Protein AF-0000000083250057 (afdb_homodimer)

Organism: NCBI:txid582686

Sequence (522 aa):
MSTTALITGASSGIGEQFARQLAQRGNDLVLVARSKDKLERLAAEVSAQHGVKTHVIAADLSLPGAALRIHTEISELGLRIDLLVNNAGFGLSGEFLNHPVESYREQIMLNVNTLMEMTHLFLADMAARKSGAIINVASLLSFMPFPYCSVYSGTKAFVLSFTESLWEEYRHRGVRVLALCPGPTDTNFFRTASEVETKSKRTPAQVVATALRALKTNKGFVIDGANNYFTALLGRVLPRATLAKILGAAMRKSIEQRGKSMSTTALITGASSGIGEQFARQLAQRGNDLVLVARSKDKLERLAAEVSAQHGVKTHVIAADLSLPGAALRIHTEISELGLRIDLLVNNAGFGLSGEFLNHPVESYREQIMLNVNTLMEMTHLFLADMAARKSGAIINVASLLSFMPFPYCSVYSGTKAFVLSFTESLWEEYRHRGVRVLALCPGPTDTNFFRTASEVETKSKRTPAQVVATALRALKTNKGFVIDGANNYFTALLGRVLPRATLAKILGAAMRKSIEQRGKS

InterPro domains:
  IPR002347 Short-chain dehydrogenase/reductase SDR [PF00106] (4-195)
  IPR002347 Short-chain dehydrogenase/reductase SDR [PR00080] (79-90)
  IPR002347 Short-chain dehydrogenase/reductase SDR [PR00080] (132-140)
  IPR002347 Short-chain dehydrogenase/reductase SDR [PR00080] (152-171)
  IPR002347 Short-chain dehydrogenase/reductase SDR [PR00081] (4-21)
  IPR002347 Short-chain dehydrogenase/reductase SDR [PR00081] (79-90)
  IPR002347 Short-chain dehydrogenase/reductase SDR [PR00081] (126-142)
  IPR002347 Short-chain dehydrogenase/reductase SDR [PR00081] (152-171)
  IPR002347 Short-chain dehydrogenase/reductase SDR [PR00081] (173-190)
  IPR036291 NAD(P)-binding domain superfamily [SSF51735] (4-247)

Radius of gyration: 22.79 Å; Cα contacts (8 Å, |Δi|>4): 1123; chains: 2; bounding box: 65×70×50 Å

pLDDT: mean 91.48, std 12.83, range [38.75, 98.94]

Nearest PDB structures (foldseek):
  2p68-assembly1_A  TM=8.805E-01  e=4.708E-19  Aquifex aeolicus VF5
  2p68-assembly1_B-2  TM=8.828E-01  e=3.617E-18  Aquifex aeolicus VF5
  3ai3-assembly1_G  TM=8.800E-01  e=4.881E-18  Gluconobacter frateurii
  3ai1-assembly1_A  TM=8.741E-01  e=7.252E-17  Gluconobacter frateurii
  4jro-assembly1_B  TM=8.686E-01  e=4.128E-16  Listeria monocytogenes EGD-e

Secondary structure (DSSP, 8-state):
---EEEEESTTSHHHHHHHHHHHHTT-EEEEEES-HHHHHHHHHHHHHHH---EEEEE--TTSTTHHHHHHHHHHHTTPPPSEEEE----B--S-GGGS-HHHHHHHHIIIIIIHHHHHHHHHHHHHHHT-EEEEEE--GGGGS--TT-HHHHHHHHHHHHHHHHHHHHHTTTTEEEEEEE--SBSSS-BSSS-----SSPBPHHHHHHHHHHHHTTT-SEEESSHHHHHHHHHHHHS-HHHHHHHHHHHHHHHHHHHHH-/---EEEEESTTSHHHHHHHHHHHHTT-EEEEEES-HHHHHHHHHHHHHHH---EEEEE--TTSTTHHHHHHHHHHHTTPPPSEEEE----B--S-GGGS-HHHHHHHHIIIIIIHHHHHHHHHHHHHHHT-EEEEEE--GGGGS--TT-HHHHHHHHHHHHHHHHHHHHHTTTTEEEEEEE--SBSSS-BSSS-----SSPBPHHHHHHHHHHHHTTT-SEEESSHHHHHHHHHHHHS-HHHHHHHHHHHHHHHHHHHHH-

Solvent-accessible surface area (backbone atoms only — not comparable to full-atom values): 25514 Å² total; per-residue (Å²): 132,80,48,23,32,35,32,30,33,26,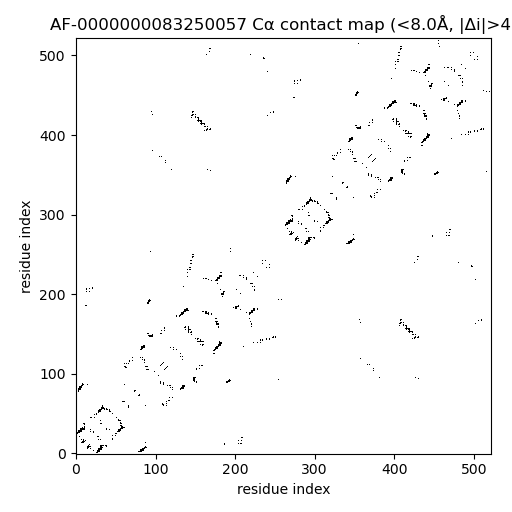61,45,51,52,26,30,34,43,52,52,57,40,23,70,71,52,26,23,38,35,39,25,25,64,53,51,68,54,36,52,52,51,38,51,49,45,25,70,74,47,72,30,57,63,43,78,45,65,43,61,51,52,41,90,64,36,40,59,51,51,53,50,54,38,54,74,69,68,58,68,71,38,30,40,34,45,49,43,63,60,41,59,45,47,60,75,84,76,51,63,68,66,60,54,50,36,36,45,30,24,41,38,52,31,44,51,45,39,47,51,58,52,46,52,57,18,53,74,69,40,39,32,36,38,37,41,56,37,28,46,45,31,60,40,41,30,27,38,23,22,68,39,18,8,37,19,15,17,43,41,23,27,30,31,6,47,16,58,72,29,60,86,45,46,30,40,31,26,17,34,18,42,48,69,48,77,51,84,52,39,74,70,16,73,73,76,80,59,90,86,49,49,48,35,62,58,47,41,53,48,44,61,57,43,58,75,69,67,38,37,58,47,57,37,54,70,68,46,41,55,53,46,47,43,53,52,71,42,55,66,69,56,48,20,48,54,43,30,53,53,43,52,52,52,52,53,53,50,74,70,97,130,81,49,23,34,36,31,31,34,26,63,44,51,54,28,31,35,41,54,51,56,40,24,70,72,52,27,23,37,36,40,25,26,64,52,50,67,53,38,51,53,50,38,53,51,44,26,70,73,49,73,31,57,62,43,77,45,66,42,61,51,52,40,90,65,35,41,59,52,52,52,49,53,38,52,75,70,67,58,68,71,38,29,41,32,45,49,44,65,62,41,58,44,45,60,74,86,75,52,61,68,65,60,53,49,37,37,45,31,23,41,39,51,31,43,51,46,40,48,52,60,52,45,52,57,17,54,75,69,40,39,33,34,38,38,41,56,37,30,46,45,30,60,41,42,30,27,39,22,23,68,39,18,7,36,20,15,16,41,41,22,26,30,31,6,46,14,58,71,30,58,87,45,46,29,41,32,26,18,35,19,42,49,70,48,77,52,84,52,38,76,67,20,76,69,75,78,59,89,85,50,50,47,35,63,57,47,41,53,47,44,60,55,42,57,74,67,65,39,38,58,48,58,38,53,70,69,43,41,54,55,45,46,44,52,51,72,43,55,65,70,56,47,20,47,54,45,30,52,53,44,52,52,53,53,52,54,52,74,70,98

Foldseek 3Di:
DAAEEEFAPLLWFLNVLLLQVCLQVPHEYEYEEQDQVSQVVSQVVSCVVRVHHYHYDHDDQLDPCRLVVVLVVCVVVVDQHQEYELDDAAFEFAAPVVDDPVVLSSRCSNLPVSLVSNCVSNVVVCLVVLGHEYEREAALLLLAQAHRRRSNSVSSVNSLVVQLVVLVVCVPRNYATEYQYEYAAPTCRHVNHPRPPPPDHDYSNQSSVQVVVVSVVRDSYDYGDPVSVVVSCVSVVDDRVVVRVVNNVVSVVVVVVVVVD/DAAEEEFAPLLWFLNVLLLQVCLQVPHEYEYEEQDQVSQVVSQVVSCVVRVHHYHYDHDDQLDPPGLVVVLVVCVVVVDQHQEYELDDAAFEFAAPVVDDPVVLSSRCSNLPVSLVSNCVSNVVVCLVVLGHEYEREAALLLLAQAHRRRSNSVSSVNSLVVQLVVLVVCVPRNYATEYQYEYAAPTCRHVNPPRPPPPDHDYSNQSSVQVVVVSVVRDSYDYGDPVSVVVSCVSVVDDRVVVRVVNNVVSVVVVVVVVVD

Structure (mmCIF, N/CA/C/O backbone):
data_AF-0000000083250057-model_v1
#
loop_
_entity.id
_entity.type
_entity.pdbx_description
1 polymer 'Short-subunit dehydrogenase'
#
loop_
_atom_site.group_PDB
_atom_site.id
_atom_site.type_symbol
_atom_site.label_atom_id
_atom_site.label_alt_id
_atom_site.label_comp_id
_atom_site.label_asym_id
_atom_site.label_entity_id
_atom_site.label_seq_id
_atom_site.pdbx_PDB_ins_code
_atom_site.Cartn_x
_atom_site.Cartn_y
_atom_site.Cartn_z
_atom_site.occupancy
_atom_site.B_iso_or_equiv
_atom_site.auth_seq_id
_atom_site.auth_comp_id
_atom_site.auth_asym_id
_atom_site.auth_atom_id
_atom_site.pdbx_PDB_model_num
ATOM 1 N N . MET A 1 1 ? -6.398 31.594 19.016 1 59.72 1 MET A N 1
ATOM 2 C CA . MET A 1 1 ? -5.633 30.484 19.594 1 59.72 1 MET A CA 1
ATOM 3 C C . MET A 1 1 ? -4.621 29.938 18.578 1 59.72 1 MET A C 1
ATOM 5 O O . MET A 1 1 ? -4.867 29.969 17.375 1 59.72 1 MET A O 1
ATOM 9 N N . SER A 1 2 ? -3.383 29.688 18.984 1 85.38 2 SER A N 1
ATOM 10 C CA . SER A 1 2 ? -2.316 29.266 18.078 1 85.38 2 SER A CA 1
ATOM 11 C C . SER A 1 2 ? -2.594 27.891 17.484 1 85.38 2 SER A C 1
ATOM 13 O O . SER A 1 2 ? -3.234 27.062 18.109 1 85.38 2 SER A O 1
ATOM 15 N N . THR A 1 3 ? -2.375 27.719 16.203 1 96.25 3 THR A N 1
ATOM 16 C CA . THR A 1 3 ? -2.504 26.422 15.547 1 96.25 3 THR A CA 1
ATOM 17 C C . THR A 1 3 ? -1.253 25.578 15.773 1 96.25 3 THR A C 1
ATOM 19 O O . THR A 1 3 ? -0.146 26.109 15.875 1 96.25 3 THR A O 1
ATOM 22 N N . THR A 1 4 ? -1.429 24.297 16.047 1 98.75 4 THR A N 1
ATOM 23 C CA . THR A 1 4 ? -0.313 23.391 16.281 1 98.75 4 THR A CA 1
ATOM 24 C C . THR A 1 4 ? -0.195 22.359 15.164 1 98.75 4 THR A C 1
ATOM 26 O O . THR A 1 4 ? -1.188 21.734 14.781 1 98.75 4 THR A O 1
ATOM 29 N N . ALA A 1 5 ? 1.008 22.234 14.656 1 98.88 5 ALA A N 1
ATOM 30 C CA . ALA A 1 5 ? 1.287 21.234 13.633 1 98.88 5 ALA A CA 1
ATOM 31 C C . ALA A 1 5 ? 2.154 20.109 14.188 1 98.88 5 ALA A C 1
ATOM 33 O O . ALA A 1 5 ? 3.115 20.359 14.914 1 98.88 5 ALA A O 1
ATOM 34 N N . LEU A 1 6 ? 1.763 18.906 13.938 1 98.94 6 LEU A N 1
ATOM 35 C CA . LEU A 1 6 ? 2.555 17.719 14.227 1 98.94 6 LEU A CA 1
ATOM 36 C C . LEU A 1 6 ? 3.244 17.203 12.961 1 98.94 6 LEU A C 1
ATOM 38 O O . LEU A 1 6 ? 2.584 16.922 11.961 1 98.94 6 LEU A O 1
ATOM 42 N N . ILE A 1 7 ? 4.551 17.094 13.023 1 98.94 7 ILE A N 1
ATOM 43 C CA . ILE A 1 7 ? 5.328 16.703 11.852 1 98.94 7 ILE A CA 1
ATOM 44 C C . ILE A 1 7 ? 6.141 15.445 12.18 1 98.94 7 ILE A C 1
ATOM 46 O O . ILE A 1 7 ? 6.977 15.461 13.086 1 98.94 7 ILE A O 1
ATOM 50 N N . THR A 1 8 ? 5.902 14.383 11.453 1 98.81 8 THR A N 1
ATOM 51 C CA . THR A 1 8 ? 6.746 13.203 11.586 1 98.81 8 THR A CA 1
ATOM 52 C C . THR A 1 8 ? 7.93 13.273 10.625 1 98.81 8 THR A C 1
ATOM 54 O O . THR A 1 8 ? 7.82 13.844 9.539 1 98.81 8 THR A O 1
ATOM 57 N N . GLY A 1 9 ? 9.039 12.633 11.008 1 97.69 9 GLY A N 1
ATOM 58 C CA . GLY A 1 9 ? 10.242 12.773 10.203 1 97.69 9 GLY A CA 1
ATOM 59 C C . GLY A 1 9 ? 10.758 14.195 10.133 1 97.69 9 GLY A C 1
ATOM 60 O O . GLY A 1 9 ? 11.18 14.664 9.078 1 97.69 9 GLY A O 1
ATOM 61 N N . ALA A 1 10 ? 10.711 14.898 11.219 1 97.88 10 ALA A N 1
ATOM 62 C CA . ALA A 1 10 ? 10.945 16.344 11.242 1 97.88 10 ALA A CA 1
ATOM 63 C C . ALA A 1 10 ? 12.438 16.656 11.305 1 97.88 10 ALA A C 1
ATOM 65 O O . ALA A 1 10 ? 12.836 17.812 11.18 1 97.88 10 ALA A O 1
ATOM 66 N N . SER A 1 11 ? 13.297 15.664 11.375 1 94.62 11 SER A N 1
ATOM 67 C CA . SER A 1 11 ? 14.703 15.906 11.688 1 94.62 11 SER A CA 1
ATOM 68 C C . SER A 1 11 ? 15.516 16.172 10.422 1 94.62 11 SER A C 1
ATOM 70 O O . SER A 1 11 ? 16.703 16.469 10.492 1 94.62 11 SER A O 1
ATOM 72 N N . SER A 1 12 ? 14.93 16.031 9.242 1 91.75 12 SER A N 1
ATOM 73 C CA . SER A 1 12 ? 15.688 16.25 8.008 1 91.75 12 SER A CA 1
ATOM 74 C C . SER A 1 12 ? 14.75 16.469 6.824 1 91.75 12 SER A C 1
ATOM 76 O O . SER A 1 12 ? 13.539 16.297 6.945 1 91.75 12 SER A O 1
ATOM 78 N N . GLY A 1 13 ? 15.297 17.031 5.805 1 93.69 13 GLY A N 1
ATOM 79 C CA . GLY A 1 13 ? 14.648 17.062 4.504 1 93.69 13 GLY A CA 1
ATOM 80 C C . GLY A 1 13 ? 13.352 17.844 4.496 1 93.69 13 GLY A C 1
ATOM 81 O O . GLY A 1 13 ? 13.305 18.984 4.961 1 93.69 13 GLY A O 1
ATOM 82 N N . ILE A 1 14 ? 12.398 17.25 3.895 1 95.94 14 ILE A N 1
ATOM 83 C CA . ILE A 1 14 ? 11.086 17.875 3.723 1 95.94 14 ILE A CA 1
ATOM 84 C C . ILE A 1 14 ? 10.453 18.141 5.086 1 95.94 14 ILE A C 1
ATOM 86 O O . ILE A 1 14 ? 9.859 19.188 5.309 1 95.94 14 ILE A O 1
ATOM 90 N N . GLY A 1 15 ? 10.633 17.203 6.07 1 97.75 15 GLY A N 1
ATOM 91 C CA . GLY A 1 15 ? 10.086 17.359 7.406 1 97.75 15 GLY A CA 1
ATOM 92 C C . GLY A 1 15 ? 10.641 18.562 8.148 1 97.75 15 GLY A C 1
ATOM 93 O O . GLY A 1 15 ? 9.898 19.312 8.781 1 97.75 15 GLY A O 1
ATOM 94 N N . GLU A 1 16 ? 11.891 18.703 7.996 1 97.69 16 GLU A N 1
ATOM 95 C CA . GLU A 1 16 ? 12.539 19.859 8.609 1 97.69 16 GLU A CA 1
ATOM 96 C C . GLU A 1 16 ? 12.023 21.172 8 1 97.69 16 GLU A C 1
ATOM 98 O O . GLU A 1 16 ? 11.789 22.141 8.719 1 97.69 16 GLU A O 1
ATOM 103 N N . GLN A 1 17 ? 11.844 21.188 6.738 1 97.81 17 GLN A N 1
ATOM 104 C CA . GLN A 1 17 ? 11.375 22.375 6.055 1 97.81 17 GLN A CA 1
ATOM 105 C C . GLN A 1 17 ? 9.922 22.688 6.398 1 97.81 17 GLN A C 1
ATOM 107 O O . GLN A 1 17 ? 9.523 23.844 6.484 1 97.81 17 GLN A O 1
ATOM 112 N N . PHE A 1 18 ? 9.102 21.625 6.59 1 98.56 18 PHE A N 1
ATOM 113 C CA . PHE A 1 18 ? 7.758 21.844 7.113 1 98.56 18 PHE A CA 1
ATOM 114 C C . PHE A 1 18 ? 7.812 22.578 8.445 1 98.56 18 PHE A C 1
ATOM 116 O O . PHE A 1 18 ? 7.082 23.547 8.656 1 98.56 18 PHE A O 1
ATOM 123 N N . ALA A 1 19 ? 8.688 22.109 9.32 1 98.75 19 ALA A N 1
ATOM 124 C CA . ALA A 1 19 ? 8.828 22.719 10.641 1 98.75 19 ALA A CA 1
ATOM 125 C C . ALA A 1 19 ? 9.18 24.203 10.516 1 98.75 19 ALA A C 1
ATOM 127 O O . ALA A 1 19 ? 8.547 25.047 11.148 1 98.75 19 ALA A O 1
ATOM 128 N N . ARG A 1 20 ? 10.102 24.531 9.68 1 98.5 20 ARG A N 1
ATOM 129 C CA . ARG A 1 20 ? 10.586 25.906 9.523 1 98.5 20 ARG A CA 1
ATOM 130 C C . ARG A 1 20 ? 9.508 26.812 8.945 1 98.5 20 ARG A C 1
ATOM 132 O O . ARG A 1 20 ? 9.258 27.891 9.461 1 98.5 20 ARG A O 1
ATOM 139 N N . GLN A 1 21 ? 8.844 26.375 7.93 1 98.56 21 GLN A N 1
ATOM 140 C CA . GLN A 1 21 ? 7.871 27.234 7.254 1 98.56 21 GLN A CA 1
ATOM 141 C C . GLN A 1 21 ? 6.602 27.375 8.086 1 98.56 21 GLN A C 1
ATOM 143 O O . GLN A 1 21 ? 5.977 28.438 8.086 1 98.56 21 GLN A O 1
ATOM 148 N N . LEU A 1 22 ? 6.227 26.328 8.812 1 98.62 22 LEU A N 1
ATOM 149 C CA . LEU A 1 22 ? 5.051 26.438 9.672 1 98.62 22 LEU A CA 1
ATOM 150 C C . LEU A 1 22 ? 5.332 27.328 10.875 1 98.62 22 LEU A C 1
ATOM 152 O O . LEU A 1 22 ? 4.469 28.109 11.289 1 98.62 22 LEU A O 1
ATOM 156 N N . ALA A 1 23 ? 6.523 27.25 11.398 1 98.56 23 ALA A N 1
ATOM 157 C CA . ALA A 1 23 ? 6.922 28.156 12.477 1 98.56 23 ALA A CA 1
ATOM 158 C C . ALA A 1 23 ? 6.91 29.594 12.008 1 98.56 23 ALA A C 1
ATOM 160 O O . ALA A 1 23 ? 6.422 30.484 12.719 1 98.56 23 ALA A O 1
ATOM 161 N N . GLN A 1 24 ? 7.441 29.797 10.82 1 98.12 24 GLN A N 1
ATOM 162 C CA . GLN A 1 24 ? 7.473 31.125 10.234 1 98.12 24 GLN A CA 1
ATOM 163 C C . GLN A 1 24 ? 6.066 31.703 10.109 1 98.12 24 GLN A C 1
ATOM 165 O O . GLN A 1 24 ? 5.879 32.906 10.242 1 98.12 24 GLN A O 1
ATOM 170 N N . ARG A 1 25 ? 5.113 30.859 9.961 1 97.38 25 ARG A N 1
ATOM 171 C CA . ARG A 1 25 ? 3.725 31.266 9.797 1 97.38 25 ARG A CA 1
ATOM 172 C C . ARG A 1 25 ? 3.01 31.344 11.141 1 97.38 25 ARG A C 1
ATOM 174 O O . ARG A 1 25 ? 1.792 31.531 11.195 1 97.38 25 ARG A O 1
ATOM 181 N N . GLY A 1 26 ? 3.738 31.031 12.234 1 97.81 26 GLY A N 1
ATOM 182 C CA . GLY A 1 26 ? 3.221 31.266 13.57 1 97.81 26 GLY A CA 1
ATOM 183 C C . GLY A 1 26 ? 2.639 30.031 14.211 1 97.81 26 GLY A C 1
ATOM 184 O O . GLY A 1 26 ? 2.012 30.094 15.273 1 97.81 26 GLY A O 1
ATOM 185 N N . ASN A 1 27 ? 2.818 28.844 13.602 1 98.44 27 ASN A N 1
ATOM 186 C CA . ASN A 1 27 ? 2.297 27.609 14.164 1 98.44 27 ASN A CA 1
ATOM 187 C C . ASN A 1 27 ? 3.197 27.078 15.273 1 98.44 27 ASN A C 1
ATOM 189 O O . ASN A 1 27 ? 4.422 27.094 15.148 1 98.44 27 ASN A O 1
ATOM 193 N N . ASP A 1 28 ? 2.58 26.656 16.359 1 98.75 28 ASP A N 1
ATOM 194 C CA . ASP A 1 28 ? 3.299 25.797 17.297 1 98.75 28 ASP A CA 1
ATOM 195 C C . ASP A 1 28 ? 3.582 24.438 16.656 1 98.75 28 ASP A C 1
ATOM 197 O O . ASP A 1 28 ? 2.91 24.031 15.711 1 98.75 28 ASP A O 1
ATOM 201 N N . LEU A 1 29 ? 4.633 23.766 17.219 1 98.81 29 LEU A N 1
ATOM 202 C CA . LEU A 1 29 ? 5.062 22.562 16.531 1 98.81 29 LEU A CA 1
ATOM 203 C C . LEU A 1 29 ? 5.199 21.391 17.516 1 98.81 29 LEU A C 1
ATOM 205 O O . LEU A 1 29 ? 5.629 21.594 18.656 1 98.81 29 LEU A O 1
ATOM 209 N N . VAL A 1 30 ? 4.781 20.234 17.094 1 98.88 30 VAL A N 1
ATOM 210 C CA . VAL A 1 30 ? 5.223 18.953 17.641 1 98.88 30 VAL A CA 1
ATOM 211 C C . VAL A 1 30 ? 6.109 18.234 16.625 1 98.88 30 VAL A C 1
ATOM 213 O O . VAL A 1 30 ? 5.66 17.906 15.531 1 98.88 30 VAL A O 1
ATOM 216 N N . LEU A 1 31 ? 7.391 18.047 17.016 1 98.88 31 LEU A N 1
ATOM 217 C CA . LEU A 1 31 ? 8.383 17.453 16.125 1 98.88 31 LEU A CA 1
ATOM 218 C C . LEU A 1 31 ? 8.672 16 16.516 1 98.88 31 LEU A C 1
ATOM 220 O O . LEU A 1 31 ? 9.055 15.727 17.656 1 98.88 31 LEU A O 1
ATOM 224 N N . VAL A 1 32 ? 8.492 15.086 15.57 1 98.88 32 VAL A N 1
ATOM 225 C CA . VAL A 1 32 ? 8.672 13.664 15.852 1 98.88 32 VAL A CA 1
ATOM 226 C C . VAL A 1 32 ? 9.711 13.078 14.898 1 98.88 32 VAL A C 1
ATOM 228 O O . VAL A 1 32 ? 9.617 13.258 13.68 1 98.88 32 VAL A O 1
ATOM 231 N N . ALA A 1 33 ? 10.695 12.43 15.383 1 98.31 33 ALA A N 1
ATOM 232 C CA . ALA A 1 33 ? 11.688 11.641 14.656 1 98.31 33 ALA A CA 1
ATOM 233 C C . ALA A 1 33 ? 12.5 10.773 15.602 1 98.31 33 ALA A C 1
ATOM 235 O O . ALA A 1 33 ? 12.234 10.742 16.812 1 98.31 33 ALA A O 1
ATOM 236 N N . ARG A 1 34 ? 13.43 10.086 15.102 1 96.31 34 ARG A N 1
ATOM 237 C CA . ARG A 1 34 ? 14.242 9.188 15.922 1 96.31 34 ARG A CA 1
ATOM 238 C C . ARG A 1 34 ? 15.32 9.953 16.672 1 96.31 34 ARG A C 1
ATOM 240 O O . ARG A 1 34 ? 15.641 9.625 17.812 1 96.31 34 ARG A O 1
ATOM 247 N N . SER A 1 35 ? 15.844 11.008 15.977 1 96.5 35 SER A N 1
ATOM 248 C CA . SER A 1 35 ? 17 11.703 16.516 1 96.5 35 SER A CA 1
ATOM 249 C C . SER A 1 35 ? 16.594 12.844 17.438 1 96.5 35 SER A C 1
ATOM 251 O O . SER A 1 35 ? 16.344 13.961 16.984 1 96.5 35 SER A O 1
ATOM 253 N N . LYS A 1 36 ? 16.719 12.602 18.688 1 97.81 36 LYS A N 1
ATOM 254 C CA . LYS A 1 36 ? 16.297 13.594 19.672 1 97.81 36 LYS A CA 1
ATOM 255 C C . LYS A 1 36 ? 17.156 14.859 19.562 1 97.81 36 LYS A C 1
ATOM 257 O O . LYS A 1 36 ? 16.641 15.969 19.609 1 97.81 36 LYS A O 1
ATOM 262 N N . ASP A 1 37 ? 18.422 14.648 19.375 1 98.19 37 ASP A N 1
ATOM 263 C CA . ASP A 1 37 ? 19.359 15.773 19.328 1 98.19 37 ASP A CA 1
ATOM 264 C C . ASP A 1 37 ? 19.047 16.703 18.156 1 98.19 37 ASP A C 1
ATOM 266 O O . ASP A 1 37 ? 19.031 17.922 18.312 1 98.19 37 ASP A O 1
ATOM 270 N N . LYS A 1 38 ? 18.797 16.125 16.984 1 97.94 38 LYS A N 1
ATOM 271 C CA . LYS A 1 38 ? 18.469 16.922 15.805 1 97.94 38 LYS A CA 1
ATOM 272 C C . LYS A 1 38 ? 17.141 17.672 16 1 97.94 38 LYS A C 1
ATOM 274 O O . LYS A 1 38 ? 17.016 18.844 15.609 1 97.94 38 LYS A O 1
ATOM 279 N N . LEU A 1 39 ? 16.234 17 16.656 1 98.62 39 LEU A N 1
ATOM 280 C CA . LEU A 1 39 ? 14.938 17.609 16.906 1 98.62 39 LEU A CA 1
ATOM 281 C C . LEU A 1 39 ? 15.055 18.781 17.859 1 98.62 39 LEU A C 1
ATOM 283 O O . LEU A 1 39 ? 14.445 19.844 17.641 1 98.62 39 LEU A O 1
ATOM 287 N N . GLU A 1 40 ? 15.789 18.609 18.891 1 98.56 40 GLU A N 1
ATOM 288 C CA . GLU A 1 40 ? 15.945 19.656 19.891 1 98.56 40 GLU A CA 1
ATOM 289 C C . GLU A 1 40 ? 16.656 20.875 19.328 1 98.56 40 GLU A C 1
ATOM 291 O O . GLU A 1 40 ? 16.312 22 19.656 1 98.56 40 GLU A O 1
ATOM 296 N N . ARG A 1 41 ? 17.641 20.594 18.484 1 98.56 41 ARG A N 1
ATOM 297 C CA . ARG A 1 41 ? 18.328 21.703 17.828 1 98.56 41 ARG A CA 1
ATOM 298 C C . ARG A 1 41 ? 17.375 22.484 16.938 1 98.56 41 ARG A C 1
ATOM 300 O O . ARG A 1 41 ? 17.359 23.719 16.969 1 98.56 41 ARG A O 1
ATOM 307 N N . LEU A 1 42 ? 16.609 21.797 16.156 1 98.56 42 LEU A N 1
ATOM 308 C CA . LEU A 1 42 ? 15.617 22.438 15.289 1 98.56 42 LEU A CA 1
ATOM 309 C C . LEU A 1 42 ? 14.578 23.188 16.109 1 98.56 42 LEU A C 1
ATOM 311 O O . LEU A 1 42 ? 14.219 24.312 15.781 1 98.56 42 LEU A O 1
ATOM 315 N N . ALA A 1 43 ? 14.102 22.562 17.203 1 98.69 43 ALA A N 1
ATOM 316 C CA . ALA A 1 43 ? 13.109 23.156 18.078 1 98.69 43 ALA A CA 1
ATOM 317 C C . ALA A 1 43 ? 13.609 24.469 18.656 1 98.69 43 ALA A C 1
ATOM 319 O O . ALA A 1 43 ? 12.898 25.484 18.656 1 98.69 43 ALA A O 1
ATOM 320 N N . ALA A 1 44 ? 14.805 24.422 19.125 1 98.56 44 ALA A N 1
ATOM 321 C CA . ALA A 1 44 ? 15.398 25.625 19.719 1 98.56 44 ALA A CA 1
ATOM 322 C C . ALA A 1 44 ? 15.539 26.734 18.688 1 98.56 44 ALA A C 1
ATOM 324 O O . ALA A 1 44 ? 15.234 27.891 18.969 1 98.56 44 ALA A O 1
ATOM 325 N N . GLU A 1 45 ? 15.961 26.344 17.531 1 98.44 45 GLU A N 1
ATOM 326 C CA . GLU A 1 45 ? 16.172 27.297 16.438 1 98.44 45 GLU A CA 1
ATOM 327 C C . GLU A 1 45 ? 14.867 27.984 16.062 1 98.44 45 GLU A C 1
ATOM 329 O O . GLU A 1 45 ? 14.789 29.219 16.047 1 98.44 45 GLU A O 1
ATOM 334 N N . VAL A 1 46 ? 13.844 27.234 15.812 1 98.19 46 VAL A N 1
ATOM 335 C CA . VAL A 1 46 ? 12.602 27.797 15.281 1 98.19 46 VAL A CA 1
ATOM 336 C C . VAL A 1 46 ? 11.859 28.547 16.391 1 98.19 46 VAL A C 1
ATOM 338 O O . VAL A 1 46 ? 11.203 29.562 16.125 1 98.19 46 VAL A O 1
ATOM 341 N N . SER A 1 47 ? 11.961 28.062 17.594 1 98.38 47 SER A N 1
ATOM 342 C CA . SER A 1 47 ? 11.352 28.766 18.719 1 98.38 47 SER A CA 1
ATOM 343 C C . SER A 1 47 ? 11.992 30.125 18.938 1 98.38 47 SER A C 1
ATOM 345 O O . SER A 1 47 ? 11.289 31.125 19.156 1 98.38 47 SER A O 1
ATOM 347 N N . ALA A 1 48 ? 13.266 30.172 18.844 1 98.31 48 ALA A N 1
ATOM 348 C CA . ALA A 1 48 ? 13.992 31.438 19.031 1 98.31 48 ALA A CA 1
ATOM 349 C C . ALA A 1 48 ? 13.703 32.406 17.891 1 98.31 48 ALA A C 1
ATOM 351 O O . ALA A 1 48 ? 13.547 33.594 18.125 1 98.31 48 ALA A O 1
ATOM 352 N N . GLN A 1 49 ? 13.625 31.891 16.75 1 98.25 49 GLN A N 1
ATOM 353 C CA . GLN A 1 49 ? 13.508 32.719 15.547 1 98.25 49 GLN A CA 1
ATOM 354 C C . GLN A 1 49 ? 12.094 33.25 15.398 1 98.25 49 GLN A C 1
ATOM 356 O O . GLN A 1 49 ? 11.898 34.375 14.922 1 98.25 49 GLN A O 1
ATOM 361 N N . HIS A 1 50 ? 11.086 32.469 15.75 1 98.06 50 HIS A N 1
ATOM 362 C CA . HIS A 1 50 ? 9.734 32.812 15.359 1 98.06 50 HIS A CA 1
ATOM 363 C C . HIS A 1 50 ? 8.828 32.969 16.578 1 98.06 50 HIS A C 1
ATOM 365 O O . HIS A 1 50 ? 7.656 33.344 16.453 1 98.06 50 HIS A O 1
ATOM 371 N N . GLY A 1 51 ? 9.25 32.625 17.812 1 97.81 51 GLY A N 1
ATOM 372 C CA . GLY A 1 51 ? 8.5 32.812 19.047 1 97.81 51 GLY A CA 1
ATOM 373 C C . GLY A 1 51 ? 7.391 31.797 19.219 1 97.81 51 GLY A C 1
ATOM 374 O O . GLY A 1 51 ? 6.371 32.094 19.844 1 97.81 51 GLY A O 1
ATOM 375 N N . VAL A 1 52 ? 7.531 30.625 18.609 1 98.25 52 VAL A N 1
ATOM 376 C CA . VAL A 1 52 ? 6.496 29.594 18.672 1 98.25 52 VAL A CA 1
ATOM 377 C C . VAL A 1 52 ? 6.879 28.547 19.719 1 98.25 52 VAL A C 1
ATOM 379 O O . VAL A 1 52 ? 8.055 28.391 20.047 1 98.25 52 VAL A O 1
ATOM 382 N N . LYS A 1 53 ? 5.902 27.812 20.25 1 98.44 53 LYS A N 1
ATOM 383 C CA . LYS A 1 53 ? 6.152 26.672 21.125 1 98.44 53 LYS A CA 1
ATOM 384 C C . LYS A 1 53 ? 6.465 25.422 20.312 1 98.44 53 LYS A C 1
ATOM 386 O O . LYS A 1 53 ? 5.855 25.172 19.266 1 98.44 53 LYS A O 1
ATOM 391 N N . THR A 1 54 ? 7.434 24.734 20.812 1 98.5 54 THR A N 1
ATOM 392 C CA . THR A 1 54 ? 7.809 23.484 20.156 1 98.5 54 THR A CA 1
ATOM 393 C C . THR A 1 54 ? 7.883 22.344 21.172 1 98.5 54 THR A C 1
ATOM 395 O O . THR A 1 54 ? 8.32 22.531 22.297 1 98.5 54 THR A O 1
ATOM 398 N N . HIS A 1 55 ? 7.375 21.188 20.797 1 98.56 55 HIS A N 1
ATOM 399 C CA . HIS A 1 55 ? 7.484 19.953 21.562 1 98.56 55 HIS A CA 1
ATOM 400 C C . HIS A 1 55 ? 8.195 18.859 20.766 1 98.56 55 HIS A C 1
ATOM 402 O O . HIS A 1 55 ? 7.934 18.688 19.578 1 98.56 55 HIS A O 1
ATOM 408 N N . VAL A 1 56 ? 9.125 18.203 21.453 1 98.69 56 VAL A N 1
ATOM 409 C CA . VAL A 1 56 ? 9.906 17.156 20.797 1 98.69 56 VAL A CA 1
ATOM 410 C C . VAL A 1 56 ? 9.484 15.789 21.312 1 98.69 56 VAL A C 1
ATOM 412 O O . VAL A 1 56 ? 9.375 15.586 22.531 1 98.69 56 VAL A O 1
ATOM 415 N N . ILE A 1 57 ? 9.172 14.883 20.422 1 98.62 57 ILE A N 1
ATOM 416 C CA . ILE A 1 57 ? 8.914 13.484 20.766 1 98.62 57 ILE A CA 1
ATOM 417 C C . ILE A 1 57 ? 9.859 12.586 19.953 1 98.62 57 ILE A C 1
ATOM 419 O O . ILE A 1 57 ? 9.68 12.414 18.75 1 98.62 57 ILE A O 1
ATOM 423 N N . ALA A 1 58 ? 10.883 12.055 20.641 1 98.44 58 ALA A N 1
ATOM 424 C CA . ALA A 1 58 ? 11.758 11.078 20 1 98.44 58 ALA A CA 1
ATOM 425 C C . ALA A 1 58 ? 11.07 9.719 19.891 1 98.44 58 ALA A C 1
ATOM 427 O O . ALA A 1 58 ? 10.68 9.133 20.906 1 98.44 58 ALA A O 1
ATOM 428 N N . ALA A 1 59 ? 10.906 9.234 18.656 1 98.25 59 ALA A N 1
ATOM 429 C CA . ALA A 1 59 ? 10.203 7.965 18.469 1 98.25 59 ALA A CA 1
ATOM 430 C C . ALA A 1 59 ? 10.609 7.301 17.156 1 98.25 59 ALA A C 1
ATOM 432 O O . ALA A 1 59 ? 10.812 7.977 16.141 1 98.25 59 ALA A O 1
ATOM 433 N N . ASP A 1 60 ? 10.789 6.039 17.234 1 98.19 60 ASP A N 1
ATOM 434 C CA . ASP A 1 60 ? 10.914 5.227 16.031 1 98.19 60 ASP A CA 1
ATOM 435 C C . ASP A 1 60 ? 9.547 4.805 15.5 1 98.19 60 ASP A C 1
ATOM 437 O O . ASP A 1 60 ? 8.93 3.883 16.031 1 98.19 60 ASP A O 1
ATOM 441 N N . LEU A 1 61 ? 9.148 5.422 14.406 1 98.06 61 LEU A N 1
ATOM 442 C CA . LEU A 1 61 ? 7.797 5.25 13.883 1 98.06 61 LEU A CA 1
ATOM 443 C C . LEU A 1 61 ? 7.691 3.967 13.07 1 98.06 61 LEU A C 1
ATOM 445 O O . LEU A 1 61 ? 6.605 3.604 12.617 1 98.06 61 LEU A O 1
ATOM 449 N N . SER A 1 62 ? 8.805 3.254 12.859 1 97.31 62 SER A N 1
ATOM 450 C CA . SER A 1 62 ? 8.781 1.976 12.156 1 97.31 62 SER A CA 1
ATOM 451 C C . SER A 1 62 ? 8.438 0.83 13.102 1 97.31 62 SER A C 1
ATOM 453 O O . SER A 1 62 ? 8.43 -0.335 12.703 1 97.31 62 SER A O 1
ATOM 455 N N . LEU A 1 63 ? 8.164 1.146 14.359 1 97.12 63 LEU A N 1
ATOM 456 C CA . LEU A 1 63 ? 7.809 0.135 15.344 1 97.12 63 LEU A CA 1
ATOM 457 C C . LEU A 1 63 ? 6.297 0.096 15.562 1 97.12 63 LEU A C 1
ATOM 459 O O . LEU A 1 63 ? 5.641 1.14 15.578 1 97.12 63 LEU A O 1
ATOM 463 N N . PRO A 1 64 ? 5.777 -1.155 15.727 1 95.88 64 PRO A N 1
ATOM 464 C CA . PRO A 1 64 ? 4.348 -1.251 16.031 1 95.88 64 PRO A CA 1
ATOM 465 C C . PRO A 1 64 ? 3.955 -0.455 17.266 1 95.88 64 PRO A C 1
ATOM 467 O O . PRO A 1 64 ? 4.707 -0.419 18.25 1 95.88 64 PRO A O 1
ATOM 470 N N . GLY A 1 65 ? 2.811 0.246 17.219 1 97.25 65 GLY A N 1
ATOM 471 C CA . GLY A 1 65 ? 2.281 0.954 18.375 1 97.25 65 GLY A CA 1
ATOM 472 C C . GLY A 1 65 ? 2.777 2.385 18.484 1 97.25 65 GLY A C 1
ATOM 473 O O . GLY A 1 65 ? 2.318 3.145 19.344 1 97.25 65 GLY A O 1
ATOM 474 N N . ALA A 1 66 ? 3.682 2.799 17.625 1 98.25 66 ALA A N 1
ATOM 475 C CA . ALA A 1 66 ? 4.289 4.125 17.688 1 98.25 66 ALA A CA 1
ATOM 476 C C . ALA A 1 66 ? 3.236 5.219 17.547 1 98.25 66 ALA A C 1
ATOM 478 O O . ALA A 1 66 ? 3.291 6.23 18.266 1 98.25 66 ALA A O 1
ATOM 479 N N . ALA A 1 67 ? 2.285 5.062 16.641 1 98.62 67 ALA A N 1
ATOM 480 C CA . ALA A 1 67 ? 1.254 6.07 16.422 1 98.62 67 ALA A CA 1
ATOM 481 C C . ALA A 1 67 ? 0.422 6.297 17.672 1 98.62 67 ALA A C 1
ATOM 483 O O . ALA A 1 67 ? 0.161 7.441 18.047 1 98.62 67 ALA A O 1
ATOM 484 N N . LEU A 1 68 ? 0.022 5.199 18.281 1 98.31 68 LEU A N 1
ATOM 485 C CA . LEU A 1 68 ? -0.778 5.301 19.5 1 98.31 68 LEU A CA 1
ATOM 486 C C . LEU A 1 68 ? 0.013 5.977 20.609 1 98.31 68 LEU A C 1
ATOM 488 O O . LEU A 1 68 ? -0.533 6.785 21.359 1 98.31 68 LEU A O 1
ATOM 492 N N . ARG A 1 69 ? 1.237 5.621 20.703 1 98.31 69 ARG A N 1
ATOM 493 C CA . ARG A 1 69 ? 2.102 6.242 21.703 1 98.31 69 ARG A CA 1
ATOM 494 C C . ARG A 1 69 ? 2.172 7.754 21.516 1 98.31 69 ARG A C 1
ATOM 496 O O . ARG A 1 69 ? 2.064 8.516 22.469 1 98.31 69 ARG A O 1
ATOM 503 N N . ILE A 1 70 ? 2.359 8.211 20.297 1 98.69 70 ILE A N 1
ATOM 504 C CA . ILE A 1 70 ? 2.447 9.633 19.969 1 98.69 70 ILE A CA 1
ATOM 505 C C . ILE A 1 70 ? 1.13 10.32 20.328 1 98.69 70 ILE A C 1
ATOM 507 O O . ILE A 1 70 ? 1.126 11.375 20.969 1 98.69 70 ILE A O 1
ATOM 511 N N . HIS A 1 71 ? 0.025 9.734 19.922 1 98.75 71 HIS A N 1
ATOM 512 C CA . HIS A 1 71 ? -1.289 10.312 20.188 1 98.75 71 HIS A CA 1
ATOM 513 C C . HIS A 1 71 ? -1.545 10.453 21.672 1 98.75 71 HIS A C 1
ATOM 515 O O . HI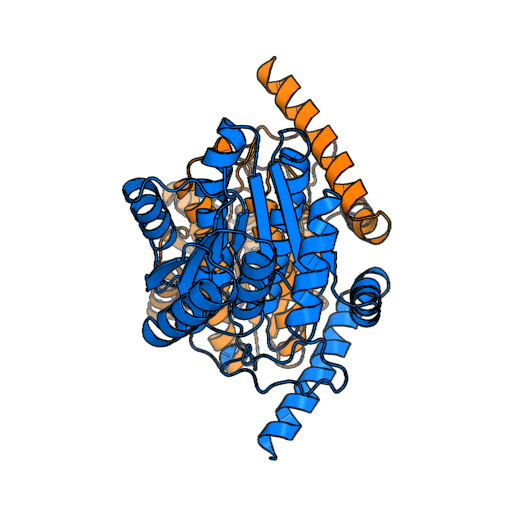S A 1 71 ? -2.039 11.484 22.141 1 98.75 71 HIS A O 1
ATOM 521 N N . THR A 1 72 ? -1.15 9.398 22.422 1 98.56 72 THR A N 1
ATOM 522 C CA . THR A 1 72 ? -1.329 9.398 23.875 1 98.56 72 THR A CA 1
ATOM 523 C C . THR A 1 72 ? -0.486 10.492 24.516 1 98.56 72 THR A C 1
ATOM 525 O O . THR A 1 72 ? -0.979 11.242 25.359 1 98.56 72 THR A O 1
ATOM 528 N N . GLU A 1 73 ? 0.727 10.555 24.125 1 98.25 73 GLU A N 1
ATOM 529 C CA . GLU A 1 73 ? 1.62 11.57 24.672 1 98.25 73 GLU A CA 1
ATOM 530 C C . GLU A 1 73 ? 1.1 12.977 24.391 1 98.25 73 GLU A C 1
ATOM 532 O O . GLU A 1 73 ? 1.126 13.836 25.281 1 98.25 73 GLU A O 1
ATOM 537 N N . ILE A 1 74 ? 0.635 13.234 23.219 1 98.31 74 ILE A N 1
ATOM 538 C CA . ILE A 1 74 ? 0.106 14.531 22.812 1 98.31 74 ILE A CA 1
ATOM 539 C C . ILE A 1 74 ? -1.144 14.852 23.625 1 98.31 74 ILE A C 1
ATOM 541 O O . ILE A 1 74 ? -1.316 15.984 24.094 1 98.31 74 ILE A O 1
ATOM 545 N N . SER A 1 75 ? -1.956 13.82 23.781 1 97.5 75 SER A N 1
ATOM 546 C CA . SER A 1 75 ? -3.162 13.977 24.594 1 97.5 75 SER A CA 1
ATOM 547 C C . SER A 1 75 ? -2.82 14.32 26.047 1 97.5 75 SER A C 1
ATOM 549 O O . SER A 1 75 ? -3.461 15.18 26.656 1 97.5 75 SER A O 1
ATOM 551 N N . GLU A 1 76 ? -1.835 13.672 26.547 1 97.75 76 GLU A N 1
ATOM 552 C CA . GLU A 1 76 ? -1.409 13.891 27.922 1 97.75 76 GLU A CA 1
ATOM 553 C C . GLU A 1 76 ? -0.839 15.297 28.109 1 97.75 76 GLU A C 1
ATOM 555 O O . GLU A 1 76 ? -0.964 15.883 29.188 1 97.75 76 GLU A O 1
ATOM 560 N N . LEU A 1 77 ? -0.288 15.859 27.047 1 96.31 77 LEU A N 1
ATOM 561 C CA . LEU A 1 77 ? 0.263 17.219 27.078 1 96.31 77 LEU A CA 1
ATOM 562 C C . LEU A 1 77 ? -0.841 18.25 26.906 1 96.31 77 LEU A C 1
ATOM 564 O O . LEU A 1 77 ? -0.596 19.453 27.047 1 96.31 77 LEU A O 1
ATOM 568 N N . GLY A 1 78 ? -2.066 17.812 26.562 1 96.44 78 GLY A N 1
ATOM 569 C CA . GLY A 1 78 ? -3.195 18.703 26.375 1 96.44 78 GLY A CA 1
ATOM 570 C C . GLY A 1 78 ? -3.125 19.484 25.078 1 96.44 78 GLY A C 1
ATOM 571 O O . GLY A 1 78 ? -3.691 20.578 24.969 1 96.44 78 GLY A O 1
ATOM 572 N N . LEU A 1 79 ? -2.408 18.969 24.125 1 97.62 79 LEU A N 1
ATOM 573 C CA . LEU A 1 79 ? -2.221 19.672 22.859 1 97.62 79 LEU A CA 1
ATOM 574 C C . LEU A 1 79 ? -3.293 19.266 21.859 1 97.62 79 LEU A C 1
ATOM 576 O O . LEU A 1 79 ? -3.676 18.094 21.781 1 97.62 79 LEU A O 1
ATOM 580 N N . ARG A 1 80 ? -3.789 20.25 21.234 1 97.56 80 ARG A N 1
ATOM 581 C CA . ARG A 1 80 ? -4.676 20.031 20.094 1 97.56 80 ARG A CA 1
ATOM 582 C C . ARG A 1 80 ? -3.92 20.172 18.781 1 97.56 80 ARG A C 1
ATOM 584 O O . ARG A 1 80 ? -3.307 21.203 18.5 1 97.56 80 ARG A O 1
ATOM 591 N N . ILE A 1 81 ? -3.994 19.156 17.953 1 98.75 81 ILE A N 1
ATOM 592 C CA . ILE A 1 81 ? -3.285 19.188 16.672 1 98.75 81 ILE A CA 1
ATOM 593 C C . ILE A 1 81 ? -4.215 19.688 15.57 1 98.75 81 ILE A C 1
ATOM 595 O O . ILE A 1 81 ? -5.266 19.094 15.32 1 98.75 81 ILE A O 1
ATOM 599 N N . ASP A 1 82 ? -3.775 20.719 14.914 1 98.69 82 ASP A N 1
ATOM 600 C CA . ASP A 1 82 ? -4.57 21.328 13.852 1 98.69 82 ASP A CA 1
ATOM 601 C C . ASP A 1 82 ? -4.105 20.844 12.477 1 98.69 82 ASP A C 1
ATOM 603 O O . ASP A 1 82 ? -4.871 20.875 11.508 1 98.69 82 ASP A O 1
ATOM 607 N N . LEU A 1 83 ? -2.855 20.484 12.359 1 98.88 83 LEU A N 1
ATOM 608 C CA . LEU A 1 83 ? -2.264 19.969 11.133 1 98.88 83 LEU A CA 1
ATOM 609 C C . LEU A 1 83 ? -1.347 18.797 11.414 1 98.88 83 LEU A C 1
ATOM 611 O O . LEU A 1 83 ? -0.413 18.906 12.219 1 98.88 83 LEU A O 1
ATOM 615 N N . LEU A 1 84 ? -1.691 17.672 10.883 1 98.94 84 LEU A N 1
ATOM 616 C CA . LEU A 1 84 ? -0.827 16.5 10.898 1 98.94 84 LEU A CA 1
ATOM 617 C C . LEU A 1 84 ? -0.081 16.359 9.578 1 98.94 84 LEU A C 1
ATOM 619 O O . LEU A 1 84 ? -0.7 16.312 8.516 1 98.94 84 LEU A O 1
ATOM 623 N N . VAL A 1 85 ? 1.229 16.391 9.648 1 98.94 85 VAL A N 1
ATOM 624 C CA . VAL A 1 85 ? 2.064 16.109 8.492 1 98.94 85 VAL A CA 1
ATOM 625 C C . VAL A 1 85 ? 2.734 14.742 8.656 1 98.94 85 VAL A C 1
ATOM 627 O O . VAL A 1 85 ? 3.74 14.617 9.359 1 98.94 85 VAL A O 1
ATOM 630 N N . ASN A 1 86 ? 2.125 13.773 8.023 1 98.88 86 ASN A N 1
ATOM 631 C CA . ASN A 1 86 ? 2.773 12.469 7.914 1 98.88 86 ASN A CA 1
ATOM 632 C C . ASN A 1 86 ? 3.855 12.469 6.84 1 98.88 86 ASN A C 1
ATOM 634 O O . ASN A 1 86 ? 3.576 12.18 5.672 1 98.88 86 ASN A O 1
ATOM 638 N N . ASN A 1 87 ? 5.059 12.695 7.277 1 98.25 87 ASN A N 1
ATOM 639 C CA . ASN A 1 87 ? 6.168 12.898 6.352 1 98.25 87 ASN A CA 1
ATOM 640 C C . ASN A 1 87 ? 7.215 11.789 6.488 1 98.25 87 ASN A C 1
ATOM 642 O O . ASN A 1 87 ? 7.949 11.508 5.539 1 98.25 87 ASN A O 1
ATOM 646 N N . ALA A 1 88 ? 7.234 11.148 7.707 1 97.62 88 ALA A N 1
ATOM 647 C CA . ALA A 1 88 ? 8.234 10.109 7.934 1 97.62 88 ALA A CA 1
ATOM 648 C C . ALA A 1 88 ? 8.109 8.992 6.898 1 97.62 88 ALA A C 1
ATOM 650 O O . ALA A 1 88 ? 7 8.555 6.582 1 97.62 88 ALA A O 1
ATOM 651 N N . GLY A 1 89 ? 9.18 8.57 6.391 1 95.44 89 GLY A N 1
ATOM 652 C CA . GLY A 1 89 ? 9.25 7.492 5.414 1 95.44 89 GLY A CA 1
ATOM 653 C C . GLY A 1 89 ? 10.656 7.254 4.895 1 95.44 89 GLY A C 1
ATOM 654 O O . GLY A 1 89 ? 11.57 8.039 5.164 1 95.44 89 GLY A O 1
ATOM 655 N N . PHE A 1 90 ? 10.805 6.141 4.262 1 94.06 90 PHE A N 1
ATOM 656 C CA . PHE A 1 90 ? 12.07 5.867 3.6 1 94.06 90 PHE A CA 1
ATOM 657 C C . PHE A 1 90 ? 11.891 4.844 2.482 1 94.06 90 PHE A C 1
ATOM 659 O O . PHE A 1 90 ? 10.812 4.258 2.34 1 94.06 90 PHE A O 1
ATOM 666 N N . GLY A 1 91 ? 12.867 4.793 1.622 1 93.69 91 GLY A N 1
ATOM 667 C CA . GLY A 1 91 ? 12.867 3.848 0.515 1 93.69 91 GLY A CA 1
ATOM 668 C C . GLY A 1 91 ? 14.148 3.053 0.407 1 93.69 91 GLY A C 1
ATOM 669 O O . GLY A 1 91 ? 15.195 3.486 0.897 1 93.69 91 GLY A O 1
ATOM 670 N N . LEU A 1 92 ? 13.992 1.88 -0.131 1 93.12 92 LEU A N 1
ATOM 671 C CA . LEU A 1 92 ? 15.125 1.032 -0.5 1 93.12 92 LEU A CA 1
ATOM 672 C C . LEU A 1 92 ? 15.25 0.923 -2.016 1 93.12 92 LEU A C 1
ATOM 674 O O . LEU A 1 92 ? 14.242 0.814 -2.721 1 93.12 92 LEU A O 1
ATOM 678 N N . SER A 1 93 ? 16.453 1.017 -2.475 1 90.81 93 SER A N 1
ATOM 679 C CA . SER A 1 93 ? 16.703 0.878 -3.906 1 90.81 93 SER A CA 1
ATOM 680 C C . SER A 1 93 ? 17.562 -0.343 -4.207 1 90.81 93 SER A C 1
ATOM 682 O O . SER A 1 93 ? 18.328 -0.796 -3.35 1 90.81 93 SER A O 1
ATOM 684 N N . GLY A 1 94 ? 17.422 -0.871 -5.441 1 92.62 94 GLY A N 1
ATOM 685 C CA . GLY A 1 94 ? 18.141 -2.07 -5.859 1 92.62 94 GLY A CA 1
ATOM 686 C C . GLY A 1 94 ? 17.203 -3.234 -6.16 1 92.62 94 GLY A C 1
ATOM 687 O O . GLY A 1 94 ? 15.992 -3.125 -6 1 92.62 94 GLY A O 1
ATOM 688 N N . GLU A 1 95 ? 17.844 -4.277 -6.656 1 94.31 95 GLU A N 1
ATOM 689 C CA . GLU A 1 95 ? 17.047 -5.469 -6.93 1 94.31 95 GLU A CA 1
ATOM 690 C C . GLU A 1 95 ? 16.281 -5.922 -5.688 1 94.31 95 GLU A C 1
ATOM 692 O O . GLU A 1 95 ? 16.828 -5.906 -4.578 1 94.31 95 GLU A O 1
ATOM 697 N N . PHE A 1 96 ? 15.078 -6.363 -5.871 1 97.38 96 PHE A N 1
ATOM 698 C CA . PHE A 1 96 ? 14.156 -6.711 -4.797 1 97.38 96 PHE A CA 1
ATOM 699 C C . PHE A 1 96 ? 14.781 -7.734 -3.857 1 97.38 96 PHE A C 1
ATOM 701 O O . PHE A 1 96 ? 14.727 -7.578 -2.637 1 97.38 96 PHE A O 1
ATOM 708 N N . LEU A 1 97 ? 15.477 -8.68 -4.379 1 97.44 97 LEU A N 1
ATOM 709 C CA . LEU A 1 97 ? 16 -9.789 -3.584 1 97.44 97 LEU A CA 1
ATOM 710 C C . LEU A 1 97 ? 17.328 -9.414 -2.939 1 97.44 97 LEU A C 1
ATOM 712 O O . LEU A 1 97 ? 17.906 -10.203 -2.18 1 97.44 97 LEU A O 1
ATOM 716 N N . ASN A 1 98 ? 17.766 -8.164 -3.139 1 95.44 98 ASN A N 1
ATOM 717 C CA . ASN A 1 98 ? 19.016 -7.715 -2.539 1 95.44 98 ASN A CA 1
ATOM 718 C C . ASN A 1 98 ? 18.812 -7.234 -1.105 1 95.44 98 ASN A C 1
ATOM 720 O O . ASN A 1 98 ? 19.766 -6.965 -0.391 1 95.44 98 ASN A O 1
ATOM 724 N N . HIS A 1 99 ? 17.641 -7.086 -0.65 1 96.38 99 HIS A N 1
ATOM 725 C CA . HIS A 1 99 ? 17.328 -6.652 0.71 1 96.38 99 HIS A CA 1
ATOM 726 C C . HIS A 1 99 ? 16.609 -7.75 1.487 1 96.38 99 HIS A C 1
ATOM 728 O O . HIS A 1 99 ? 15.781 -8.469 0.928 1 96.38 99 HIS A O 1
ATOM 734 N N . PRO A 1 100 ? 16.953 -7.891 2.75 1 96.94 100 PRO A N 1
ATOM 735 C CA . PRO A 1 100 ? 16.219 -8.859 3.557 1 96.94 100 PRO A CA 1
ATOM 736 C C . PRO A 1 100 ? 14.75 -8.461 3.76 1 96.94 100 PRO A C 1
ATOM 738 O O . PRO A 1 100 ? 14.414 -7.277 3.713 1 96.94 100 PRO A O 1
ATOM 741 N N . VAL A 1 101 ? 13.93 -9.383 3.984 1 97.12 101 VAL A N 1
ATOM 742 C CA . VAL A 1 101 ? 12.492 -9.188 4.141 1 97.12 101 VAL A CA 1
ATOM 743 C C . VAL A 1 101 ? 12.227 -8.211 5.281 1 97.12 101 VAL A C 1
ATOM 745 O O . VAL A 1 101 ? 11.281 -7.414 5.219 1 97.12 101 VAL A O 1
ATOM 748 N N . GLU A 1 102 ? 13.031 -8.227 6.301 1 96.81 102 GLU A N 1
ATOM 749 C CA . GLU A 1 102 ? 12.859 -7.391 7.484 1 96.81 102 GLU A CA 1
ATOM 750 C C . GLU A 1 102 ? 12.945 -5.91 7.129 1 96.81 102 GLU A C 1
ATOM 752 O O . GLU A 1 102 ? 12.234 -5.082 7.707 1 96.81 102 GLU A O 1
ATOM 757 N N . SER A 1 103 ? 13.82 -5.578 6.195 1 97.25 103 SER A N 1
ATOM 758 C CA . SER A 1 103 ? 13.961 -4.191 5.766 1 97.25 103 SER A CA 1
ATOM 759 C C . SER A 1 103 ? 12.695 -3.697 5.078 1 97.25 103 SER A C 1
ATOM 761 O O . SER A 1 103 ? 12.289 -2.549 5.262 1 97.25 103 SER A O 1
ATOM 763 N N . TYR A 1 104 ? 12.109 -4.562 4.316 1 98 104 TYR A N 1
ATOM 764 C CA . TYR A 1 104 ? 10.867 -4.203 3.635 1 98 104 TYR A CA 1
ATOM 765 C C . TYR A 1 104 ? 9.719 -4.102 4.625 1 98 104 TYR A C 1
ATOM 767 O O . TYR A 1 104 ? 8.844 -3.242 4.484 1 98 104 TYR A O 1
ATOM 775 N N . ARG A 1 105 ? 9.75 -4.961 5.652 1 97.5 105 ARG A N 1
ATOM 776 C CA . ARG A 1 105 ? 8.742 -4.883 6.703 1 97.5 105 ARG A CA 1
ATOM 777 C C . ARG A 1 105 ? 8.797 -3.533 7.41 1 97.5 105 ARG A C 1
ATOM 779 O O . ARG A 1 105 ? 7.754 -2.932 7.688 1 97.5 105 ARG A O 1
ATOM 786 N N . GLU A 1 106 ? 9.953 -3.158 7.652 1 97.44 106 GLU A N 1
ATOM 787 C CA . GLU A 1 106 ? 10.133 -1.863 8.297 1 97.44 106 GLU A CA 1
ATOM 788 C C . GLU A 1 106 ? 9.641 -0.726 7.414 1 97.44 106 GLU A C 1
ATOM 790 O O . GLU A 1 106 ? 9.016 0.221 7.898 1 97.44 106 GLU A O 1
ATOM 795 N N . GLN A 1 107 ? 9.961 -0.796 6.145 1 97.94 107 GLN A N 1
ATOM 796 C CA . GLN A 1 107 ? 9.539 0.219 5.184 1 97.94 107 GLN A CA 1
ATOM 797 C C . GLN A 1 107 ? 8.023 0.311 5.105 1 97.94 107 GLN A C 1
ATOM 799 O O . GLN A 1 107 ? 7.457 1.406 5.145 1 97.94 107 GLN A O 1
ATOM 804 N N . ILE A 1 108 ? 7.352 -0.856 5.012 1 98.62 108 ILE A N 1
ATOM 805 C CA . ILE A 1 108 ? 5.898 -0.886 4.938 1 98.62 108 ILE A CA 1
ATOM 806 C C . ILE A 1 108 ? 5.305 -0.39 6.254 1 98.62 108 ILE A C 1
ATOM 808 O O . ILE A 1 108 ? 4.332 0.37 6.258 1 98.62 108 ILE A O 1
ATOM 812 N N . MET A 1 109 ? 5.891 -0.796 7.355 1 98.44 109 MET A N 1
ATOM 813 C CA . MET A 1 109 ? 5.422 -0.365 8.672 1 98.44 109 MET A CA 1
ATOM 814 C C . MET A 1 109 ? 5.438 1.156 8.781 1 98.44 109 MET A C 1
ATOM 816 O O . MET A 1 109 ? 4.445 1.765 9.18 1 98.44 109 MET A O 1
ATOM 820 N N . LEU A 1 110 ? 6.48 1.742 8.383 1 98.44 110 LEU A N 1
ATOM 821 C CA . LEU A 1 110 ? 6.645 3.186 8.516 1 98.44 110 LEU A CA 1
ATOM 822 C C . LEU A 1 110 ? 5.793 3.93 7.496 1 98.44 110 LEU A C 1
ATOM 824 O O . LEU A 1 110 ? 5.02 4.82 7.855 1 98.44 110 LEU A O 1
ATOM 828 N N . ASN A 1 111 ? 5.941 3.533 6.188 1 98.62 111 ASN A N 1
ATOM 829 C CA . ASN A 1 111 ? 5.348 4.285 5.086 1 98.62 111 ASN A CA 1
ATOM 830 C C . ASN A 1 111 ? 3.832 4.102 5.039 1 98.62 111 ASN A C 1
ATOM 832 O O . ASN A 1 111 ? 3.117 4.945 4.492 1 98.62 111 ASN A O 1
ATOM 836 N N . VAL A 1 112 ? 3.348 2.947 5.566 1 98.81 112 VAL A N 1
ATOM 837 C CA . VAL A 1 112 ? 1.944 2.613 5.348 1 98.81 112 VAL A CA 1
ATOM 838 C C . VAL A 1 112 ? 1.229 2.479 6.691 1 98.81 112 VAL A C 1
ATOM 840 O O . VAL A 1 112 ? 0.342 3.273 7.012 1 98.81 112 VAL A O 1
ATOM 843 N N . ASN A 1 113 ? 1.684 1.546 7.543 1 98.62 113 ASN A N 1
ATOM 844 C CA . ASN A 1 113 ? 0.957 1.239 8.766 1 98.62 113 ASN A CA 1
ATOM 845 C C . ASN A 1 113 ? 0.897 2.445 9.703 1 98.62 113 ASN A C 1
ATOM 847 O O . ASN A 1 113 ? -0.186 2.865 10.109 1 98.62 113 ASN A O 1
ATOM 851 N N . THR A 1 114 ? 2.045 2.955 10.023 1 98.75 114 THR A N 1
ATOM 852 C CA . THR A 1 114 ? 2.102 4.078 10.953 1 98.75 114 THR A CA 1
ATOM 853 C C . THR A 1 114 ? 1.372 5.289 10.383 1 98.75 114 THR A C 1
ATOM 855 O O . THR A 1 114 ? 0.632 5.969 11.094 1 98.75 114 THR A O 1
ATOM 858 N N . LEU A 1 115 ? 1.569 5.578 9.086 1 98.81 115 LEU A N 1
ATOM 859 C CA . LEU A 1 115 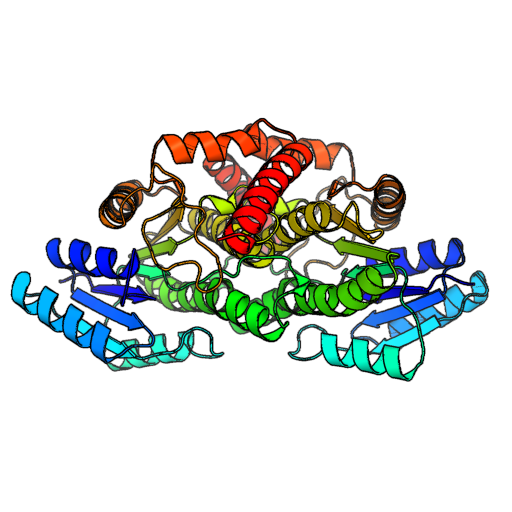? 0.878 6.688 8.438 1 98.81 115 LEU A CA 1
ATOM 860 C C . LEU A 1 115 ? -0.634 6.527 8.562 1 98.81 115 LEU A C 1
ATOM 862 O O . LEU A 1 115 ? -1.336 7.477 8.914 1 98.81 115 LEU A O 1
ATOM 866 N N . MET A 1 116 ? -1.148 5.328 8.273 1 98.88 116 MET A N 1
ATOM 867 C CA . MET A 1 116 ? -2.578 5.043 8.367 1 98.88 116 MET A CA 1
ATOM 868 C C . MET A 1 116 ? -3.07 5.203 9.797 1 98.88 116 MET A C 1
ATOM 870 O O . MET A 1 116 ? -4.117 5.812 10.031 1 98.88 116 MET A O 1
ATOM 874 N N . GLU A 1 117 ? -2.307 4.707 10.766 1 98.88 117 GLU A N 1
ATOM 875 C CA . GLU A 1 117 ? -2.701 4.762 12.172 1 98.88 117 GLU A CA 1
ATOM 876 C C . GLU A 1 117 ? -2.717 6.199 12.688 1 98.88 117 GLU A C 1
ATOM 878 O O . GLU A 1 117 ? -3.643 6.602 13.391 1 98.88 117 GLU A O 1
ATOM 883 N N . MET A 1 118 ? -1.646 6.965 12.336 1 98.88 118 MET A N 1
ATOM 884 C CA . MET A 1 118 ? -1.608 8.383 12.688 1 98.88 118 MET A CA 1
ATOM 885 C C . MET A 1 118 ? -2.82 9.117 12.125 1 98.88 118 MET A C 1
ATOM 887 O O . MET A 1 118 ? -3.463 9.898 12.828 1 98.88 118 MET A O 1
ATOM 891 N N . THR A 1 119 ? -3.084 8.836 10.859 1 98.94 119 THR A N 1
ATOM 892 C CA . THR A 1 119 ? -4.219 9.461 10.188 1 98.94 119 THR A CA 1
ATOM 893 C C . THR A 1 119 ? -5.523 9.125 10.898 1 98.94 119 THR A C 1
ATOM 895 O O . THR A 1 119 ? -6.344 10.008 11.148 1 98.94 119 THR A O 1
ATOM 898 N N . HIS A 1 120 ? -5.695 7.875 11.281 1 98.88 120 HIS A N 1
ATOM 899 C CA . HIS A 1 120 ? -6.918 7.43 11.938 1 98.88 120 HIS A CA 1
ATOM 900 C C . HIS A 1 120 ? -7.133 8.156 13.258 1 98.88 120 HIS A C 1
ATOM 902 O O . HIS A 1 120 ? -8.211 8.695 13.508 1 98.88 120 HIS A O 1
ATOM 908 N N . LEU A 1 121 ? -6.133 8.18 14.039 1 98.69 121 LEU A N 1
ATOM 909 C CA . LEU A 1 121 ? -6.219 8.727 15.391 1 98.69 121 LEU A CA 1
ATOM 910 C C . LEU A 1 121 ? -6.469 10.227 15.359 1 98.69 121 LEU A C 1
ATOM 912 O O . LEU A 1 121 ? -7.363 10.727 16.047 1 98.69 121 LEU A O 1
ATOM 916 N N . PHE A 1 122 ? -5.777 10.969 14.562 1 98.81 122 PHE A N 1
ATOM 917 C CA . PHE A 1 122 ? -5.871 12.422 14.586 1 98.81 122 PHE A CA 1
ATOM 918 C C . PHE A 1 122 ? -7.055 12.898 13.75 1 98.81 122 PHE A C 1
ATOM 920 O O . PHE A 1 122 ? -7.66 13.93 14.055 1 98.81 122 PHE A O 1
ATOM 927 N N . LEU A 1 123 ? -7.371 12.133 12.664 1 98.75 123 LEU A N 1
ATOM 928 C CA . LEU A 1 123 ? -8.578 12.453 11.906 1 98.75 123 LEU A CA 1
ATOM 929 C C . LEU A 1 123 ? -9.812 12.367 12.797 1 98.75 123 LEU A C 1
ATOM 931 O O . LEU A 1 123 ? -10.742 13.164 12.664 1 98.75 123 LEU A O 1
ATOM 935 N N . ALA A 1 124 ? -9.812 11.344 13.68 1 98.38 124 ALA A N 1
ATOM 936 C CA . ALA A 1 124 ? -10.938 11.195 14.602 1 98.38 124 ALA A CA 1
ATOM 937 C C . ALA A 1 124 ? -11.133 12.469 15.43 1 98.38 124 ALA A C 1
ATOM 939 O O . ALA A 1 124 ? -12.258 12.953 15.57 1 98.38 124 ALA A O 1
ATOM 940 N N . ASP A 1 125 ? -10.055 13.023 15.93 1 98.38 125 ASP A N 1
ATOM 941 C CA . ASP A 1 125 ? -10.109 14.266 16.703 1 98.38 125 ASP A CA 1
ATOM 942 C C . ASP A 1 125 ? -10.602 15.422 15.836 1 98.38 125 ASP A C 1
ATOM 944 O O . ASP A 1 125 ? -11.445 16.203 16.281 1 98.38 125 ASP A O 1
ATOM 948 N N . MET A 1 126 ? -10.109 15.531 14.656 1 98.5 126 MET A N 1
ATOM 949 C CA . MET A 1 126 ? -10.398 16.641 13.75 1 98.5 126 MET A CA 1
ATOM 950 C C . MET A 1 126 ? -11.844 16.578 13.273 1 98.5 126 MET A C 1
ATOM 952 O O . MET A 1 126 ? -12.516 17.609 13.18 1 98.5 126 MET A O 1
ATOM 956 N N . ALA A 1 127 ? -12.234 15.359 12.938 1 97.69 127 ALA A N 1
ATOM 957 C CA . ALA A 1 127 ? -13.609 15.172 12.477 1 97.69 127 ALA A CA 1
ATOM 958 C C . ALA A 1 127 ? -14.602 15.562 13.57 1 97.69 127 ALA A C 1
ATOM 960 O O . ALA A 1 127 ? -15.641 16.156 13.281 1 97.69 127 ALA A O 1
ATOM 961 N N . ALA A 1 128 ? -14.289 15.25 14.812 1 97.38 128 ALA A N 1
ATOM 962 C CA . ALA A 1 128 ? -15.156 15.555 15.945 1 97.38 128 ALA A CA 1
ATOM 963 C C . ALA A 1 128 ? -15.336 17.062 16.109 1 97.38 128 ALA A C 1
ATOM 965 O O . ALA A 1 128 ? -16.422 17.531 16.453 1 97.38 128 ALA A O 1
ATOM 966 N N . ARG A 1 129 ? -14.352 17.844 15.82 1 97 129 ARG A N 1
ATOM 967 C CA . ARG A 1 129 ? -14.453 19.281 16 1 97 129 ARG A CA 1
ATOM 968 C C . ARG A 1 129 ? -14.656 19.984 14.664 1 97 129 ARG A C 1
ATOM 970 O O . ARG A 1 129 ? -14.711 21.219 14.602 1 97 129 ARG A O 1
ATOM 977 N N . LYS A 1 130 ? -14.688 19.25 13.539 1 97.5 130 LYS A N 1
ATOM 978 C CA . LYS A 1 130 ? -14.93 19.734 12.18 1 97.5 130 LYS A CA 1
ATOM 979 C C . LYS A 1 130 ? -13.898 20.781 11.781 1 97.5 130 LYS A C 1
ATOM 981 O O . LYS A 1 130 ? -14.258 21.828 11.234 1 97.5 130 LYS A O 1
ATOM 986 N N . SER A 1 131 ? -12.703 20.469 12.156 1 97.75 131 SER A N 1
ATOM 987 C CA . SER A 1 131 ? -11.609 21.359 11.812 1 97.75 131 SER A CA 1
ATOM 988 C C . SER A 1 131 ? -10.266 20.641 11.883 1 97.75 131 SER A C 1
ATOM 990 O O . SER A 1 131 ? -10.031 19.844 12.789 1 97.75 131 SER A O 1
ATOM 992 N N . GLY A 1 132 ? -9.422 20.891 10.922 1 98.06 132 GLY A N 1
ATOM 993 C CA . GLY A 1 132 ? -8.094 20.312 10.891 1 98.06 132 GLY A CA 1
ATOM 994 C C . GLY A 1 132 ? -7.648 19.906 9.492 1 98.06 132 GLY A C 1
ATOM 995 O O . GLY A 1 132 ? -8.406 20.062 8.531 1 98.06 132 GLY A O 1
ATOM 996 N N . ALA A 1 133 ? -6.406 19.562 9.391 1 98.62 133 ALA A N 1
ATOM 997 C CA . ALA A 1 133 ? -5.855 19.156 8.094 1 98.62 133 ALA A CA 1
ATOM 998 C C . ALA A 1 133 ? -4.809 18.062 8.266 1 98.62 133 ALA A C 1
ATOM 1000 O O . ALA A 1 133 ? -4.16 17.969 9.312 1 98.62 133 ALA A O 1
ATOM 1001 N N . ILE A 1 134 ? -4.723 17.25 7.332 1 98.81 134 ILE A N 1
ATOM 1002 C CA . ILE A 1 134 ? -3.729 16.188 7.277 1 98.81 134 ILE A CA 1
ATOM 1003 C C . ILE A 1 134 ? -3.006 16.219 5.934 1 98.81 134 ILE A C 1
ATOM 1005 O O . ILE A 1 134 ? -3.643 16.297 4.879 1 98.81 134 ILE A O 1
ATOM 1009 N N . ILE A 1 135 ? -1.697 16.281 5.973 1 98.88 135 ILE A N 1
ATOM 1010 C CA . ILE A 1 135 ? -0.868 16.078 4.789 1 98.88 135 ILE A CA 1
ATOM 1011 C C . ILE A 1 135 ? -0.158 14.734 4.867 1 98.88 135 ILE A C 1
ATOM 1013 O O . ILE A 1 135 ? 0.599 14.477 5.809 1 98.88 135 ILE A O 1
ATOM 1017 N N . ASN A 1 136 ? -0.458 13.852 3.971 1 98.81 136 ASN A N 1
ATOM 1018 C CA . ASN A 1 136 ? 0.294 12.617 3.775 1 98.81 136 ASN A CA 1
ATOM 1019 C C . ASN A 1 136 ? 1.306 12.75 2.641 1 98.81 136 ASN A C 1
ATOM 1021 O O . ASN A 1 136 ? 0.929 13 1.493 1 98.81 136 ASN A O 1
ATOM 1025 N N . VAL A 1 137 ? 2.576 12.578 2.963 1 98.06 137 VAL A N 1
ATOM 1026 C CA . VAL A 1 137 ? 3.613 12.758 1.952 1 98.06 137 VAL A CA 1
ATOM 1027 C C . VAL A 1 137 ? 3.762 11.477 1.128 1 98.06 137 VAL A C 1
ATOM 1029 O O . VAL A 1 137 ? 4.223 10.453 1.636 1 98.06 137 VAL A O 1
ATOM 1032 N N . ALA A 1 138 ? 3.34 11.586 -0.06 1 96.44 138 ALA A N 1
ATOM 1033 C CA . ALA A 1 138 ? 3.482 10.523 -1.054 1 96.44 138 ALA A CA 1
ATOM 1034 C C . ALA A 1 138 ? 4.742 10.719 -1.892 1 96.44 138 ALA A C 1
ATOM 1036 O O . ALA A 1 138 ? 5.832 10.914 -1.349 1 96.44 138 ALA A O 1
ATOM 1037 N N . SER A 1 139 ? 4.605 10.461 -3.199 1 91.62 139 SER A N 1
ATOM 1038 C CA . SER A 1 139 ? 5.73 10.594 -4.117 1 91.62 139 SER A CA 1
ATOM 1039 C C . SER A 1 139 ? 5.258 10.641 -5.566 1 91.62 139 SER A C 1
ATOM 1041 O O . SER A 1 139 ? 4.137 10.234 -5.875 1 91.62 139 SER A O 1
ATOM 1043 N N . LEU A 1 140 ? 6.102 11.242 -6.371 1 88.5 140 LEU A N 1
ATOM 1044 C CA . LEU A 1 140 ? 5.887 11.086 -7.805 1 88.5 140 LEU A CA 1
ATOM 1045 C C . LEU A 1 140 ? 5.758 9.617 -8.18 1 88.5 140 LEU A C 1
ATOM 1047 O O . LEU A 1 140 ? 5.012 9.266 -9.094 1 88.5 140 LEU A O 1
ATOM 1051 N N . LEU A 1 141 ? 6.367 8.797 -7.48 1 87.31 141 LEU A N 1
ATOM 1052 C CA . LEU A 1 141 ? 6.402 7.367 -7.742 1 87.31 141 LEU A CA 1
ATOM 1053 C C . LEU A 1 141 ? 5.078 6.711 -7.367 1 87.31 141 LEU A C 1
ATOM 1055 O O . LEU A 1 141 ? 4.859 5.531 -7.652 1 87.31 141 LEU A O 1
ATOM 1059 N N . SER A 1 142 ? 4.156 7.465 -6.809 1 91.62 142 SER A N 1
ATOM 1060 C CA . SER A 1 142 ? 2.828 6.957 -6.488 1 91.62 142 SER A CA 1
ATOM 1061 C C . SER A 1 142 ? 2.035 6.652 -7.758 1 91.62 142 SER A C 1
ATOM 1063 O O . SER A 1 142 ? 1.054 5.906 -7.719 1 91.62 142 SER A O 1
ATOM 1065 N N . PHE A 1 143 ? 2.453 7.246 -8.852 1 89.62 143 PHE A N 1
ATOM 1066 C CA . PHE A 1 143 ? 1.621 7.246 -10.047 1 89.62 143 PHE A CA 1
ATOM 1067 C C . PHE A 1 143 ? 2.07 6.164 -11.016 1 89.62 143 PHE A C 1
ATOM 1069 O O . PHE A 1 143 ? 1.451 5.965 -12.062 1 89.62 143 PHE A O 1
ATOM 1076 N N . MET A 1 144 ? 3.113 5.449 -10.672 1 88.69 144 MET A N 1
ATOM 1077 C CA . MET A 1 144 ? 3.688 4.504 -11.625 1 88.69 144 MET A CA 1
ATOM 1078 C C . MET A 1 144 ? 4.453 3.398 -10.906 1 88.69 144 MET A C 1
ATOM 1080 O O . MET A 1 144 ? 4.992 3.619 -9.82 1 88.69 144 MET A O 1
ATOM 1084 N N . PRO A 1 145 ? 4.5 2.201 -11.586 1 91.62 145 PRO A N 1
ATOM 1085 C CA . PRO A 1 145 ? 5.465 1.227 -11.078 1 91.62 145 PRO A CA 1
ATOM 1086 C C . PRO A 1 145 ? 6.91 1.705 -11.203 1 91.62 145 PRO A C 1
ATOM 1088 O O . PRO A 1 145 ? 7.254 2.4 -12.164 1 91.62 145 PRO A O 1
ATOM 1091 N N . PHE A 1 146 ? 7.707 1.338 -10.266 1 92.12 146 PHE A N 1
ATOM 1092 C CA . PHE A 1 146 ? 9.094 1.783 -10.305 1 92.12 146 PHE A CA 1
ATOM 1093 C C . PHE A 1 146 ? 10.047 0.636 -9.977 1 92.12 146 PHE A C 1
ATOM 1095 O O . PHE A 1 146 ? 10.469 0.492 -8.828 1 92.12 146 PHE A O 1
ATOM 1102 N N . PRO A 1 147 ? 10.461 -0.105 -11.016 1 94.5 147 PRO A N 1
ATOM 1103 C CA . PRO A 1 147 ? 11.391 -1.215 -10.812 1 94.5 147 PRO A CA 1
ATOM 1104 C C . PRO A 1 147 ? 12.633 -0.805 -10.016 1 94.5 147 PRO A C 1
ATOM 1106 O O . PRO A 1 147 ? 13.117 0.321 -10.156 1 94.5 147 PRO A O 1
ATOM 1109 N N . TYR A 1 148 ? 13.133 -1.715 -9.109 1 93.81 148 TYR A N 1
ATOM 1110 C CA . TYR A 1 148 ? 14.305 -1.546 -8.258 1 93.81 148 TYR A CA 1
ATOM 1111 C C . TYR A 1 148 ? 13.984 -0.661 -7.059 1 93.81 148 TYR A C 1
ATOM 1113 O O . TYR A 1 148 ? 14.867 -0.345 -6.258 1 93.81 148 TYR A O 1
ATOM 1121 N N . CYS A 1 149 ? 12.773 -0.192 -6.961 1 95 149 CYS A N 1
ATOM 1122 C CA . CYS A 1 149 ? 12.148 0.41 -5.789 1 95 149 CYS A CA 1
ATOM 1123 C C . CYS A 1 149 ? 10.727 -0.101 -5.602 1 95 149 CYS A C 1
ATOM 1125 O O . CYS A 1 149 ? 9.812 0.68 -5.336 1 95 149 CYS A O 1
ATOM 1127 N N . SER A 1 150 ? 10.57 -1.356 -5.828 1 96.44 150 SER A N 1
ATOM 1128 C CA . SER A 1 150 ? 9.266 -1.978 -5.984 1 96.44 150 SER A CA 1
ATOM 1129 C C . SER A 1 150 ? 8.406 -1.771 -4.742 1 96.44 150 SER A C 1
ATOM 1131 O O . SER A 1 150 ? 7.242 -1.365 -4.844 1 96.44 150 SER A O 1
ATOM 1133 N N . VAL A 1 151 ? 8.977 -2.01 -3.523 1 98 151 VAL A N 1
ATOM 1134 C CA . VAL A 1 151 ? 8.195 -1.881 -2.295 1 98 151 VAL A CA 1
ATOM 1135 C C . VAL A 1 151 ? 7.91 -0.407 -2.016 1 98 151 VAL A C 1
ATOM 1137 O O . VAL A 1 151 ? 6.789 -0.043 -1.655 1 98 151 VAL A O 1
ATOM 1140 N N . TYR A 1 152 ? 8.867 0.479 -2.254 1 96.25 152 TYR A N 1
ATOM 1141 C CA . TYR A 1 152 ? 8.68 1.906 -2.018 1 96.25 152 TYR A CA 1
ATOM 1142 C C . TYR A 1 152 ? 7.574 2.465 -2.9 1 96.25 152 TYR A C 1
ATOM 1144 O O . TYR A 1 152 ? 6.668 3.15 -2.414 1 96.25 152 TYR A O 1
ATOM 1152 N N . SER A 1 153 ? 7.699 2.17 -4.234 1 95.69 153 SER A N 1
ATOM 1153 C CA . SER A 1 153 ? 6.664 2.66 -5.141 1 95.69 153 SER A CA 1
ATOM 1154 C C . SER A 1 153 ? 5.289 2.141 -4.738 1 95.69 153 SER A C 1
ATOM 1156 O O . SER A 1 153 ? 4.297 2.865 -4.824 1 95.69 153 SER A O 1
ATOM 1158 N N . GLY A 1 154 ? 5.238 0.879 -4.285 1 98 154 GLY A N 1
ATOM 1159 C CA . GLY A 1 154 ? 3.996 0.336 -3.762 1 98 154 GLY A CA 1
ATOM 1160 C C . GLY A 1 154 ? 3.459 1.109 -2.572 1 98 154 GLY A C 1
ATOM 1161 O O . GLY A 1 154 ? 2.271 1.437 -2.521 1 98 154 GLY A O 1
ATOM 1162 N N . THR A 1 155 ? 4.309 1.41 -1.599 1 98.44 155 THR A N 1
ATOM 1163 C CA . THR A 1 155 ? 3.877 2.135 -0.408 1 98.44 155 THR A CA 1
ATOM 1164 C C . THR A 1 155 ? 3.342 3.514 -0.78 1 98.44 155 THR A C 1
ATOM 1166 O O . THR A 1 155 ? 2.354 3.977 -0.205 1 98.44 155 THR A O 1
ATOM 1169 N N . LYS A 1 156 ? 3.969 4.152 -1.721 1 97.94 156 LYS A N 1
ATOM 1170 C CA . LYS A 1 156 ? 3.549 5.504 -2.07 1 97.94 156 LYS A CA 1
ATOM 1171 C C . LYS A 1 156 ? 2.293 5.484 -2.939 1 97.94 156 LYS A C 1
ATOM 1173 O O . LYS A 1 156 ? 1.458 6.387 -2.852 1 97.94 156 LYS A O 1
ATOM 1178 N N . ALA A 1 157 ? 2.131 4.398 -3.738 1 97.5 157 ALA A N 1
ATOM 1179 C CA . ALA A 1 157 ? 0.848 4.191 -4.406 1 97.5 157 ALA A CA 1
ATOM 1180 C C . ALA A 1 157 ? -0.283 4.047 -3.393 1 97.5 157 ALA A C 1
ATOM 1182 O O . ALA A 1 157 ? -1.371 4.594 -3.584 1 97.5 157 ALA A O 1
ATOM 1183 N N . PHE A 1 158 ? -0.039 3.311 -2.316 1 98.62 158 PHE A N 1
ATOM 1184 C CA . PHE A 1 158 ? -0.992 3.191 -1.22 1 98.62 158 PHE A CA 1
ATOM 1185 C C . PHE A 1 158 ? -1.346 4.566 -0.659 1 98.62 158 PHE A C 1
ATOM 1187 O O . PHE A 1 158 ? -2.523 4.902 -0.524 1 98.62 158 PHE A O 1
ATOM 1194 N N . VAL A 1 159 ? -0.342 5.352 -0.364 1 98.75 159 VAL A N 1
ATOM 1195 C CA . VAL A 1 159 ? -0.527 6.637 0.303 1 98.75 159 VAL A CA 1
ATOM 1196 C C . VAL A 1 159 ? -1.4 7.543 -0.56 1 98.75 159 VAL A C 1
ATOM 1198 O O . VAL A 1 159 ? -2.316 8.195 -0.055 1 98.75 159 VAL A O 1
ATOM 1201 N N . LEU A 1 160 ? -1.126 7.555 -1.861 1 97.69 160 LEU A N 1
ATOM 1202 C CA . LEU A 1 160 ? -1.897 8.406 -2.764 1 97.69 160 LEU A CA 1
ATOM 1203 C C . LEU A 1 160 ? -3.357 7.965 -2.809 1 97.69 160 LEU A C 1
ATOM 1205 O O . LEU A 1 160 ? -4.258 8.773 -2.576 1 97.69 160 LEU A O 1
ATOM 1209 N N . SER A 1 161 ? -3.619 6.711 -3.057 1 97.19 161 SER A N 1
ATOM 1210 C CA . SER A 1 161 ? -4.973 6.18 -3.166 1 97.19 161 SER A CA 1
ATOM 1211 C C . SER A 1 161 ? -5.754 6.387 -1.871 1 97.19 161 SER A C 1
ATOM 1213 O O . SER A 1 161 ? -6.895 6.852 -1.895 1 97.19 161 SER A O 1
ATOM 1215 N N . PHE A 1 162 ? -5.117 6.074 -0.742 1 98.5 162 PHE A N 1
ATOM 1216 C CA . PHE A 1 162 ? -5.676 6.203 0.598 1 98.5 162 PHE A CA 1
ATOM 1217 C C . PHE A 1 162 ? -6.082 7.648 0.878 1 98.5 162 PHE A C 1
ATOM 1219 O O . PHE A 1 162 ? -7.215 7.91 1.294 1 98.5 162 PHE A O 1
ATOM 1226 N N . THR A 1 163 ? -5.219 8.547 0.53 1 98.62 163 THR A N 1
ATOM 1227 C CA . THR A 1 163 ? -5.398 9.953 0.85 1 98.62 163 THR A CA 1
ATOM 1228 C C . THR A 1 163 ? -6.516 10.562 0.007 1 98.62 163 THR A C 1
ATOM 1230 O O . THR A 1 163 ? -7.383 11.266 0.531 1 98.62 163 THR A O 1
ATOM 1233 N N . GLU A 1 164 ? -6.5 10.25 -1.282 1 97.38 164 GLU A N 1
ATOM 1234 C CA . GLU A 1 164 ? -7.543 10.773 -2.162 1 97.38 164 GLU A CA 1
ATOM 1235 C C . GLU A 1 164 ? -8.922 10.258 -1.747 1 97.38 164 GLU A C 1
ATOM 1237 O O . GLU A 1 164 ? -9.914 10.992 -1.835 1 97.38 164 GLU A O 1
ATOM 1242 N N . SER A 1 165 ? -8.969 9.008 -1.344 1 96.94 165 SER A N 1
ATOM 1243 C CA . SER A 1 165 ? -10.227 8.438 -0.884 1 96.94 165 SER A CA 1
ATOM 1244 C C . SER A 1 165 ? -10.734 9.148 0.367 1 96.94 165 SER A C 1
ATOM 1246 O O . SER A 1 165 ? -11.914 9.492 0.459 1 96.94 165 SER A O 1
ATOM 1248 N N . LEU A 1 166 ? -9.844 9.391 1.28 1 97.69 166 LEU A N 1
ATOM 1249 C CA . LEU A 1 166 ? -10.211 10.078 2.516 1 97.69 166 LEU A CA 1
ATOM 1250 C C . LEU A 1 166 ? -10.648 11.516 2.229 1 97.69 166 LEU A C 1
ATOM 1252 O O . LEU A 1 166 ? -11.57 12.023 2.869 1 97.69 166 LEU A O 1
ATOM 1256 N N . TRP A 1 167 ? -9.891 12.18 1.335 1 97.31 167 TRP A N 1
ATOM 1257 C CA . TRP A 1 167 ? -10.266 13.531 0.932 1 97.31 167 TRP A CA 1
ATOM 1258 C C . TRP A 1 167 ? -11.734 13.602 0.532 1 97.31 167 TRP A C 1
ATOM 1260 O O . TRP A 1 167 ? -12.484 14.438 1.034 1 97.31 167 TRP A O 1
ATOM 1270 N N . GLU A 1 168 ? -12.133 12.695 -0.328 1 96.38 168 GLU A N 1
ATOM 1271 C CA . GLU A 1 168 ? -13.523 12.703 -0.785 1 96.38 168 GLU A CA 1
ATOM 1272 C C . GLU A 1 168 ? -14.484 12.445 0.369 1 96.38 168 GLU A C 1
ATOM 1274 O O . GLU A 1 168 ? -15.578 13.016 0.414 1 96.38 168 GLU A O 1
ATOM 1279 N N . GLU A 1 169 ? -14.141 11.594 1.33 1 95.25 169 GLU A N 1
ATOM 1280 C CA . GLU A 1 169 ? -15.008 11.227 2.443 1 95.25 169 GLU A CA 1
ATOM 1281 C C . GLU A 1 169 ? -15.188 12.398 3.41 1 95.25 169 GLU A C 1
ATOM 1283 O O . GLU A 1 169 ? -16.234 12.523 4.051 1 95.25 169 GLU A O 1
ATOM 1288 N N . TYR A 1 170 ? -14.172 13.281 3.436 1 96.06 170 TYR A N 1
ATOM 1289 C CA . TYR A 1 170 ? -14.195 14.219 4.555 1 96.06 170 TYR A CA 1
ATOM 1290 C C . TYR A 1 170 ? -14.141 15.656 4.059 1 96.06 170 TYR A C 1
ATOM 1292 O O . TYR A 1 170 ? -14.234 16.594 4.852 1 96.06 170 TYR A O 1
ATOM 1300 N N . ARG A 1 171 ? -14.055 15.898 2.775 1 92.81 171 ARG A N 1
ATOM 1301 C CA . ARG A 1 171 ? -13.836 17.234 2.232 1 92.81 171 ARG A CA 1
ATOM 1302 C C . ARG A 1 171 ? -15.008 18.156 2.557 1 92.81 171 ARG A C 1
ATOM 1304 O O . ARG A 1 171 ? -14.867 19.375 2.533 1 92.81 171 ARG A O 1
ATOM 1311 N N . HIS A 1 172 ? -16.125 17.562 2.93 1 93.44 172 HIS A N 1
ATOM 1312 C CA . HIS A 1 172 ? -17.281 18.375 3.268 1 93.44 172 HIS A CA 1
ATOM 1313 C C . HIS A 1 172 ? -17.547 18.375 4.773 1 93.44 172 HIS A C 1
ATOM 1315 O O . HIS A 1 172 ? -18.594 18.844 5.227 1 93.44 172 HIS A O 1
ATOM 1321 N N . ARG A 1 173 ? -16.578 17.922 5.566 1 94.69 173 ARG A N 1
ATOM 1322 C CA . ARG A 1 173 ? -16.797 17.75 6.996 1 94.69 173 ARG A CA 1
ATOM 1323 C C . ARG A 1 173 ? -15.844 18.625 7.805 1 94.69 173 ARG A C 1
ATOM 1325 O O . ARG A 1 173 ? -15.523 18.312 8.953 1 94.69 173 ARG A O 1
ATOM 1332 N N . GLY A 1 174 ? -15.25 19.594 7.176 1 96 174 GLY A N 1
ATOM 1333 C CA . GLY A 1 174 ? -14.43 20.562 7.871 1 96 174 GLY A CA 1
ATOM 1334 C C . GLY A 1 174 ? -12.992 20.125 8.047 1 96 174 GLY A C 1
ATOM 1335 O O . GLY A 1 174 ? -12.219 20.781 8.758 1 96 174 GLY A O 1
ATOM 1336 N N . VAL A 1 175 ? -12.633 19 7.461 1 97.81 175 VAL A N 1
ATOM 1337 C CA . VAL A 1 175 ? -11.266 18.5 7.539 1 97.81 175 VAL A CA 1
ATOM 1338 C C . VAL A 1 175 ? -10.664 18.438 6.141 1 97.81 175 VAL A C 1
ATOM 1340 O O . VAL A 1 175 ? -11.32 18 5.188 1 97.81 175 VAL A O 1
ATOM 1343 N N . ARG A 1 176 ? -9.461 18.953 5.98 1 98.06 176 ARG A N 1
ATOM 1344 C CA . ARG A 1 176 ? -8.742 18.875 4.711 1 98.06 176 ARG A CA 1
ATOM 1345 C C . ARG A 1 176 ? -7.719 17.734 4.73 1 98.06 176 ARG A C 1
ATOM 1347 O O . ARG A 1 176 ? -7.043 17.516 5.738 1 98.06 176 ARG A O 1
ATOM 1354 N N . VAL A 1 177 ? -7.719 16.953 3.664 1 98.25 177 VAL A N 1
ATOM 1355 C CA . VAL A 1 177 ? -6.766 15.867 3.51 1 98.25 177 VAL A CA 1
ATOM 1356 C C . VAL A 1 177 ? -6.051 15.984 2.164 1 98.25 177 VAL A C 1
ATOM 1358 O O . VAL A 1 177 ? -6.699 16.078 1.118 1 98.25 177 VAL A O 1
ATOM 1361 N N . LEU A 1 178 ? -4.66 16.016 2.215 1 98.44 178 LEU A N 1
ATOM 1362 C CA . LEU A 1 178 ? -3.879 16.297 1.015 1 98.44 178 LEU A CA 1
ATOM 1363 C C . LEU A 1 178 ? -2.742 15.289 0.859 1 98.44 178 LEU A C 1
ATOM 1365 O O . LEU A 1 178 ? -1.998 15.039 1.809 1 98.44 178 LEU A O 1
ATOM 1369 N N . ALA A 1 179 ? -2.678 14.672 -0.295 1 98.38 179 ALA A N 1
ATOM 1370 C CA . ALA A 1 179 ? -1.476 13.93 -0.668 1 98.38 179 ALA A CA 1
ATOM 1371 C C . ALA A 1 179 ? -0.452 14.844 -1.335 1 98.38 179 ALA A C 1
ATOM 1373 O O . ALA A 1 179 ? -0.73 15.445 -2.375 1 98.38 179 ALA A O 1
ATOM 1374 N N . LEU A 1 180 ? 0.7 15.008 -0.709 1 98.12 180 LEU A N 1
ATOM 1375 C CA . LEU A 1 180 ? 1.818 15.703 -1.336 1 98.12 180 LEU A CA 1
ATOM 1376 C C . LEU A 1 180 ? 2.691 14.734 -2.123 1 98.12 180 LEU A C 1
ATOM 1378 O O . LEU A 1 180 ? 3.17 13.734 -1.573 1 98.12 180 LEU A O 1
ATOM 1382 N N . CYS A 1 181 ? 2.908 14.984 -3.381 1 96.12 181 CYS A N 1
ATOM 1383 C CA . CYS A 1 181 ? 3.666 14.102 -4.254 1 96.12 181 CYS A CA 1
ATOM 1384 C C . CYS A 1 181 ? 4.91 14.789 -4.793 1 96.12 181 CYS A C 1
ATOM 1386 O O . CYS A 1 181 ? 4.902 15.32 -5.906 1 96.12 181 CYS A O 1
ATOM 1388 N N . PRO A 1 182 ? 5.961 14.656 -4.004 1 93.94 182 PRO A N 1
ATOM 1389 C CA . PRO A 1 182 ? 7.219 15.234 -4.473 1 93.94 182 PRO A CA 1
ATOM 1390 C C . PRO A 1 182 ? 7.91 14.375 -5.531 1 93.94 182 PRO A C 1
ATOM 1392 O O . PRO A 1 182 ? 7.668 13.172 -5.605 1 93.94 182 PRO A O 1
ATOM 1395 N N . GLY A 1 183 ? 8.688 15 -6.355 1 89.44 183 GLY A N 1
ATOM 1396 C CA . GLY A 1 183 ? 9.664 14.312 -7.176 1 89.44 183 GLY A CA 1
ATOM 1397 C C . GLY A 1 183 ? 11.031 14.211 -6.52 1 89.44 183 GLY A C 1
ATOM 1398 O O . GLY A 1 183 ? 11.148 14.336 -5.301 1 89.44 183 GLY A O 1
ATOM 1399 N N . PRO A 1 184 ? 12.062 13.828 -7.328 1 76.94 184 PRO A N 1
ATOM 1400 C CA . PRO A 1 184 ? 13.414 13.844 -6.773 1 76.94 184 PRO A CA 1
ATOM 1401 C C . PRO A 1 184 ? 13.727 15.148 -6.039 1 76.94 184 PRO A C 1
ATOM 1403 O O . PRO A 1 184 ? 13.523 16.234 -6.582 1 76.94 184 PRO A O 1
ATOM 1406 N N . THR A 1 185 ? 13.945 14.922 -4.816 1 76.06 185 THR A N 1
ATOM 1407 C CA . THR A 1 185 ? 14.211 16.047 -3.936 1 76.06 185 THR A CA 1
ATOM 1408 C C . THR A 1 185 ? 15.602 15.938 -3.309 1 76.06 185 THR A C 1
ATOM 1410 O O . THR A 1 185 ? 16.078 14.828 -3.039 1 76.06 185 THR A O 1
ATOM 1413 N N . ASP A 1 186 ? 16.25 16.969 -3.213 1 66.25 186 ASP A N 1
ATOM 1414 C CA . ASP A 1 186 ? 17.594 17.016 -2.637 1 66.25 186 ASP A CA 1
ATOM 1415 C C . ASP A 1 186 ? 17.562 16.609 -1.161 1 66.25 186 ASP A C 1
ATOM 1417 O O . ASP A 1 186 ? 17.531 17.484 -0.283 1 66.25 186 ASP A O 1
ATOM 1421 N N . THR A 1 187 ? 17.344 15.266 -0.926 1 69.19 187 THR A N 1
ATOM 1422 C CA . THR A 1 187 ? 17.297 14.742 0.434 1 69.19 187 THR A CA 1
ATOM 1423 C C . THR A 1 187 ? 18.062 13.43 0.544 1 69.19 187 THR A C 1
ATOM 1425 O O . THR A 1 187 ? 18.516 12.883 -0.464 1 69.19 187 THR A O 1
ATOM 1428 N N . ASN A 1 188 ? 18.438 13.078 1.774 1 55.81 188 ASN A N 1
ATOM 1429 C CA . ASN A 1 188 ? 19.016 11.773 2.049 1 55.81 188 ASN A CA 1
ATOM 1430 C C . ASN A 1 188 ? 17.953 10.68 2.113 1 55.81 188 ASN A C 1
ATOM 1432 O O . ASN A 1 188 ? 17.953 9.867 3.041 1 55.81 188 ASN A O 1
ATOM 1436 N N . PHE A 1 189 ? 17.094 10.719 1.186 1 59.12 189 PHE A N 1
ATOM 1437 C CA . PHE A 1 189 ? 15.891 9.914 1.291 1 59.12 189 PHE A CA 1
ATOM 1438 C C . PHE A 1 189 ? 16.203 8.438 1.057 1 59.12 189 PHE A C 1
ATOM 1440 O O . PHE A 1 189 ? 15.672 7.574 1.756 1 59.12 189 PHE A O 1
ATOM 1447 N N . PHE A 1 190 ? 17.062 8.211 0.121 1 54.53 190 PHE A N 1
ATOM 1448 C CA . PHE A 1 190 ? 17.312 6.797 -0.144 1 54.53 190 PHE A CA 1
ATOM 1449 C C . PHE A 1 190 ? 18.531 6.312 0.638 1 54.53 190 PHE A C 1
ATOM 1451 O O . PHE A 1 190 ? 19.594 6.926 0.582 1 54.53 190 PHE A O 1
ATOM 1458 N N . ARG A 1 191 ? 18.312 5.805 1.879 1 51.47 191 ARG A N 1
ATOM 1459 C CA . ARG A 1 191 ? 19.453 5.305 2.641 1 51.47 191 ARG A CA 1
ATOM 1460 C C . ARG A 1 191 ? 20.375 4.477 1.759 1 51.47 191 ARG A C 1
ATOM 1462 O O . ARG A 1 191 ? 21.609 4.629 1.815 1 51.47 191 ARG A O 1
ATOM 1469 N N . THR A 1 192 ? 19.906 3.338 1.423 1 44.72 192 THR A N 1
ATOM 1470 C CA . THR A 1 192 ? 20.672 2.48 0.53 1 44.72 192 THR A CA 1
ATOM 1471 C C . THR A 1 192 ? 20.438 2.861 -0.928 1 44.72 192 THR A C 1
ATOM 1473 O O . THR A 1 192 ? 21.016 2.266 -1.835 1 44.72 192 THR A O 1
ATOM 1476 N N . ALA A 1 193 ? 19.438 3.646 -1.023 1 44 193 ALA A N 1
ATOM 1477 C CA . ALA A 1 193 ? 19.188 3.869 -2.447 1 44 193 ALA A CA 1
ATOM 1478 C C . ALA A 1 193 ? 20.219 4.836 -3.031 1 44 193 ALA A C 1
ATOM 1480 O O . ALA A 1 193 ? 20.422 5.934 -2.504 1 44 193 ALA A O 1
ATOM 1481 N N . SER A 1 194 ? 21.203 4.48 -3.627 1 38.75 194 SER A N 1
ATOM 1482 C CA . SER A 1 194 ? 22.062 5.277 -4.492 1 38.75 194 SER A CA 1
ATOM 1483 C C . SER A 1 194 ? 21.25 6.312 -5.273 1 38.75 194 SER A C 1
ATOM 1485 O O . SER A 1 194 ? 20.297 5.965 -5.961 1 38.75 194 SER A O 1
ATOM 1487 N N . GLU A 1 195 ? 21.328 7.508 -4.789 1 43.25 195 GLU A N 1
ATOM 1488 C CA . GLU A 1 195 ? 20.656 8.703 -5.297 1 43.25 195 GLU A CA 1
ATOM 1489 C C . GLU A 1 195 ? 20.609 8.703 -6.824 1 43.25 195 GLU A C 1
ATOM 1491 O O . GLU A 1 195 ? 21.641 8.555 -7.48 1 43.25 195 GLU A O 1
ATOM 1496 N N . VAL A 1 196 ? 19.609 8.344 -7.438 1 41.81 196 VAL A N 1
ATOM 1497 C CA . VAL A 1 196 ? 19.531 8.75 -8.836 1 41.81 196 VAL A CA 1
ATOM 1498 C C . VAL A 1 196 ? 19.703 10.266 -8.945 1 41.81 196 VAL A C 1
ATOM 1500 O O . VAL A 1 196 ? 18.906 11.031 -8.383 1 41.81 196 VAL A O 1
ATOM 1503 N N . GLU A 1 197 ? 20.922 10.656 -9.117 1 41.59 197 GLU A N 1
ATOM 1504 C CA . GLU A 1 197 ? 21.266 12.055 -9.359 1 41.59 197 GLU A CA 1
ATOM 1505 C C . GLU A 1 197 ? 20.375 12.664 -10.438 1 41.59 197 GLU A C 1
ATOM 1507 O O . GLU A 1 197 ? 20.516 12.352 -11.625 1 41.59 197 GLU A O 1
ATOM 1512 N N . THR A 1 198 ? 19.125 12.789 -10.148 1 47.75 198 THR A N 1
ATOM 1513 C CA . THR A 1 198 ? 18.469 13.531 -11.219 1 47.75 198 THR A CA 1
ATOM 1514 C C . THR A 1 198 ? 18.797 15.016 -11.133 1 47.75 198 THR A C 1
ATOM 1516 O O . THR A 1 198 ? 18.719 15.609 -10.055 1 47.75 198 THR A O 1
ATOM 1519 N N . LYS A 1 199 ? 19.453 15.578 -12.164 1 47.09 199 LYS A N 1
ATOM 1520 C CA . LYS A 1 199 ? 19.984 16.922 -12.352 1 47.09 199 LYS A CA 1
ATOM 1521 C C . LYS A 1 199 ? 19 17.984 -11.867 1 47.09 199 LYS A C 1
ATOM 1523 O O . LYS A 1 199 ? 19.406 19.109 -11.547 1 47.09 199 LYS A O 1
ATOM 1528 N N . SER A 1 200 ? 17.656 17.891 -12.062 1 57.75 200 SER A N 1
ATOM 1529 C CA . SER A 1 200 ? 16.781 19.031 -11.742 1 57.75 200 SER A CA 1
ATOM 1530 C C . SER A 1 200 ? 15.898 18.719 -10.539 1 57.75 200 SER A C 1
ATOM 1532 O O . SER A 1 200 ? 14.703 18.453 -10.68 1 57.75 200 SER A O 1
ATOM 1534 N N . LYS A 1 201 ? 16.562 18.688 -9.289 1 78.25 201 LYS A N 1
ATOM 1535 C CA . LYS A 1 201 ? 15.906 18.359 -8.023 1 78.25 201 LYS A CA 1
ATOM 1536 C C . LYS A 1 201 ? 15.258 19.594 -7.402 1 78.25 201 LYS A C 1
ATOM 1538 O O . LYS A 1 201 ? 15.859 20.672 -7.395 1 78.25 201 LYS A O 1
ATOM 1543 N N . ARG A 1 202 ? 13.938 19.531 -7.184 1 85.25 202 ARG A N 1
ATOM 1544 C CA . ARG A 1 202 ? 13.289 20.547 -6.371 1 85.25 202 ARG A CA 1
ATOM 1545 C C . ARG A 1 202 ? 13.828 20.547 -4.945 1 85.25 202 ARG A C 1
ATOM 1547 O O . ARG A 1 202 ? 14.234 19.5 -4.438 1 85.25 202 ARG A O 1
ATOM 1554 N N . THR A 1 203 ? 13.852 21.781 -4.332 1 90.62 203 THR A N 1
ATOM 1555 C CA . THR A 1 203 ? 14.328 21.875 -2.957 1 90.62 203 THR A CA 1
ATOM 1556 C C . THR A 1 203 ? 13.219 21.516 -1.973 1 90.62 203 THR A C 1
ATOM 1558 O O . THR A 1 203 ? 12.039 21.688 -2.27 1 90.62 203 THR A O 1
ATOM 1561 N N . PRO A 1 204 ? 13.594 21.062 -0.81 1 94.5 204 PRO A N 1
ATOM 1562 C CA . PRO A 1 204 ? 12.578 20.812 0.219 1 94.5 204 PRO A CA 1
ATOM 1563 C C . PRO A 1 204 ? 11.711 22.047 0.496 1 94.5 204 PRO A C 1
ATOM 1565 O O . PRO A 1 204 ? 10.5 21.906 0.717 1 94.5 204 PRO A O 1
ATOM 1568 N N . ALA A 1 205 ? 12.289 23.219 0.422 1 95.38 205 ALA A N 1
ATOM 1569 C CA . ALA A 1 205 ? 11.547 24.453 0.66 1 95.38 205 ALA A CA 1
ATOM 1570 C C . ALA A 1 205 ? 10.445 24.641 -0.385 1 95.38 205 ALA A C 1
ATOM 1572 O O . ALA A 1 205 ? 9.328 25.047 -0.053 1 95.38 205 ALA A O 1
ATOM 1573 N N . GLN A 1 206 ? 10.75 24.359 -1.623 1 95.06 206 GLN A N 1
ATOM 1574 C CA . GLN A 1 206 ? 9.773 24.469 -2.703 1 95.06 206 GLN A CA 1
ATOM 1575 C C . GLN A 1 206 ? 8.656 23.453 -2.543 1 95.06 206 GLN A C 1
ATOM 1577 O O . GLN A 1 206 ? 7.484 23.766 -2.758 1 95.06 206 GLN A O 1
ATOM 1582 N N . VAL A 1 207 ? 9.039 22.25 -2.154 1 96.25 207 VAL A N 1
ATOM 1583 C CA . VAL A 1 207 ? 8.078 21.156 -1.962 1 96.25 207 VAL A CA 1
ATOM 1584 C C . VAL A 1 207 ? 7.074 21.547 -0.878 1 96.25 207 VAL A C 1
ATOM 1586 O O . VAL A 1 207 ? 5.863 21.406 -1.068 1 96.25 207 VAL A O 1
ATOM 1589 N N . VAL A 1 208 ? 7.551 22.094 0.216 1 97.81 208 VAL A N 1
ATOM 1590 C CA . VAL A 1 208 ? 6.699 22.453 1.346 1 97.81 208 VAL A CA 1
ATOM 1591 C C . VAL A 1 208 ? 5.797 23.625 0.963 1 97.81 208 VAL A C 1
ATOM 1593 O O . VAL A 1 208 ? 4.605 23.625 1.289 1 97.81 208 VAL A O 1
ATOM 1596 N N . ALA A 1 209 ? 6.32 24.609 0.239 1 96.88 209 ALA A N 1
ATOM 1597 C CA . ALA A 1 209 ? 5.516 25.75 -0.219 1 96.88 209 ALA A CA 1
ATOM 1598 C C . ALA A 1 209 ? 4.359 25.281 -1.097 1 96.88 209 ALA A C 1
ATOM 1600 O O . ALA A 1 209 ? 3.236 25.766 -0.972 1 96.88 209 ALA A O 1
ATOM 1601 N N . THR A 1 210 ? 4.68 24.312 -1.963 1 96.62 210 THR A N 1
ATOM 1602 C CA . THR A 1 210 ? 3.652 23.734 -2.818 1 96.62 210 THR A CA 1
ATOM 1603 C C . THR A 1 210 ? 2.555 23.094 -1.982 1 96.62 210 THR A C 1
ATOM 1605 O O . THR A 1 210 ? 1.366 23.297 -2.24 1 96.62 210 THR A O 1
ATOM 1608 N N . ALA A 1 211 ? 2.926 22.375 -0.984 1 97.5 211 ALA A N 1
ATOM 1609 C CA . ALA A 1 211 ? 1.978 21.656 -0.13 1 97.5 211 ALA A CA 1
ATOM 1610 C C . ALA A 1 211 ? 1.073 22.641 0.618 1 97.5 211 ALA A C 1
ATOM 1612 O O . ALA A 1 211 ? -0.148 22.469 0.638 1 97.5 211 ALA A O 1
ATOM 1613 N N . LEU A 1 212 ? 1.657 23.656 1.221 1 97.44 212 LEU A N 1
ATOM 1614 C CA . LEU A 1 212 ? 0.905 24.594 2.049 1 97.44 212 LEU A CA 1
ATOM 1615 C C . LEU A 1 212 ? -0.043 25.438 1.198 1 97.44 212 LEU A C 1
ATOM 1617 O O . LEU A 1 212 ? -1.144 25.766 1.639 1 97.44 212 LEU A O 1
ATOM 1621 N N . ARG A 1 213 ? 0.362 25.719 -0.067 1 96.56 213 ARG A N 1
ATOM 1622 C CA . ARG A 1 213 ? -0.535 26.422 -0.984 1 96.56 213 ARG A CA 1
ATOM 1623 C C . ARG A 1 213 ? -1.708 25.531 -1.383 1 96.56 213 ARG A C 1
ATOM 1625 O O . ARG A 1 213 ? -2.855 25.969 -1.401 1 96.56 213 ARG A O 1
ATOM 1632 N N . ALA A 1 214 ? -1.368 24.297 -1.662 1 96.31 214 ALA A N 1
ATOM 1633 C CA . ALA A 1 214 ? -2.398 23.344 -2.094 1 96.31 214 ALA A CA 1
ATOM 1634 C C . ALA A 1 214 ? -3.398 23.078 -0.973 1 96.31 214 ALA A C 1
ATOM 1636 O O . ALA A 1 214 ? -4.59 22.891 -1.229 1 96.31 214 ALA A O 1
ATOM 1637 N N . LEU A 1 215 ? -2.926 23.031 0.196 1 95.62 215 LEU A N 1
ATOM 1638 C CA . LEU A 1 215 ? -3.764 22.75 1.354 1 95.62 215 LEU A CA 1
ATOM 1639 C C . LEU A 1 215 ? -4.875 23.781 1.491 1 95.62 215 LEU A C 1
ATOM 1641 O O . LEU A 1 215 ? -5.984 23.453 1.923 1 95.62 215 LEU A O 1
ATOM 1645 N N . LYS A 1 216 ? -4.629 25 1.048 1 94.25 216 LYS A N 1
ATOM 1646 C CA . LYS A 1 216 ? -5.586 26.094 1.168 1 94.25 216 LYS A CA 1
ATOM 1647 C C . LYS A 1 216 ? -6.746 25.922 0.19 1 94.25 216 LYS A C 1
ATOM 1649 O O . LYS A 1 216 ? -7.801 26.531 0.355 1 94.25 216 LYS A O 1
ATOM 1654 N N . THR A 1 217 ? -6.613 25.125 -0.844 1 93.12 217 THR A N 1
ATOM 1655 C CA . THR A 1 217 ? -7.617 25.016 -1.899 1 93.12 217 THR A CA 1
ATOM 1656 C C . THR A 1 217 ? -8.414 23.719 -1.768 1 93.12 217 THR A C 1
ATOM 1658 O O . THR A 1 217 ? -9.234 23.406 -2.627 1 93.12 217 THR A O 1
ATOM 1661 N N . ASN A 1 218 ? -8.211 22.906 -0.784 1 93.06 218 ASN A N 1
ATOM 1662 C CA . ASN A 1 218 ? -8.914 21.656 -0.487 1 93.06 218 ASN A CA 1
ATOM 1663 C C . ASN A 1 218 ? -8.789 20.656 -1.63 1 93.06 218 ASN A C 1
ATOM 1665 O O . ASN A 1 218 ? -9.766 20 -1.999 1 93.06 218 ASN A O 1
ATOM 1669 N N . LYS A 1 219 ? -7.598 20.609 -2.207 1 93.12 219 LYS A N 1
ATOM 1670 C CA . LYS A 1 219 ? -7.27 19.578 -3.199 1 93.12 219 LYS A CA 1
ATOM 1671 C C . LYS A 1 219 ? -6.949 18.25 -2.531 1 93.12 219 LYS A C 1
ATOM 1673 O O . LYS A 1 219 ? -6.461 18.219 -1.401 1 93.12 219 LYS A O 1
ATOM 1678 N N . GLY A 1 220 ? -7.234 17.172 -3.277 1 95.06 220 GLY A N 1
ATOM 1679 C CA . GLY A 1 220 ? -6.949 15.844 -2.738 1 95.06 220 GLY A CA 1
ATOM 1680 C C . GLY A 1 220 ? -5.5 15.43 -2.904 1 95.06 220 GLY A C 1
ATOM 1681 O O . GLY A 1 220 ? -5.02 14.539 -2.197 1 95.06 220 GLY A O 1
ATOM 1682 N N . PHE A 1 221 ? -4.82 16.031 -3.857 1 95.69 221 PHE A N 1
ATOM 1683 C CA . PHE A 1 221 ? -3.396 15.773 -4.055 1 95.69 221 PHE A CA 1
ATOM 1684 C C . PHE A 1 221 ? -2.74 16.938 -4.781 1 95.69 221 PHE A C 1
ATOM 1686 O O . PHE A 1 221 ? -3.428 17.797 -5.348 1 95.69 221 PHE A O 1
ATOM 1693 N N . VAL A 1 222 ? -1.399 17.016 -4.688 1 95.56 222 VAL A N 1
ATOM 1694 C CA . VAL A 1 222 ? -0.613 17.984 -5.438 1 95.56 222 VAL A CA 1
ATOM 1695 C C . VAL A 1 222 ? 0.745 17.375 -5.797 1 95.56 222 VAL A C 1
ATOM 1697 O O . VAL A 1 222 ? 1.373 16.719 -4.969 1 95.56 222 VAL A O 1
ATOM 1700 N N . ILE A 1 223 ? 1.111 17.484 -7.012 1 94.56 223 ILE A N 1
ATOM 1701 C CA . ILE A 1 223 ? 2.443 17.109 -7.48 1 94.56 223 ILE A CA 1
ATOM 1702 C C . ILE A 1 223 ? 3.348 18.344 -7.488 1 94.56 223 ILE A C 1
ATOM 1704 O O . ILE A 1 223 ? 2.988 19.375 -8.047 1 94.56 223 ILE A O 1
ATOM 1708 N N . ASP A 1 224 ? 4.461 18.219 -6.887 1 93.25 224 ASP A N 1
ATOM 1709 C CA . ASP A 1 224 ? 5.359 19.375 -6.789 1 93.25 224 ASP A CA 1
ATOM 1710 C C . ASP A 1 224 ? 6.176 19.547 -8.062 1 93.25 224 ASP A C 1
ATOM 1712 O O . ASP A 1 224 ? 6.914 18.641 -8.461 1 93.25 224 ASP A O 1
ATOM 1716 N N . GLY A 1 225 ? 6.055 20.703 -8.672 1 90.38 225 GLY A N 1
ATOM 1717 C CA . GLY A 1 225 ? 6.855 21.031 -9.844 1 90.38 225 GLY A CA 1
ATOM 1718 C C . GLY A 1 225 ? 6.184 20.656 -11.148 1 90.38 225 GLY A C 1
ATOM 1719 O O . GLY A 1 225 ? 5.66 19.547 -11.281 1 90.38 225 GLY A O 1
ATOM 1720 N N . ALA A 1 226 ? 6.305 21.516 -12.117 1 84.94 226 ALA A N 1
ATOM 1721 C CA . ALA A 1 226 ? 5.656 21.312 -13.406 1 84.94 226 ALA A CA 1
ATOM 1722 C C . ALA A 1 226 ? 6.246 20.094 -14.133 1 84.94 226 ALA A C 1
ATOM 1724 O O . ALA A 1 226 ? 5.516 19.312 -14.742 1 84.94 226 ALA A O 1
ATOM 1725 N N . ASN A 1 227 ? 7.531 20 -14.023 1 84.19 227 ASN A N 1
ATOM 1726 C CA . ASN A 1 227 ? 8.18 18.875 -14.672 1 84.19 227 ASN A CA 1
ATOM 1727 C C . ASN A 1 227 ? 7.73 17.547 -14.078 1 84.19 227 ASN A C 1
ATOM 1729 O O . ASN A 1 227 ? 7.484 16.578 -14.805 1 84.19 227 ASN A O 1
ATOM 1733 N N . ASN A 1 228 ? 7.605 17.547 -12.789 1 86.88 228 ASN A N 1
ATOM 1734 C CA . ASN A 1 228 ? 7.121 16.359 -12.117 1 86.88 228 ASN A CA 1
ATOM 1735 C C . ASN A 1 228 ? 5.668 16.062 -12.477 1 86.88 228 ASN A C 1
ATOM 1737 O O . ASN A 1 228 ? 5.297 14.898 -12.656 1 86.88 228 ASN A O 1
ATOM 1741 N N . TYR A 1 229 ? 4.93 17.109 -12.594 1 86.75 229 TYR A N 1
ATOM 1742 C CA . TYR A 1 229 ? 3.533 16.953 -12.984 1 86.75 229 TYR A CA 1
ATOM 1743 C C . TYR A 1 229 ? 3.42 16.297 -14.359 1 86.75 229 TYR A C 1
ATOM 1745 O O . TYR A 1 229 ? 2.652 15.344 -14.531 1 86.75 229 TYR A O 1
ATOM 1753 N N . PHE A 1 230 ? 4.219 16.703 -15.273 1 83.88 230 PHE A N 1
ATOM 1754 C CA . PHE A 1 230 ? 4.16 16.156 -16.625 1 83.88 230 PHE A CA 1
ATOM 1755 C C . PHE A 1 230 ? 4.664 14.727 -16.656 1 83.88 230 PHE A C 1
ATOM 1757 O O . PHE A 1 230 ? 4.156 13.898 -17.422 1 83.88 230 PHE A O 1
ATOM 1764 N N . THR A 1 231 ? 5.629 14.469 -15.812 1 82.31 231 THR A N 1
ATOM 1765 C CA . THR A 1 231 ? 6.117 13.102 -15.711 1 82.31 231 THR A CA 1
ATOM 1766 C C . THR A 1 231 ? 5.02 12.172 -15.195 1 82.31 231 THR A C 1
ATOM 1768 O O . THR A 1 231 ? 4.852 11.062 -15.703 1 82.31 231 THR A O 1
ATOM 1771 N N . ALA A 1 232 ? 4.309 12.648 -14.211 1 83.06 232 ALA A N 1
ATOM 1772 C CA . ALA A 1 232 ? 3.205 11.852 -13.68 1 83.06 232 ALA A CA 1
ATOM 1773 C C . ALA A 1 232 ? 2.154 11.586 -14.758 1 83.06 232 ALA A C 1
ATOM 1775 O O . ALA A 1 232 ? 1.537 10.523 -14.773 1 83.06 232 ALA A O 1
ATOM 1776 N N . LEU A 1 233 ? 2.041 12.531 -15.672 1 79.56 233 LEU A N 1
ATOM 1777 C CA . LEU A 1 233 ? 1.055 12.406 -16.75 1 79.56 233 LEU A CA 1
ATOM 1778 C C . LEU A 1 233 ? 1.466 11.336 -17.75 1 79.56 233 LEU A C 1
ATOM 1780 O O . LEU A 1 233 ? 0.619 10.773 -18.453 1 79.56 233 LEU A O 1
ATOM 1784 N N . LEU A 1 234 ? 2.744 11.055 -17.797 1 78.5 234 LEU A N 1
ATOM 1785 C CA . LEU A 1 234 ? 3.193 9.992 -18.688 1 78.5 234 LEU A CA 1
ATOM 1786 C C . LEU A 1 234 ? 2.539 8.664 -18.328 1 78.5 234 LEU A C 1
ATOM 1788 O O . LEU A 1 234 ? 2.246 7.855 -19.219 1 78.5 234 LEU A O 1
ATOM 1792 N N . GLY A 1 235 ? 2.209 8.508 -17.094 1 75.44 235 GLY A N 1
ATOM 1793 C CA . GLY A 1 235 ? 1.53 7.297 -16.656 1 75.44 235 GLY A CA 1
ATOM 1794 C C . GLY A 1 235 ? 0.104 7.195 -17.156 1 75.44 235 GLY A C 1
ATOM 1795 O O . GLY A 1 235 ? -0.471 6.105 -17.188 1 75.44 235 GLY A O 1
ATOM 1796 N N . ARG A 1 236 ? -0.37 8.328 -17.578 1 74.62 236 ARG A N 1
ATOM 1797 C CA . ARG A 1 236 ? -1.73 8.336 -18.109 1 74.62 236 ARG A CA 1
ATOM 1798 C C . ARG A 1 236 ? -1.739 8.047 -19.609 1 74.62 236 ARG A C 1
ATOM 1800 O O . ARG A 1 236 ? -2.744 7.574 -20.141 1 74.62 236 ARG A O 1
ATOM 1807 N N . VAL A 1 237 ? -0.576 8.258 -20.219 1 80.56 237 VAL A N 1
ATOM 1808 C CA . VAL A 1 237 ? -0.571 8.211 -21.672 1 80.56 237 VAL A CA 1
ATOM 1809 C C . VAL A 1 237 ? 0.094 6.914 -22.141 1 80.56 237 VAL A C 1
ATOM 1811 O O . VAL A 1 237 ? -0.358 6.289 -23.109 1 80.56 237 VAL A O 1
ATOM 1814 N N . LEU A 1 238 ? 1.098 6.477 -21.469 1 83.31 238 LEU A N 1
ATOM 1815 C CA . LEU A 1 238 ? 1.82 5.277 -21.875 1 83.31 238 LEU A CA 1
ATOM 1816 C C . LEU A 1 238 ? 1.208 4.035 -21.219 1 83.31 238 LEU A C 1
ATOM 1818 O O . LEU A 1 238 ? 0.795 4.07 -20.062 1 83.31 238 LEU A O 1
ATOM 1822 N N . PRO A 1 239 ? 1.276 2.971 -22.094 1 83.94 239 PRO A N 1
ATOM 1823 C CA . PRO A 1 239 ? 0.918 1.712 -21.438 1 83.94 239 PRO A CA 1
ATOM 1824 C C . PRO A 1 239 ? 1.783 1.418 -20.219 1 83.94 239 PRO A C 1
ATOM 1826 O O . PRO A 1 239 ? 2.984 1.695 -20.219 1 83.94 239 PRO A O 1
ATOM 1829 N N . ARG A 1 240 ? 1.113 0.997 -19.219 1 84.12 240 ARG A N 1
ATOM 1830 C CA . ARG A 1 240 ? 1.78 0.749 -17.953 1 84.12 240 ARG A CA 1
ATOM 1831 C C . ARG A 1 240 ? 3.008 -0.135 -18.141 1 84.12 240 ARG A C 1
ATOM 1833 O O . ARG A 1 240 ? 4.047 0.095 -17.516 1 84.12 240 ARG A O 1
ATOM 1840 N N . ALA A 1 241 ? 2.904 -1.169 -18.969 1 86.31 241 ALA A N 1
ATOM 1841 C CA . ALA A 1 241 ? 4.039 -2.051 -19.234 1 86.31 241 ALA A CA 1
ATOM 1842 C C . ALA A 1 241 ? 5.203 -1.275 -19.844 1 86.31 241 ALA A C 1
ATOM 1844 O O . ALA A 1 241 ? 6.367 -1.525 -19.516 1 86.31 241 ALA A O 1
ATOM 1845 N N . THR A 1 242 ? 4.883 -0.384 -20.719 1 86.38 242 THR A N 1
ATOM 1846 C CA . THR A 1 242 ? 5.906 0.435 -21.359 1 86.38 242 THR A CA 1
ATOM 1847 C C . THR A 1 242 ? 6.598 1.337 -20.344 1 86.38 242 THR A C 1
ATOM 1849 O O . THR A 1 242 ? 7.824 1.461 -20.359 1 86.38 242 THR A O 1
ATOM 1852 N N . LEU A 1 243 ? 5.805 1.878 -19.516 1 87.06 243 LEU A N 1
ATOM 1853 C CA . LEU A 1 243 ? 6.352 2.74 -18.484 1 87.06 243 LEU A CA 1
ATOM 1854 C C . LEU A 1 243 ? 7.273 1.955 -17.547 1 87.06 243 LEU A C 1
ATOM 1856 O O . LEU A 1 243 ? 8.367 2.416 -17.219 1 87.06 243 LEU A O 1
ATOM 1860 N N . ALA A 1 244 ? 6.914 0.802 -17.156 1 86.94 244 ALA A N 1
ATOM 1861 C CA . ALA A 1 244 ? 7.73 -0.049 -16.297 1 86.94 244 ALA A CA 1
ATOM 1862 C C . ALA A 1 244 ? 9.062 -0.379 -16.969 1 86.94 244 ALA A C 1
ATOM 1864 O O . ALA A 1 244 ? 10.109 -0.355 -16.312 1 86.94 244 ALA A O 1
ATOM 1865 N N . LYS A 1 245 ? 9.016 -0.671 -18.234 1 88.5 245 LYS A N 1
ATOM 1866 C CA . LYS A 1 245 ? 10.219 -1.019 -18.984 1 88.5 245 LYS A CA 1
ATOM 1867 C C . LYS A 1 245 ? 11.172 0.169 -19.078 1 88.5 245 LYS A C 1
ATOM 1869 O O . LYS A 1 245 ? 12.383 0.015 -18.906 1 88.5 245 LYS A O 1
ATOM 1874 N N . ILE A 1 246 ? 10.625 1.316 -19.344 1 86.19 246 ILE A N 1
ATOM 1875 C CA . ILE A 1 246 ? 11.438 2.523 -19.469 1 86.19 246 ILE A CA 1
ATOM 1876 C C . ILE A 1 246 ? 12.102 2.846 -18.141 1 86.19 246 ILE A C 1
ATOM 1878 O O . ILE A 1 246 ? 13.312 3.092 -18.078 1 86.19 246 ILE A O 1
ATOM 1882 N N . LEU A 1 247 ? 11.359 2.826 -17.141 1 84.88 247 LEU A N 1
ATOM 1883 C CA . LEU A 1 247 ? 11.875 3.135 -15.812 1 84.88 247 LEU A CA 1
ATOM 1884 C C . LEU A 1 247 ? 12.867 2.07 -15.352 1 84.88 247 LEU A C 1
ATOM 1886 O O . LEU A 1 247 ? 13.891 2.389 -14.734 1 84.88 247 LEU A O 1
ATOM 1890 N N . GLY A 1 248 ? 12.555 0.828 -15.625 1 86.88 248 GLY A N 1
ATOM 1891 C CA . GLY A 1 248 ? 13.477 -0.251 -15.312 1 86.88 248 GLY A CA 1
ATOM 1892 C C . GLY A 1 248 ? 14.828 -0.098 -16 1 86.88 248 GLY A C 1
ATOM 1893 O O . GLY A 1 248 ? 15.867 -0.29 -15.375 1 86.88 248 GLY A O 1
ATOM 1894 N N . ALA A 1 249 ? 14.766 0.239 -17.266 1 85.69 249 ALA A N 1
ATOM 1895 C CA . ALA A 1 249 ? 16 0.447 -18.016 1 85.69 249 ALA A CA 1
ATOM 1896 C C . ALA A 1 249 ? 16.812 1.599 -17.438 1 85.69 249 ALA A C 1
ATOM 1898 O O . ALA A 1 249 ? 18.031 1.502 -17.328 1 85.69 249 ALA A O 1
ATOM 1899 N N . ALA A 1 250 ? 16.109 2.633 -17.078 1 83.19 250 ALA A N 1
ATOM 1900 C CA . ALA A 1 250 ? 16.781 3.799 -16.516 1 83.19 250 ALA A CA 1
ATOM 1901 C C . ALA A 1 250 ? 17.438 3.449 -15.188 1 83.19 250 ALA A C 1
ATOM 1903 O O . ALA A 1 250 ? 18.578 3.861 -14.93 1 83.19 250 ALA A O 1
ATOM 1904 N N . MET A 1 251 ? 16.812 2.713 -14.461 1 85.44 251 MET A N 1
ATOM 1905 C CA . MET A 1 251 ? 17.328 2.354 -13.141 1 85.44 251 MET A CA 1
ATOM 1906 C C . MET A 1 251 ? 18.5 1.373 -13.258 1 85.44 251 MET A C 1
ATOM 1908 O O . MET A 1 251 ? 19.469 1.467 -12.516 1 85.44 251 MET A O 1
ATOM 1912 N N . ARG A 1 252 ? 18.375 0.384 -14.148 1 85.38 252 ARG A N 1
ATOM 1913 C CA . ARG A 1 252 ? 19.469 -0.549 -14.391 1 85.38 252 ARG A CA 1
ATOM 1914 C C . ARG A 1 252 ? 20.75 0.192 -14.773 1 85.38 252 ARG A C 1
ATOM 1916 O O . ARG A 1 252 ? 21.828 -0.133 -14.281 1 85.38 252 ARG A O 1
ATOM 1923 N N . LYS A 1 253 ? 20.562 1.147 -15.594 1 82.12 253 LYS A N 1
ATOM 1924 C CA . LYS A 1 253 ? 21.719 1.942 -16.031 1 82.12 253 LYS A CA 1
ATOM 1925 C C . LYS A 1 253 ? 22.344 2.689 -14.852 1 82.12 253 LYS A C 1
ATOM 1927 O O . LYS A 1 253 ? 23.562 2.746 -14.727 1 82.12 253 LYS A O 1
ATOM 1932 N N . SER A 1 254 ? 21.5 3.186 -14.016 1 76.31 254 SER A N 1
ATOM 1933 C CA . SER A 1 254 ? 21.969 3.934 -12.859 1 76.31 254 SER A CA 1
ATOM 1934 C C . SER A 1 254 ? 22.703 3.023 -11.875 1 76.31 254 SER A C 1
ATOM 1936 O O . SER A 1 254 ? 23.734 3.395 -11.328 1 76.31 254 SER A O 1
ATOM 1938 N N . ILE A 1 255 ? 22.219 1.854 -11.703 1 77.56 255 ILE A N 1
ATOM 1939 C CA . ILE A 1 255 ? 22.797 0.882 -10.773 1 77.56 255 ILE A CA 1
ATOM 1940 C C . ILE A 1 255 ? 24.141 0.402 -11.305 1 77.56 255 ILE A C 1
ATOM 1942 O O . ILE A 1 255 ? 25.109 0.262 -10.539 1 77.56 255 ILE A O 1
ATOM 1946 N N . GLU A 1 256 ? 24.141 0.199 -12.555 1 76.06 256 GLU A N 1
ATOM 1947 C CA . GLU A 1 256 ? 25.375 -0.246 -13.188 1 76.06 256 GLU A CA 1
ATOM 1948 C C . GLU A 1 256 ? 26.453 0.829 -13.109 1 76.06 256 GLU A C 1
ATOM 1950 O O . GLU A 1 256 ? 27.625 0.521 -12.898 1 76.06 256 GLU A O 1
ATOM 1955 N N . GLN A 1 257 ? 26.094 2.004 -13.242 1 69.75 257 GLN A N 1
ATOM 1956 C CA . GLN A 1 257 ? 27.031 3.117 -13.203 1 69.75 257 GLN A CA 1
ATOM 1957 C C . GLN A 1 257 ? 27.594 3.322 -11.789 1 69.75 257 GLN A C 1
ATOM 1959 O O . GLN A 1 257 ? 28.766 3.654 -11.625 1 69.75 257 GLN A O 1
ATOM 1964 N N . ARG A 1 258 ? 26.828 3.072 -10.805 1 63.81 258 ARG A N 1
ATOM 1965 C CA . ARG A 1 258 ? 27.25 3.242 -9.422 1 63.81 258 ARG A CA 1
ATOM 1966 C C . ARG A 1 258 ? 28.172 2.107 -8.984 1 63.81 258 ARG A C 1
ATOM 1968 O O . ARG A 1 258 ? 29.047 2.303 -8.141 1 63.81 258 ARG A O 1
ATOM 1975 N N . GLY A 1 259 ? 27.812 0.925 -9.492 1 57.72 259 GLY A N 1
ATOM 1976 C CA . GLY A 1 259 ? 28.672 -0.21 -9.234 1 57.72 259 GLY A CA 1
ATOM 1977 C C . GLY A 1 259 ? 30.047 -0.063 -9.859 1 57.72 259 GLY A C 1
ATOM 1978 O O . GLY A 1 259 ? 31 -0.728 -9.445 1 57.72 259 GLY A O 1
ATOM 1979 N N . LYS A 1 260 ? 30.109 0.788 -10.852 1 58.84 260 LYS A N 1
ATOM 1980 C CA . LYS A 1 260 ? 31.391 1.052 -11.484 1 58.84 260 LYS A CA 1
ATOM 1981 C C . LYS A 1 260 ? 32.125 2.201 -10.797 1 58.84 260 LYS A C 1
ATOM 1983 O O . LYS A 1 260 ? 33.312 2.391 -11 1 58.84 260 LYS A O 1
ATOM 1988 N N . SER A 1 261 ? 31.391 3.066 -10.07 1 48 261 SER A N 1
ATOM 1989 C CA . SER A 1 261 ? 32.062 4.172 -9.398 1 48 261 SER A CA 1
ATOM 1990 C C . SER A 1 261 ? 32.562 3.762 -8.016 1 48 261 SER A C 1
ATOM 1992 O O . SER A 1 261 ? 31.906 2.988 -7.316 1 48 261 SER A O 1
ATOM 1994 N N . MET B 1 1 ? 8.086 -33.875 -14.297 1 59.22 1 MET B N 1
ATOM 1995 C CA . MET B 1 1 ? 7.828 -33.656 -12.875 1 59.22 1 MET B CA 1
ATOM 1996 C C . MET B 1 1 ? 6.609 -32.781 -12.664 1 59.22 1 MET B C 1
ATOM 1998 O O . MET B 1 1 ? 6.336 -31.891 -13.469 1 59.22 1 MET B O 1
ATOM 2002 N N . SER B 1 2 ? 5.719 -33.125 -11.75 1 84.62 2 SER B N 1
ATOM 2003 C CA . SER B 1 2 ? 4.461 -32.406 -11.555 1 84.62 2 SER B CA 1
ATOM 2004 C C . SER B 1 2 ? 4.707 -31 -11.016 1 84.62 2 SER B C 1
ATOM 2006 O O . SER B 1 2 ? 5.684 -30.766 -10.297 1 84.62 2 SER B O 1
ATOM 2008 N N . THR B 1 3 ? 4.023 -30.016 -11.547 1 96.19 3 THR B N 1
ATOM 2009 C CA . THR B 1 3 ? 4.102 -28.641 -11.055 1 96.19 3 THR B CA 1
ATOM 2010 C C . THR B 1 3 ? 3.217 -28.453 -9.82 1 96.19 3 THR B C 1
ATOM 2012 O O . THR B 1 3 ? 2.168 -29.094 -9.711 1 96.19 3 THR B O 1
ATOM 2015 N N . THR B 1 4 ? 3.705 -27.75 -8.82 1 98.75 4 THR B N 1
ATOM 2016 C CA . THR B 1 4 ? 2.961 -27.5 -7.59 1 98.75 4 THR B CA 1
ATOM 2017 C C . THR B 1 4 ? 2.594 -26.031 -7.453 1 98.75 4 THR B C 1
ATOM 2019 O O . THR B 1 4 ? 3.447 -25.156 -7.625 1 98.75 4 THR B O 1
ATOM 2022 N N . ALA B 1 5 ? 1.33 -25.797 -7.184 1 98.88 5 ALA B N 1
ATOM 2023 C CA . ALA B 1 5 ? 0.851 -24.438 -6.949 1 98.88 5 ALA B CA 1
ATOM 2024 C C . ALA B 1 5 ? 0.488 -24.234 -5.484 1 98.88 5 ALA B C 1
ATOM 2026 O O . ALA B 1 5 ? -0.137 -25.094 -4.863 1 98.88 5 ALA B O 1
ATOM 2027 N N . LEU B 1 6 ? 0.96 -23.172 -4.926 1 98.94 6 LEU B N 1
ATOM 2028 C CA . LEU B 1 6 ? 0.572 -22.719 -3.596 1 98.94 6 LEU B CA 1
ATOM 2029 C C . LEU B 1 6 ? -0.455 -21.594 -3.686 1 98.94 6 LEU B C 1
ATOM 2031 O O . LEU B 1 6 ? -0.207 -20.578 -4.332 1 98.94 6 LEU B O 1
ATOM 2035 N N . ILE B 1 7 ? -1.594 -21.797 -3.064 1 98.94 7 ILE B N 1
ATOM 2036 C CA . ILE B 1 7 ? -2.68 -20.828 -3.145 1 98.94 7 ILE B CA 1
ATOM 2037 C C . ILE B 1 7 ? -3.059 -20.359 -1.742 1 98.94 7 ILE B C 1
ATOM 2039 O O . ILE B 1 7 ? -3.453 -21.156 -0.897 1 98.94 7 ILE B O 1
ATOM 2043 N N . THR B 1 8 ? -2.941 -19.078 -1.49 1 98.81 8 THR B N 1
ATOM 2044 C CA . THR B 1 8 ? -3.439 -18.516 -0.238 1 98.81 8 THR B CA 1
ATOM 2045 C C . THR B 1 8 ? -4.898 -18.094 -0.377 1 98.81 8 THR B C 1
ATOM 2047 O O . THR B 1 8 ? -5.332 -17.688 -1.455 1 98.81 8 THR B O 1
ATOM 2050 N N . GLY B 1 9 ? -5.633 -18.141 0.735 1 97.69 9 GLY B N 1
ATOM 2051 C CA . GLY B 1 9 ? -7.059 -17.875 0.65 1 97.69 9 GLY B CA 1
ATOM 2052 C C . GLY B 1 9 ? -7.801 -18.891 -0.206 1 97.69 9 GLY B C 1
ATOM 2053 O O . GLY B 1 9 ? -8.688 -18.531 -0.976 1 97.69 9 GLY B O 1
ATOM 2054 N N . ALA B 1 10 ? -7.461 -20.125 -0.102 1 97.94 10 ALA B N 1
ATOM 2055 C CA . ALA B 1 10 ? -7.914 -21.156 -1.026 1 97.94 10 ALA B CA 1
ATOM 2056 C C . ALA B 1 10 ? -9.289 -21.688 -0.629 1 97.94 10 ALA B C 1
ATOM 2058 O O . ALA B 1 10 ? -9.906 -22.453 -1.369 1 97.94 10 ALA B O 1
ATOM 2059 N N . SER B 1 11 ? -9.859 -21.219 0.46 1 94.62 11 SER B N 1
ATOM 2060 C CA . SER B 1 11 ? -11.047 -21.875 1.018 1 94.62 11 SER B CA 1
ATOM 2061 C C . SER B 1 11 ? -12.32 -21.297 0.41 1 94.62 11 SER B C 1
ATOM 2063 O O . SER B 1 11 ? -13.422 -21.75 0.717 1 94.62 11 SER B O 1
ATOM 2065 N N . SER B 1 12 ? -12.242 -20.25 -0.388 1 91.75 12 SER B N 1
ATOM 2066 C CA . SER B 1 12 ? -13.445 -19.641 -0.956 1 91.75 12 SER B CA 1
ATOM 2067 C C . SER B 1 12 ? -13.109 -18.781 -2.164 1 91.75 12 SER B C 1
ATOM 2069 O O . SER B 1 12 ? -11.938 -18.516 -2.449 1 91.75 12 SER B O 1
ATOM 2071 N N . GLY B 1 13 ? -14.117 -18.531 -2.945 1 93.69 13 GLY B N 1
ATOM 2072 C CA . GLY B 1 13 ? -14.055 -17.5 -3.969 1 93.69 13 GLY B CA 1
ATOM 2073 C C . GLY B 1 13 ? -13.023 -17.797 -5.047 1 93.69 13 GLY B C 1
ATOM 2074 O O . GLY B 1 13 ? -13 -18.891 -5.609 1 93.69 13 GLY B O 1
ATOM 2075 N N . ILE B 1 14 ? -12.297 -16.781 -5.352 1 96 14 ILE B N 1
ATOM 2076 C CA . ILE B 1 14 ? -11.289 -16.844 -6.41 1 96 14 ILE B CA 1
ATOM 2077 C C . ILE B 1 14 ? -10.234 -17.891 -6.059 1 96 14 ILE B C 1
ATOM 2079 O O . ILE B 1 14 ? -9.789 -18.641 -6.926 1 96 14 ILE B O 1
ATOM 2083 N N . GLY B 1 15 ? -9.836 -17.984 -4.762 1 97.81 15 GLY B N 1
ATOM 2084 C CA . GLY B 1 15 ? -8.836 -18.953 -4.32 1 97.81 15 GLY B CA 1
ATOM 2085 C C . GLY B 1 15 ? -9.266 -20.391 -4.527 1 97.81 15 GLY B C 1
ATOM 2086 O O . GLY B 1 15 ? -8.469 -21.219 -4.984 1 97.81 15 GLY B O 1
ATOM 2087 N N . GLU B 1 16 ? -10.469 -20.609 -4.223 1 97.69 16 GLU B N 1
ATOM 2088 C CA . GLU B 1 16 ? -11.016 -21.953 -4.441 1 97.69 16 GLU B CA 1
ATOM 2089 C C . GLU B 1 16 ? -11.023 -22.312 -5.922 1 97.69 16 GLU B C 1
ATOM 2091 O O . GLU B 1 16 ? -10.703 -23.438 -6.293 1 97.69 16 GLU B O 1
ATOM 2096 N N . GLN B 1 17 ? -11.367 -21.375 -6.73 1 97.88 17 GLN B N 1
ATOM 2097 C CA . GLN B 1 17 ? -11.43 -21.625 -8.172 1 97.88 17 GLN B CA 1
ATOM 2098 C C . GLN B 1 17 ? -10.031 -21.812 -8.758 1 97.88 17 GLN B C 1
ATOM 2100 O O . GLN B 1 17 ? -9.852 -22.594 -9.695 1 97.88 17 GLN B O 1
ATOM 2105 N N . PHE B 1 18 ? -9.039 -21.078 -8.219 1 98.56 18 PHE B N 1
ATOM 2106 C CA . PHE B 1 18 ? -7.66 -21.359 -8.609 1 98.56 18 PHE B CA 1
ATOM 2107 C C . PHE B 1 18 ? -7.312 -22.828 -8.336 1 98.56 18 PHE B C 1
ATOM 2109 O O . PHE B 1 18 ? -6.742 -23.5 -9.195 1 98.56 18 PHE B O 1
ATOM 2116 N N . ALA B 1 19 ? -7.668 -23.281 -7.141 1 98.75 19 ALA B N 1
ATOM 2117 C CA . ALA B 1 19 ? -7.379 -24.672 -6.766 1 98.75 19 ALA B CA 1
ATOM 2118 C C . ALA B 1 19 ? -8.008 -25.641 -7.75 1 98.75 19 ALA B C 1
ATOM 2120 O O . ALA B 1 19 ? -7.34 -26.562 -8.25 1 98.75 19 ALA B O 1
ATOM 2121 N N . ARG B 1 20 ? -9.219 -25.438 -8.109 1 98.5 20 ARG B N 1
ATOM 2122 C CA . ARG B 1 20 ? -9.961 -26.344 -8.984 1 98.5 20 ARG B CA 1
ATOM 2123 C C . ARG B 1 20 ? -9.375 -26.344 -10.391 1 98.5 20 ARG B C 1
ATOM 2125 O O . ARG B 1 20 ? -9.141 -27.406 -10.969 1 98.5 20 ARG B O 1
ATOM 2132 N N . GLN B 1 21 ? -9.125 -25.203 -10.93 1 98.56 21 GLN B N 1
ATOM 2133 C CA . GLN B 1 21 ? -8.664 -25.125 -12.312 1 98.56 21 GLN B CA 1
ATOM 2134 C C . GLN B 1 21 ? -7.219 -25.594 -12.445 1 98.56 21 GLN B C 1
ATOM 2136 O O . GLN B 1 21 ? -6.844 -26.203 -13.453 1 98.56 21 GLN B O 1
ATOM 2141 N N . LEU B 1 22 ? -6.406 -25.344 -11.422 1 98.62 22 LEU B N 1
ATOM 2142 C CA . LEU B 1 22 ? -5.023 -25.812 -11.461 1 98.62 22 LEU B CA 1
ATOM 2143 C C . LEU B 1 22 ? -4.957 -27.312 -11.297 1 98.62 22 LEU B C 1
ATOM 2145 O O . LEU B 1 22 ? -4.152 -27.984 -11.953 1 98.62 22 LEU B O 1
ATOM 2149 N N . ALA B 1 23 ? -5.816 -27.859 -10.461 1 98.56 23 ALA B N 1
ATOM 2150 C CA . ALA B 1 23 ? -5.906 -29.312 -10.328 1 98.56 23 ALA B CA 1
ATOM 2151 C C . ALA B 1 23 ? -6.34 -29.953 -11.641 1 98.56 23 ALA B C 1
ATOM 2153 O O . ALA B 1 23 ? -5.777 -30.969 -12.062 1 98.56 23 ALA B O 1
ATOM 2154 N N . GLN B 1 24 ? -7.324 -29.328 -12.258 1 98.12 24 GLN B N 1
ATOM 2155 C CA . GLN B 1 24 ? -7.824 -29.812 -13.531 1 98.12 24 GLN B CA 1
ATOM 2156 C C . GLN B 1 24 ? -6.711 -29.875 -14.578 1 98.12 24 GLN B C 1
ATOM 2158 O O . GLN B 1 24 ? -6.703 -30.75 -15.438 1 98.12 24 GLN B O 1
ATOM 2163 N N . ARG B 1 25 ? -5.762 -29.016 -14.438 1 97.38 25 ARG B N 1
ATOM 2164 C CA . ARG B 1 25 ? -4.648 -28.922 -15.375 1 97.38 25 ARG B CA 1
ATOM 2165 C C . ARG B 1 25 ? -3.486 -29.812 -14.938 1 97.38 25 ARG B C 1
ATOM 2167 O O . ARG B 1 25 ? -2.398 -29.75 -15.508 1 97.38 25 ARG B O 1
ATOM 2174 N N . GLY B 1 26 ? -3.66 -30.516 -13.789 1 97.81 26 GLY B N 1
ATOM 2175 C CA . GLY B 1 26 ? -2.705 -31.531 -13.391 1 97.81 26 GLY B CA 1
ATOM 2176 C C . GLY B 1 26 ? -1.704 -31.047 -12.359 1 97.81 26 GLY B C 1
ATOM 2177 O O . GLY B 1 26 ? -0.73 -31.734 -12.055 1 97.81 26 GLY B O 1
ATOM 2178 N N . ASN B 1 27 ? -1.89 -29.844 -11.805 1 98.44 27 ASN B N 1
ATOM 2179 C CA . ASN B 1 27 ? -0.976 -29.312 -10.797 1 98.44 27 ASN B CA 1
ATOM 2180 C C . ASN B 1 27 ? -1.254 -29.922 -9.422 1 98.44 27 ASN B C 1
ATOM 2182 O O . ASN B 1 27 ? -2.41 -30.047 -9.023 1 98.44 27 ASN B O 1
ATOM 2186 N N . ASP B 1 28 ? -0.195 -30.297 -8.734 1 98.75 28 ASP B N 1
ATOM 2187 C CA . ASP B 1 28 ? -0.322 -30.5 -7.297 1 98.75 28 ASP B CA 1
ATOM 2188 C C . ASP B 1 28 ? -0.584 -29.188 -6.574 1 98.75 28 ASP B C 1
ATOM 2190 O O . ASP B 1 28 ? -0.292 -28.109 -7.109 1 98.75 28 ASP B O 1
ATOM 2194 N N . LEU B 1 29 ? -1.182 -29.328 -5.371 1 98.81 29 LEU B N 1
ATOM 2195 C CA . LEU B 1 29 ? -1.625 -28.094 -4.73 1 98.81 29 LEU B CA 1
ATOM 2196 C C . LEU B 1 29 ? -1.155 -28.031 -3.279 1 98.81 29 LEU B C 1
ATOM 2198 O O . LEU B 1 29 ? -1.127 -29.062 -2.59 1 98.81 29 LEU B O 1
ATOM 2202 N N . VAL B 1 30 ? -0.74 -26.875 -2.863 1 98.88 30 VAL B N 1
ATOM 2203 C CA . VAL B 1 30 ? -0.694 -26.484 -1.458 1 98.88 30 VAL B CA 1
ATOM 2204 C C . VAL B 1 30 ? -1.764 -25.422 -1.18 1 98.88 30 VAL B C 1
ATOM 2206 O O . VAL B 1 30 ? -1.731 -24.328 -1.75 1 98.88 30 VAL B O 1
ATOM 2209 N N . LEU B 1 31 ? -2.732 -25.812 -0.308 1 98.88 31 LEU B N 1
ATOM 2210 C CA . LEU B 1 31 ? -3.875 -24.953 -0.01 1 98.88 31 LEU B CA 1
ATOM 2211 C C . LEU B 1 31 ? -3.723 -24.297 1.36 1 98.88 31 LEU B C 1
ATOM 2213 O O . LEU B 1 31 ? -3.57 -24.984 2.369 1 98.88 31 LEU B O 1
ATOM 2217 N N . VAL B 1 32 ? -3.764 -22.969 1.407 1 98.88 32 VAL B N 1
ATOM 2218 C CA . VAL B 1 32 ? -3.562 -22.234 2.654 1 98.88 32 VAL B CA 1
ATOM 2219 C C . VAL B 1 32 ? -4.773 -21.344 2.934 1 98.88 32 VAL B C 1
ATOM 2221 O O . VAL B 1 32 ? -5.203 -20.578 2.068 1 98.88 32 VAL B O 1
ATOM 2224 N N . ALA B 1 33 ? -5.344 -21.438 4.062 1 98.31 33 ALA B N 1
ATOM 2225 C CA . ALA B 1 33 ? -6.391 -20.562 4.598 1 98.31 33 ALA B CA 1
ATOM 2226 C C . ALA B 1 33 ? -6.586 -20.797 6.094 1 98.31 33 ALA B C 1
ATOM 2228 O O . ALA B 1 33 ? -5.859 -21.594 6.703 1 98.31 33 ALA B O 1
ATOM 2229 N N . ARG B 1 34 ? -7.5 -20.141 6.664 1 96.44 34 ARG B N 1
ATOM 2230 C CA . ARG B 1 34 ? -7.742 -20.266 8.102 1 96.44 34 ARG B CA 1
ATOM 2231 C C . ARG B 1 34 ? -8.555 -21.516 8.414 1 96.44 34 ARG B C 1
ATOM 2233 O O . ARG B 1 34 ? -8.328 -22.172 9.43 1 96.44 34 ARG B O 1
ATOM 2240 N N . SER B 1 35 ? -9.492 -21.828 7.469 1 96.56 35 SER B N 1
ATOM 2241 C CA . SER B 1 35 ? -10.453 -22.891 7.742 1 96.56 35 SER B CA 1
ATOM 2242 C C . SER B 1 35 ? -9.922 -24.25 7.297 1 96.56 35 SER B C 1
ATOM 2244 O O . SER B 1 35 ? -10.078 -24.625 6.137 1 96.56 35 SER B O 1
ATOM 2246 N N . LYS B 1 36 ? -9.508 -25 8.227 1 97.81 36 LYS B N 1
ATOM 2247 C CA . LYS B 1 36 ? -8.922 -26.297 7.922 1 97.81 36 LYS B CA 1
ATOM 2248 C C . LYS B 1 36 ? -9.953 -27.234 7.301 1 97.81 36 LYS B C 1
ATOM 2250 O O . LYS B 1 36 ? -9.672 -27.906 6.316 1 97.81 36 LYS B O 1
ATOM 2255 N N . ASP B 1 37 ? -11.133 -27.172 7.844 1 98.25 37 ASP B N 1
ATOM 2256 C CA . ASP B 1 37 ? -12.188 -28.078 7.379 1 98.25 37 ASP B CA 1
ATOM 2257 C C . ASP B 1 37 ? -12.539 -27.812 5.918 1 98.25 37 ASP B C 1
ATOM 2259 O O . ASP B 1 37 ? -12.68 -28.734 5.129 1 98.25 37 ASP B O 1
ATOM 2263 N N . LYS B 1 38 ? -12.672 -26.547 5.547 1 98 38 LYS B N 1
ATOM 2264 C CA . LYS B 1 38 ? -12.977 -26.188 4.164 1 98 38 LYS B CA 1
ATOM 2265 C C . LYS B 1 38 ? -11.844 -26.594 3.225 1 98 38 LYS B C 1
ATOM 2267 O O . LYS B 1 38 ? -12.094 -27.078 2.121 1 98 38 LYS B O 1
ATOM 2272 N N . LEU B 1 39 ? -10.664 -26.438 3.721 1 98.69 39 LEU B N 1
ATOM 2273 C CA . LEU B 1 39 ? -9.5 -26.781 2.912 1 98.69 39 LEU B CA 1
ATOM 2274 C C . LEU B 1 39 ? -9.43 -28.297 2.676 1 98.69 39 LEU B C 1
ATOM 2276 O O . LEU B 1 39 ? -9.164 -28.734 1.559 1 98.69 39 LEU B O 1
ATOM 2280 N N . GLU B 1 40 ? -9.656 -29.047 3.688 1 98.62 40 GLU B N 1
ATOM 2281 C CA . GLU B 1 40 ? -9.578 -30.5 3.584 1 98.62 40 GLU B CA 1
ATOM 2282 C C . GLU B 1 40 ? -10.664 -31.031 2.662 1 98.62 40 GLU B C 1
ATOM 2284 O O . GLU B 1 40 ? -10.43 -31.984 1.9 1 98.62 40 GLU B O 1
ATOM 2289 N N . ARG B 1 41 ? -11.836 -30.438 2.768 1 98.56 41 ARG B N 1
ATOM 2290 C CA . ARG B 1 41 ? -12.914 -30.828 1.867 1 98.56 41 ARG B CA 1
ATOM 2291 C C . ARG B 1 41 ? -12.539 -30.547 0.414 1 98.56 41 ARG B C 1
ATOM 2293 O O . ARG B 1 41 ? -12.727 -31.406 -0.453 1 98.56 41 ARG B O 1
ATOM 2300 N N . LEU B 1 42 ? -12.039 -29.391 0.155 1 98.56 42 LEU B N 1
ATOM 2301 C CA . LEU B 1 42 ? -11.609 -29.016 -1.191 1 98.56 42 LEU B CA 1
ATOM 2302 C C . LEU B 1 42 ? -10.484 -29.938 -1.665 1 98.56 42 LEU B C 1
ATOM 2304 O O . LEU B 1 42 ? -10.492 -30.391 -2.809 1 98.56 42 LEU B O 1
ATOM 2308 N N . ALA B 1 43 ? -9.508 -30.188 -0.781 1 98.69 43 ALA B N 1
ATOM 2309 C CA . ALA B 1 43 ? -8.367 -31.047 -1.091 1 98.69 43 ALA B CA 1
ATOM 2310 C C . ALA B 1 43 ? -8.828 -32.438 -1.495 1 98.69 43 ALA B C 1
ATOM 2312 O O . ALA B 1 43 ? -8.367 -33 -2.504 1 98.69 43 ALA B O 1
ATOM 2313 N N . ALA B 1 44 ? -9.703 -32.969 -0.724 1 98.56 44 ALA B N 1
ATOM 2314 C CA . ALA B 1 44 ? -10.227 -34.312 -1.001 1 98.56 44 ALA B CA 1
ATOM 2315 C C . ALA B 1 44 ? -10.953 -34.344 -2.34 1 98.56 44 ALA B C 1
ATOM 2317 O O . ALA B 1 44 ? -10.773 -35.281 -3.127 1 98.56 44 ALA B O 1
ATOM 2318 N N . GLU B 1 45 ? -11.719 -33.312 -2.557 1 98.44 45 GLU B N 1
ATOM 2319 C CA . GLU B 1 45 ? -12.508 -33.25 -3.781 1 98.44 45 GLU B CA 1
ATOM 2320 C C . GLU B 1 45 ? -11.609 -33.188 -5.016 1 98.44 45 GLU B C 1
ATOM 2322 O O . GLU B 1 45 ? -11.766 -34 -5.934 1 98.44 45 GLU B O 1
ATOM 2327 N N . VAL B 1 46 ? -10.656 -32.312 -5.016 1 98.19 46 VAL B N 1
ATOM 2328 C CA . VAL B 1 46 ? -9.852 -32.094 -6.219 1 98.19 46 VAL B CA 1
ATOM 2329 C C . VAL B 1 46 ? -8.883 -33.25 -6.406 1 98.19 46 VAL B C 1
ATOM 2331 O O . VAL B 1 46 ? -8.57 -33.656 -7.535 1 98.19 46 VAL B O 1
ATOM 2334 N N . SER B 1 47 ? -8.398 -33.812 -5.316 1 98.38 47 SER B N 1
ATOM 2335 C CA . SER B 1 47 ? -7.523 -34.969 -5.414 1 98.38 47 SER B CA 1
ATOM 2336 C C . SER B 1 47 ? -8.258 -36.188 -6.012 1 98.38 47 SER B C 1
ATOM 2338 O O . SER B 1 47 ? -7.719 -36.875 -6.871 1 98.38 47 SER B O 1
ATOM 2340 N N . ALA B 1 48 ? -9.453 -36.375 -5.594 1 98.25 48 ALA B N 1
ATOM 2341 C CA . ALA B 1 48 ? -10.258 -37.5 -6.094 1 98.25 48 ALA B CA 1
ATOM 2342 C C . ALA B 1 48 ? -10.617 -37.281 -7.559 1 98.25 48 ALA B C 1
ATOM 2344 O O . ALA B 1 48 ? -10.602 -38.25 -8.344 1 98.25 48 ALA B O 1
ATOM 2345 N N . GLN B 1 49 ? -10.914 -36.094 -7.879 1 98.25 49 GLN B N 1
ATOM 2346 C CA . GLN B 1 49 ? -11.43 -35.781 -9.211 1 98.25 49 GLN B CA 1
ATOM 2347 C C . GLN B 1 49 ? -10.305 -35.781 -10.242 1 98.25 49 GLN B C 1
ATOM 2349 O O . GLN B 1 49 ? -10.523 -36.188 -11.398 1 98.25 49 GLN B O 1
ATOM 2354 N N . HIS B 1 50 ? -9.117 -35.312 -9.867 1 98.06 50 HIS B N 1
ATOM 2355 C CA . HIS B 1 50 ? -8.125 -35.062 -10.898 1 98.06 50 HIS B CA 1
ATOM 2356 C C . HIS B 1 50 ? -6.844 -35.844 -10.656 1 98.06 50 HIS B C 1
ATOM 2358 O O . HIS B 1 50 ? -5.91 -35.781 -11.453 1 98.06 50 HIS B O 1
ATOM 2364 N N . GLY B 1 51 ? -6.68 -36.562 -9.531 1 97.81 51 GLY B N 1
ATOM 2365 C CA . GLY B 1 51 ? -5.547 -37.438 -9.242 1 97.81 51 GLY B CA 1
ATOM 2366 C C . GLY B 1 51 ? -4.297 -36.688 -8.852 1 97.81 51 GLY B C 1
ATOM 2367 O O . GLY B 1 51 ? -3.18 -37.125 -9.086 1 97.81 51 GLY B O 1
ATOM 2368 N N . VAL B 1 52 ? -4.453 -35.469 -8.312 1 98.25 52 VAL B N 1
ATOM 2369 C CA . VAL B 1 52 ? -3.311 -34.625 -7.941 1 98.25 52 VAL B CA 1
ATOM 2370 C C . VAL B 1 52 ? -3.061 -34.75 -6.438 1 98.25 52 VAL B C 1
ATOM 2372 O O . VAL B 1 52 ? -3.965 -35.094 -5.676 1 98.25 52 VAL B O 1
ATOM 2375 N N . LYS B 1 53 ? -1.851 -34.438 -6 1 98.44 53 LYS B N 1
ATOM 2376 C CA . LYS B 1 53 ? -1.526 -34.344 -4.582 1 98.44 53 LYS B CA 1
ATOM 2377 C C . LYS B 1 53 ? -1.906 -32.969 -4.031 1 98.44 53 LYS B C 1
ATOM 2379 O O . LYS B 1 53 ? -1.727 -31.953 -4.703 1 98.44 53 LYS B O 1
ATOM 2384 N N . THR B 1 54 ? -2.471 -33.031 -2.863 1 98.5 54 THR B N 1
ATOM 2385 C CA . THR B 1 54 ? -2.848 -31.797 -2.207 1 98.5 54 THR B CA 1
ATOM 2386 C C . THR B 1 54 ? -2.318 -31.75 -0.776 1 98.5 54 THR B C 1
ATOM 2388 O O . THR B 1 54 ? -2.311 -32.781 -0.083 1 98.5 54 THR B O 1
ATOM 2391 N N . HIS B 1 55 ? -1.775 -30.625 -0.369 1 98.56 55 HIS B N 1
ATOM 2392 C CA . HIS B 1 55 ? -1.348 -30.359 1 1 98.56 55 HIS B CA 1
ATOM 2393 C C . HIS B 1 55 ? -2.109 -29.172 1.596 1 98.56 55 HIS B C 1
ATOM 2395 O O . HIS B 1 55 ? -2.309 -28.156 0.928 1 98.56 55 HIS B O 1
ATOM 2401 N N . VAL B 1 56 ? -2.568 -29.391 2.828 1 98.69 56 VAL B N 1
ATOM 2402 C CA . VAL B 1 56 ? -3.344 -28.359 3.502 1 98.69 56 VAL B CA 1
ATOM 2403 C C . VAL B 1 56 ? -2.51 -27.719 4.617 1 98.69 56 VAL B C 1
ATOM 2405 O O . VAL B 1 56 ? -1.898 -28.438 5.418 1 98.69 56 VAL B O 1
ATOM 2408 N N . ILE B 1 57 ? -2.422 -26.422 4.629 1 98.62 57 ILE B N 1
ATOM 2409 C CA . ILE B 1 57 ? -1.814 -25.656 5.715 1 98.62 57 ILE B CA 1
ATOM 2410 C C . ILE B 1 57 ? -2.818 -24.656 6.266 1 98.62 57 ILE B C 1
ATOM 2412 O O . ILE B 1 57 ? -3.109 -23.641 5.617 1 98.62 57 ILE B O 1
ATOM 2416 N N . ALA B 1 58 ? -3.379 -24.969 7.445 1 98.5 58 ALA B N 1
ATOM 2417 C CA . ALA B 1 58 ? -4.246 -24 8.117 1 98.5 58 ALA B CA 1
ATOM 2418 C C . ALA B 1 58 ? -3.426 -22.891 8.758 1 98.5 58 ALA B C 1
ATOM 2420 O O . ALA B 1 58 ? -2.566 -23.141 9.602 1 98.5 58 ALA B O 1
ATOM 2421 N N . ALA B 1 59 ? -3.68 -21.641 8.328 1 98.25 59 ALA B N 1
ATOM 2422 C CA . ALA B 1 59 ? -2.895 -20.531 8.844 1 98.25 59 ALA B CA 1
ATOM 2423 C C . ALA B 1 59 ? -3.664 -19.203 8.734 1 98.25 59 ALA B C 1
ATOM 2425 O O . ALA B 1 59 ? -4.367 -18.984 7.746 1 98.25 59 ALA B O 1
ATOM 2426 N N . ASP B 1 60 ? -3.562 -18.453 9.742 1 98.25 60 ASP B N 1
ATOM 2427 C CA . ASP B 1 60 ? -4.012 -17.062 9.68 1 98.25 60 ASP B CA 1
ATOM 2428 C C . ASP B 1 60 ? -2.914 -16.156 9.133 1 98.25 60 ASP B C 1
ATOM 2430 O O . ASP B 1 60 ? -1.975 -15.805 9.852 1 98.25 60 ASP B O 1
ATOM 2434 N N . LEU B 1 61 ? -3.096 -15.727 7.906 1 98.12 61 LEU B N 1
ATOM 2435 C CA . LEU B 1 61 ? -2.055 -14.992 7.195 1 98.12 61 LEU B CA 1
ATOM 2436 C C . LEU B 1 61 ? -2.053 -13.523 7.598 1 98.12 61 LEU B C 1
ATOM 2438 O O . LEU B 1 61 ? -1.19 -12.758 7.16 1 98.12 61 LEU B O 1
ATOM 2442 N N . SER B 1 62 ? -3.006 -13.086 8.43 1 97.38 62 SER B N 1
ATOM 2443 C CA . SER B 1 62 ? -3.031 -11.711 8.93 1 97.38 62 SER B CA 1
ATOM 2444 C C . SER B 1 62 ? -2.145 -11.555 10.164 1 97.38 62 SER B C 1
ATOM 2446 O O . SER B 1 62 ? -2.086 -10.477 10.758 1 97.38 62 SER B O 1
ATOM 2448 N N . LEU B 1 63 ? -1.456 -12.625 10.547 1 97.12 63 LEU B N 1
ATOM 2449 C CA . LEU B 1 63 ? -0.561 -12.578 11.695 1 97.12 63 LEU B CA 1
ATOM 2450 C C . LEU B 1 63 ? 0.891 -12.438 11.25 1 97.12 63 LEU B C 1
ATOM 2452 O O . LEU B 1 63 ? 1.302 -13.039 10.258 1 97.12 63 LEU B O 1
ATOM 2456 N N . PRO B 1 64 ? 1.644 -11.609 12.031 1 95.88 64 PRO B N 1
ATOM 2457 C CA . PRO B 1 64 ? 3.068 -11.508 11.703 1 95.88 64 PRO B CA 1
ATOM 2458 C C . PRO B 1 64 ? 3.773 -12.859 11.703 1 95.88 64 PRO B C 1
ATOM 2460 O O . PRO B 1 64 ? 3.479 -13.719 12.547 1 95.88 64 PRO B O 1
ATOM 2463 N N . GLY B 1 65 ? 4.66 -13.102 10.727 1 97.25 65 GLY B N 1
ATOM 2464 C CA . GLY B 1 65 ? 5.469 -14.305 10.688 1 97.25 65 GLY B CA 1
ATOM 2465 C C . GLY B 1 65 ? 4.809 -15.438 9.922 1 97.25 65 GLY B C 1
ATOM 2466 O O . GLY B 1 65 ? 5.426 -16.484 9.688 1 97.25 65 GLY B O 1
ATOM 2467 N N . ALA B 1 66 ? 3.58 -15.266 9.477 1 98.31 66 ALA B N 1
ATOM 2468 C CA . ALA B 1 66 ? 2.82 -16.312 8.805 1 98.31 66 ALA B CA 1
ATOM 2469 C C . ALA B 1 66 ? 3.523 -16.781 7.531 1 98.31 66 ALA B C 1
ATOM 2471 O O . ALA B 1 66 ? 3.574 -17.969 7.238 1 98.31 66 ALA B O 1
ATOM 2472 N N . ALA B 1 67 ? 4.047 -15.852 6.742 1 98.62 67 ALA B N 1
ATOM 2473 C CA . ALA B 1 67 ? 4.703 -16.188 5.48 1 98.62 67 ALA B CA 1
ATOM 2474 C C . ALA B 1 67 ? 5.91 -17.078 5.711 1 98.62 67 ALA B C 1
ATOM 2476 O O . ALA B 1 67 ? 6.09 -18.078 5.008 1 98.62 67 ALA B O 1
ATOM 2477 N N . LEU B 1 68 ? 6.711 -16.703 6.68 1 98.31 68 LEU B N 1
ATOM 2478 C CA . LEU B 1 68 ? 7.895 -17.5 6.992 1 98.31 68 LEU B CA 1
ATOM 2479 C C . LEU B 1 68 ? 7.504 -18.891 7.469 1 98.31 68 LEU B C 1
ATOM 2481 O O . LEU B 1 68 ? 8.148 -19.875 7.105 1 98.31 68 LEU B O 1
ATOM 2485 N N . ARG B 1 69 ? 6.5 -18.953 8.273 1 98.31 69 ARG B N 1
ATOM 2486 C CA . ARG B 1 69 ? 6.004 -20.234 8.75 1 98.31 69 ARG B CA 1
ATOM 2487 C C . ARG B 1 69 ? 5.59 -21.125 7.586 1 98.31 69 ARG B C 1
ATOM 2489 O O . ARG B 1 69 ? 5.93 -22.312 7.555 1 98.31 69 ARG B O 1
ATOM 2496 N N . ILE B 1 70 ? 4.855 -20.594 6.633 1 98.69 70 ILE B N 1
ATOM 2497 C CA . ILE B 1 70 ? 4.395 -21.344 5.469 1 98.69 70 ILE B CA 1
ATOM 2498 C C . ILE B 1 70 ? 5.594 -21.828 4.656 1 98.69 70 ILE B C 1
ATOM 2500 O O . ILE B 1 70 ? 5.664 -23 4.27 1 98.69 70 ILE B O 1
ATOM 2504 N N . HIS B 1 71 ? 6.531 -20.953 4.402 1 98.75 71 HIS B N 1
ATOM 2505 C CA . HIS B 1 71 ? 7.715 -21.281 3.617 1 98.75 71 HIS B CA 1
ATOM 2506 C C . HIS B 1 71 ? 8.516 -22.406 4.281 1 98.75 71 HIS B C 1
ATOM 2508 O O . HIS B 1 71 ? 8.953 -23.344 3.609 1 98.75 71 HIS B O 1
ATOM 2514 N N . THR B 1 72 ? 8.641 -22.297 5.609 1 98.56 72 THR B N 1
ATOM 2515 C CA . THR B 1 72 ? 9.383 -23.297 6.375 1 98.56 72 THR B CA 1
ATOM 2516 C C . THR B 1 72 ? 8.68 -24.641 6.309 1 98.56 72 THR B C 1
ATOM 2518 O O . THR B 1 72 ? 9.328 -25.672 6.059 1 98.56 72 THR B O 1
ATOM 2521 N N . GLU B 1 73 ? 7.422 -24.625 6.516 1 98.25 73 GLU B N 1
ATOM 2522 C CA . GLU B 1 73 ? 6.656 -25.859 6.465 1 98.25 73 GLU B CA 1
ATOM 2523 C C . GLU B 1 73 ? 6.766 -26.531 5.09 1 98.25 73 GLU B C 1
ATOM 2525 O O . GLU B 1 73 ? 6.934 -27.734 4.988 1 98.25 73 GLU B O 1
ATOM 2530 N N . ILE B 1 74 ? 6.668 -25.766 4.043 1 98.31 74 ILE B N 1
ATOM 2531 C CA . ILE B 1 74 ? 6.75 -26.266 2.672 1 98.31 74 ILE B CA 1
ATOM 2532 C C . ILE B 1 74 ? 8.141 -26.844 2.414 1 98.31 74 ILE B C 1
ATOM 2534 O O . ILE B 1 74 ? 8.281 -27.906 1.802 1 98.31 74 ILE B O 1
ATOM 2538 N N . SER B 1 75 ? 9.117 -26.109 2.924 1 97.5 75 SER B N 1
ATOM 2539 C CA . SER B 1 75 ? 10.5 -26.578 2.791 1 97.5 75 SER B CA 1
ATOM 2540 C C . SER B 1 75 ? 10.703 -27.891 3.518 1 97.5 75 SER B C 1
ATOM 2542 O O . SER B 1 75 ? 11.367 -28.797 3 1 97.5 75 SER B O 1
ATOM 2544 N N . GLU B 1 76 ? 10.133 -28 4.66 1 97.75 76 GLU B N 1
ATOM 2545 C CA . GLU B 1 76 ? 10.258 -29.203 5.469 1 97.75 76 GLU B CA 1
ATOM 2546 C C . GLU B 1 76 ? 9.562 -30.391 4.797 1 97.75 76 GLU B C 1
ATOM 2548 O O . GLU B 1 76 ? 10.008 -31.531 4.941 1 97.75 76 GLU B O 1
ATOM 2553 N N . LEU B 1 77 ? 8.555 -30.125 4.004 1 96.31 77 LEU B N 1
ATOM 2554 C CA . LEU B 1 77 ? 7.828 -31.156 3.268 1 96.31 77 LEU B CA 1
ATOM 2555 C C . LEU B 1 77 ? 8.57 -31.531 1.995 1 96.31 77 LEU B C 1
ATOM 2557 O O . LEU B 1 77 ? 8.195 -32.5 1.314 1 96.31 77 LEU B O 1
ATOM 2561 N N . GLY B 1 78 ? 9.609 -30.75 1.629 1 96.44 78 GLY B N 1
ATOM 2562 C CA . GLY B 1 78 ? 10.391 -31.016 0.432 1 96.44 78 GLY B CA 1
ATOM 2563 C C . GLY B 1 78 ? 9.672 -30.625 -0.847 1 96.44 78 GLY B C 1
ATOM 2564 O O . GLY B 1 78 ? 9.945 -31.188 -1.912 1 96.44 78 GLY B O 1
ATOM 2565 N N . LEU B 1 79 ? 8.75 -29.75 -0.739 1 97.62 79 LEU B N 1
ATOM 2566 C CA . LEU B 1 79 ? 7.949 -29.344 -1.895 1 97.62 79 LEU B CA 1
ATOM 2567 C C . LEU B 1 79 ? 8.586 -28.172 -2.611 1 97.62 79 LEU B C 1
ATOM 2569 O O . LEU B 1 79 ? 9.109 -27.25 -1.967 1 97.62 79 LEU B O 1
ATOM 2573 N N . ARG B 1 80 ? 8.609 -28.281 -3.865 1 97.56 80 ARG B N 1
ATOM 2574 C CA . ARG B 1 80 ? 8.992 -27.172 -4.719 1 97.56 80 ARG B CA 1
ATOM 2575 C C . ARG B 1 80 ? 7.766 -26.453 -5.277 1 97.56 80 ARG B C 1
ATOM 2577 O O . ARG B 1 80 ? 6.926 -27.078 -5.926 1 97.56 80 ARG B O 1
ATOM 2584 N N . ILE B 1 81 ? 7.688 -25.172 -5.07 1 98.75 81 ILE B N 1
ATOM 2585 C CA . ILE B 1 81 ? 6.539 -24.406 -5.543 1 98.75 81 ILE B CA 1
ATOM 2586 C C . ILE B 1 81 ? 6.852 -23.797 -6.906 1 98.75 81 ILE B C 1
ATOM 2588 O O . ILE B 1 81 ? 7.797 -23.016 -7.043 1 98.75 81 ILE B O 1
ATOM 2592 N N . ASP B 1 82 ? 6.016 -24.094 -7.84 1 98.69 82 ASP B N 1
ATOM 2593 C CA . ASP B 1 82 ? 6.203 -23.594 -9.203 1 98.69 82 ASP B CA 1
ATOM 2594 C C . ASP B 1 82 ? 5.324 -22.375 -9.469 1 98.69 82 ASP B C 1
ATOM 2596 O O . ASP B 1 82 ? 5.625 -21.578 -10.352 1 98.69 82 ASP B O 1
ATOM 2600 N N . LEU B 1 83 ? 4.215 -22.281 -8.781 1 98.81 83 LEU B N 1
ATOM 2601 C CA . LEU B 1 83 ? 3.285 -21.172 -8.898 1 98.81 83 LEU B CA 1
ATOM 2602 C C . LEU B 1 83 ? 2.785 -20.734 -7.52 1 98.81 83 LEU B C 1
ATOM 2604 O O . LEU B 1 83 ? 2.24 -21.547 -6.77 1 98.81 83 LEU B O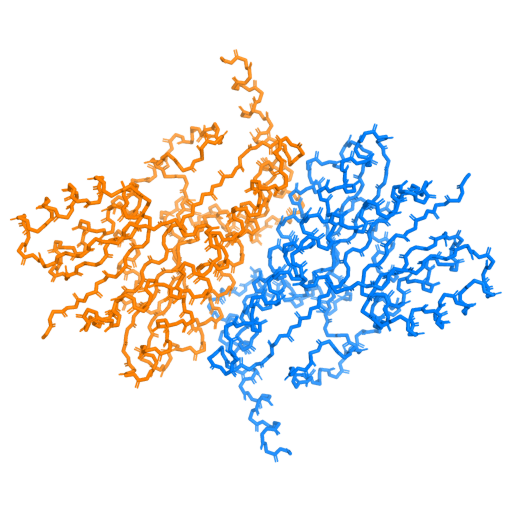 1
ATOM 2608 N N . LEU B 1 84 ? 3.088 -19.531 -7.176 1 98.94 84 LEU B N 1
ATOM 2609 C CA . LEU B 1 84 ? 2.527 -18.906 -5.98 1 98.94 84 LEU B CA 1
ATOM 2610 C C . LEU B 1 84 ? 1.358 -18 -6.344 1 98.94 84 LEU B C 1
ATOM 2612 O O . LEU B 1 84 ? 1.505 -17.094 -7.168 1 98.94 84 LEU B O 1
ATOM 2616 N N . VAL B 1 85 ? 0.201 -18.312 -5.805 1 98.94 85 VAL B N 1
ATOM 2617 C CA . VAL B 1 85 ? -0.96 -17.438 -5.941 1 98.94 85 VAL B CA 1
ATOM 2618 C C . VAL B 1 85 ? -1.257 -16.766 -4.609 1 98.94 85 VAL B C 1
ATOM 2620 O O . VAL B 1 85 ? -1.859 -17.359 -3.717 1 98.94 85 VAL B O 1
ATOM 2623 N N . ASN B 1 86 ? -0.789 -15.547 -4.523 1 98.88 86 ASN B N 1
ATOM 2624 C CA . ASN B 1 86 ? -1.184 -14.703 -3.4 1 98.88 86 ASN B CA 1
ATOM 2625 C C . ASN B 1 86 ? -2.584 -14.133 -3.596 1 98.88 86 ASN B C 1
ATOM 2627 O O . ASN B 1 86 ? -2.742 -13.055 -4.176 1 98.88 86 ASN B O 1
ATOM 2631 N N . ASN B 1 87 ? -3.537 -14.805 -3.021 1 98.31 87 ASN B N 1
ATOM 2632 C CA . ASN B 1 87 ? -4.941 -14.477 -3.258 1 98.31 87 ASN B CA 1
ATOM 2633 C C . ASN B 1 87 ? -5.633 -14.016 -1.979 1 98.31 87 ASN B C 1
ATOM 2635 O O . ASN B 1 87 ? -6.617 -13.273 -2.035 1 98.31 87 ASN B O 1
ATOM 2639 N N . ALA B 1 88 ? -5.055 -14.461 -0.818 1 97.69 88 ALA B N 1
ATOM 2640 C CA . ALA B 1 88 ? -5.676 -14.094 0.452 1 97.69 88 ALA B CA 1
ATOM 2641 C C . ALA B 1 88 ? -5.77 -12.578 0.602 1 97.69 88 ALA B C 1
ATOM 2643 O O . ALA B 1 88 ? -4.82 -11.859 0.293 1 97.69 88 ALA B O 1
ATOM 2644 N N . GLY B 1 89 ? -6.855 -12.125 1.037 1 95.5 89 GLY B N 1
ATOM 2645 C CA . GLY B 1 89 ? -7.117 -10.711 1.271 1 95.5 89 GLY B CA 1
ATOM 2646 C C . GLY B 1 89 ? -8.547 -10.438 1.703 1 95.5 89 GLY B C 1
ATOM 2647 O O . GLY B 1 89 ? -9.398 -11.328 1.669 1 95.5 89 GLY B O 1
ATOM 2648 N N . PHE B 1 90 ? -8.734 -9.258 2.18 1 94.12 90 PHE B N 1
ATOM 2649 C CA . PHE B 1 90 ? -10.086 -8.828 2.5 1 94.12 90 PHE B CA 1
ATOM 2650 C C . PHE B 1 90 ? -10.18 -7.305 2.514 1 94.12 90 PHE B C 1
ATOM 2652 O O . PHE B 1 90 ? -9.164 -6.613 2.422 1 94.12 90 PHE B O 1
ATOM 2659 N N . GLY B 1 91 ? -11.391 -6.828 2.443 1 93.81 91 GLY B N 1
ATOM 2660 C CA . GLY B 1 91 ? -11.656 -5.398 2.482 1 93.81 91 GLY B CA 1
ATOM 2661 C C . GLY B 1 91 ? -12.711 -5.016 3.5 1 93.81 91 GLY B C 1
ATOM 2662 O O . GLY B 1 91 ? -13.539 -5.844 3.885 1 93.81 91 GLY B O 1
ATOM 2663 N N . LEU B 1 92 ? -12.562 -3.811 3.98 1 93.25 92 LEU B N 1
ATOM 2664 C CA . LEU B 1 92 ? -13.57 -3.174 4.82 1 93.25 92 LEU B CA 1
ATOM 2665 C C . LEU B 1 92 ? -14.266 -2.043 4.07 1 93.25 92 LEU B C 1
ATOM 2667 O O . LEU B 1 92 ? -13.617 -1.291 3.336 1 93.25 92 LEU B O 1
ATOM 2671 N N . SER B 1 93 ? -15.562 -1.985 4.223 1 90.81 93 SER B N 1
ATOM 2672 C CA . SER B 1 93 ? -16.328 -0.915 3.588 1 90.81 93 SER B CA 1
ATOM 2673 C C . SER B 1 93 ? -17 -0.031 4.625 1 90.81 93 SER B C 1
ATOM 2675 O O . SER B 1 93 ? -17.281 -0.474 5.742 1 90.81 93 SER B O 1
ATOM 2677 N N . GLY B 1 94 ? -17.266 1.23 4.23 1 92.69 94 GLY B N 1
ATOM 2678 C CA . GLY B 1 94 ? -17.859 2.217 5.121 1 92.69 94 GLY B CA 1
ATOM 2679 C C . GLY B 1 94 ? -16.938 3.387 5.41 1 92.69 94 GLY B C 1
ATOM 2680 O O . GLY B 1 94 ? -15.797 3.414 4.945 1 92.69 94 GLY B O 1
ATOM 2681 N N . GLU B 1 95 ? -17.516 4.336 6.117 1 94.44 95 GLU B N 1
ATOM 2682 C CA . GLU B 1 95 ? -16.688 5.48 6.496 1 94.44 95 GLU B CA 1
ATOM 2683 C C . GLU B 1 95 ? -15.438 5.039 7.238 1 94.44 95 GLU B C 1
ATOM 2685 O O . GLU B 1 95 ? -15.484 4.141 8.078 1 94.44 95 GLU B O 1
ATOM 2690 N N . PHE B 1 96 ? -14.352 5.68 6.973 1 97.44 96 PHE B N 1
ATOM 2691 C CA . PHE B 1 96 ? -13.031 5.316 7.477 1 97.44 96 PHE B CA 1
ATOM 2692 C C . PHE B 1 96 ? -13.039 5.23 9 1 97.44 96 PHE B C 1
ATOM 2694 O O . PHE B 1 96 ? -12.531 4.262 9.57 1 97.44 96 PHE B O 1
ATOM 2701 N N . LEU B 1 97 ? -13.695 6.121 9.648 1 97.5 97 LEU B N 1
ATOM 2702 C CA . LEU B 1 97 ? -13.656 6.211 11.102 1 97.5 97 LEU B CA 1
ATOM 2703 C C . LEU B 1 97 ? -14.664 5.258 11.734 1 97.5 97 LEU B C 1
ATOM 2705 O O . LEU B 1 97 ? -14.734 5.148 12.961 1 97.5 97 LEU B O 1
ATOM 2709 N N . ASN B 1 98 ? -15.352 4.473 10.898 1 95.5 98 ASN B N 1
ATOM 2710 C CA . ASN B 1 98 ? -16.328 3.52 11.422 1 95.5 98 ASN B CA 1
ATOM 2711 C C . ASN B 1 98 ? -15.656 2.205 11.828 1 95.5 98 ASN B C 1
ATOM 2713 O O . ASN B 1 98 ? -16.297 1.344 12.438 1 95.5 98 ASN B O 1
ATOM 2717 N N . HIS B 1 99 ? -14.453 1.977 11.516 1 96.44 99 HIS B N 1
ATOM 2718 C CA . HIS B 1 99 ? -13.719 0.768 11.867 1 96.44 99 HIS B CA 1
ATOM 2719 C C . HIS B 1 99 ? -12.562 1.083 12.82 1 96.44 99 HIS B C 1
ATOM 2721 O O . HIS B 1 99 ? -11.914 2.121 12.688 1 96.44 99 HIS B O 1
ATOM 2727 N N . PRO B 1 100 ? -12.359 0.216 13.781 1 96.94 100 PRO B N 1
ATOM 2728 C CA . PRO B 1 100 ? -11.195 0.427 14.648 1 96.94 100 PRO B CA 1
ATOM 2729 C C . PRO B 1 100 ? -9.867 0.274 13.898 1 96.94 100 PRO B C 1
ATOM 2731 O O . PRO B 1 100 ? -9.797 -0.436 12.898 1 96.94 100 PRO B O 1
ATOM 2734 N N . VAL B 1 101 ? -8.883 0.878 14.359 1 97.12 101 VAL B N 1
ATOM 2735 C CA . VAL B 1 101 ? -7.559 0.896 13.742 1 97.12 101 VAL B CA 1
ATOM 2736 C C . VAL B 1 101 ? -7.039 -0.531 13.594 1 97.12 101 VAL B C 1
ATOM 2738 O O . VAL B 1 101 ? -6.359 -0.854 12.617 1 97.12 101 VAL B O 1
ATOM 2741 N N . GLU B 1 102 ? -7.363 -1.395 14.523 1 96.81 102 GLU B N 1
ATOM 2742 C CA . GLU B 1 102 ? -6.891 -2.775 14.531 1 96.81 102 GLU B CA 1
ATOM 2743 C C . GLU B 1 102 ? -7.371 -3.537 13.305 1 96.81 102 GLU B C 1
ATOM 2745 O O . GLU B 1 102 ? -6.652 -4.379 12.766 1 96.81 102 GLU B O 1
ATOM 2750 N N . SER B 1 103 ? -8.578 -3.246 12.883 1 97.25 103 SER B N 1
ATOM 2751 C CA . SER B 1 103 ? -9.125 -3.9 11.695 1 97.25 103 SER B CA 1
ATOM 2752 C C . SER B 1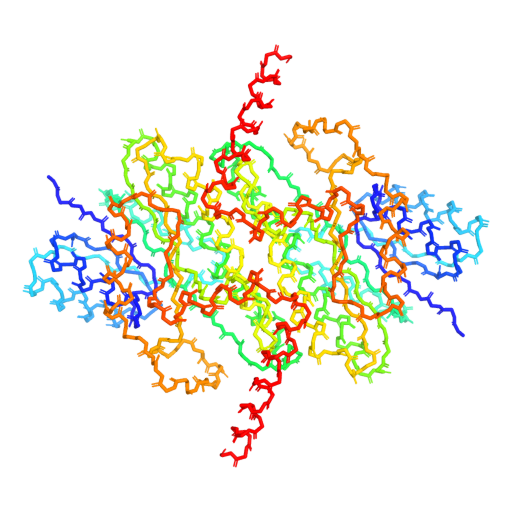 103 ? -8.344 -3.516 10.445 1 97.25 103 SER B C 1
ATOM 2754 O O . SER B 1 103 ? -8.109 -4.355 9.57 1 97.25 103 SER B O 1
ATOM 2756 N N . TYR B 1 104 ? -7.961 -2.283 10.383 1 98 104 TYR B N 1
ATOM 2757 C CA . TYR B 1 104 ? -7.176 -1.82 9.242 1 98 104 TYR B CA 1
ATOM 2758 C C . TYR B 1 104 ? -5.766 -2.393 9.289 1 98 104 TYR B C 1
ATOM 2760 O O . TYR B 1 104 ? -5.188 -2.715 8.25 1 98 104 TYR B O 1
ATOM 2768 N N . ARG B 1 105 ? -5.238 -2.555 10.516 1 97.5 105 ARG B N 1
ATOM 2769 C CA . ARG B 1 105 ? -3.928 -3.18 10.664 1 97.5 105 ARG B CA 1
ATOM 2770 C C . ARG B 1 105 ? -3.936 -4.605 10.125 1 97.5 105 ARG B C 1
ATOM 2772 O O . ARG B 1 105 ? -2.998 -5.023 9.445 1 97.5 105 ARG B O 1
ATOM 2779 N N . GLU B 1 106 ? -4.953 -5.234 10.461 1 97.44 106 GLU B N 1
ATOM 2780 C CA . GLU B 1 106 ? -5.094 -6.605 9.977 1 97.44 106 GLU B CA 1
ATOM 2781 C C . GLU B 1 106 ? -5.199 -6.648 8.453 1 97.44 106 GLU B C 1
ATOM 2783 O O . GLU B 1 106 ? -4.617 -7.523 7.812 1 97.44 106 GLU B O 1
ATOM 2788 N N . GLN B 1 107 ? -5.984 -5.758 7.898 1 97.94 107 GLN B N 1
ATOM 2789 C CA . GLN B 1 107 ? -6.172 -5.684 6.453 1 97.94 107 GLN B CA 1
ATOM 2790 C C . GLN B 1 107 ? -4.852 -5.418 5.742 1 97.94 107 GLN B C 1
ATOM 2792 O O . GLN B 1 107 ? -4.523 -6.086 4.758 1 97.94 107 GLN B O 1
ATOM 2797 N N . ILE B 1 108 ? -4.078 -4.445 6.25 1 98.69 108 ILE B N 1
ATOM 2798 C CA . ILE B 1 108 ? -2.791 -4.109 5.652 1 98.69 108 ILE B CA 1
ATOM 2799 C C . ILE B 1 108 ? -1.824 -5.281 5.82 1 98.69 108 ILE B C 1
ATOM 2801 O O . ILE B 1 108 ? -1.086 -5.625 4.895 1 98.69 108 ILE B O 1
ATOM 2805 N N . MET B 1 109 ? -1.844 -5.895 6.98 1 98.44 109 MET B N 1
ATOM 2806 C CA . MET B 1 109 ? -0.98 -7.043 7.242 1 98.44 109 MET B CA 1
ATOM 2807 C C . MET B 1 109 ? -1.228 -8.148 6.23 1 98.44 109 MET B C 1
ATOM 2809 O O . MET B 1 109 ? -0.285 -8.672 5.629 1 98.44 109 MET B O 1
ATOM 2813 N N . LEU B 1 110 ? -2.426 -8.453 5.996 1 98.44 110 LEU B N 1
ATOM 2814 C CA . LEU B 1 110 ? -2.779 -9.555 5.109 1 98.44 110 LEU B CA 1
ATOM 2815 C C . LEU B 1 110 ? -2.551 -9.172 3.648 1 98.44 110 LEU B C 1
ATOM 2817 O O . LEU B 1 110 ? -1.874 -9.898 2.914 1 98.44 110 LEU B O 1
ATOM 2821 N N . ASN B 1 111 ? -3.129 -7.996 3.242 1 98.62 111 ASN B N 1
ATOM 2822 C CA . ASN B 1 111 ? -3.162 -7.613 1.835 1 98.62 111 ASN B CA 1
ATOM 2823 C C . ASN B 1 111 ? -1.786 -7.18 1.338 1 98.62 111 ASN B C 1
ATOM 2825 O O . ASN B 1 111 ? -1.51 -7.234 0.138 1 98.62 111 ASN B O 1
ATOM 2829 N N . VAL B 1 112 ? -0.933 -6.691 2.273 1 98.81 112 VAL B N 1
ATOM 2830 C CA . VAL B 1 112 ? 0.305 -6.059 1.829 1 98.81 112 VAL B CA 1
ATOM 2831 C C . VAL B 1 112 ? 1.504 -6.797 2.418 1 98.81 112 VAL B C 1
ATOM 2833 O O . VAL B 1 112 ? 2.285 -7.41 1.684 1 98.81 112 VAL B O 1
ATOM 2836 N N . ASN B 1 113 ? 1.599 -6.855 3.756 1 98.62 113 ASN B N 1
ATOM 2837 C CA . ASN B 1 113 ? 2.795 -7.395 4.398 1 98.62 113 ASN B CA 1
ATOM 2838 C C . ASN B 1 113 ? 3.004 -8.867 4.051 1 98.62 113 ASN B C 1
ATOM 2840 O O . ASN B 1 113 ? 4.066 -9.242 3.553 1 98.62 113 ASN B O 1
ATOM 2844 N N . THR B 1 114 ? 2.004 -9.641 4.32 1 98.75 114 THR B N 1
ATOM 2845 C CA . THR B 1 114 ? 2.123 -11.07 4.078 1 98.75 114 THR B CA 1
ATOM 2846 C C . THR B 1 114 ? 2.338 -11.352 2.596 1 98.75 114 THR B C 1
ATOM 2848 O O . THR B 1 114 ? 3.164 -12.195 2.23 1 98.75 114 THR B O 1
ATOM 2851 N N . LEU B 1 115 ? 1.598 -10.664 1.72 1 98.88 115 LEU B N 1
ATOM 2852 C CA . LEU B 1 115 ? 1.767 -10.828 0.281 1 98.88 115 LEU B CA 1
ATOM 2853 C C . LEU B 1 115 ? 3.203 -10.531 -0.135 1 98.88 115 LEU B C 1
ATOM 2855 O O . LEU B 1 115 ? 3.809 -11.305 -0.886 1 98.88 115 LEU B O 1
ATOM 2859 N N . MET B 1 116 ? 3.768 -9.422 0.352 1 98.88 116 MET B N 1
ATOM 2860 C CA . MET B 1 116 ? 5.145 -9.039 0.047 1 98.88 116 MET B CA 1
ATOM 2861 C C . MET B 1 116 ? 6.125 -10.086 0.565 1 98.88 116 MET B C 1
ATOM 2863 O O . MET B 1 116 ? 7.055 -10.477 -0.145 1 98.88 116 MET B O 1
ATOM 2867 N N . GLU B 1 117 ? 5.91 -10.57 1.788 1 98.88 117 GLU B N 1
ATOM 2868 C CA . GLU B 1 117 ? 6.812 -11.547 2.404 1 98.88 117 GLU B CA 1
ATOM 2869 C C . GLU B 1 117 ? 6.773 -12.883 1.668 1 98.88 117 GLU B C 1
ATOM 2871 O O . GLU B 1 117 ? 7.816 -13.492 1.421 1 98.88 117 GLU B O 1
ATOM 2876 N N . MET B 1 118 ? 5.531 -13.344 1.337 1 98.88 118 MET B N 1
ATOM 2877 C CA . MET B 1 118 ? 5.383 -14.562 0.542 1 98.88 118 MET B CA 1
ATOM 2878 C C . MET B 1 118 ? 6.121 -14.43 -0.788 1 98.88 118 MET B C 1
ATOM 2880 O O . MET B 1 118 ? 6.84 -15.344 -1.194 1 98.88 118 MET B O 1
ATOM 2884 N N . THR B 1 119 ? 5.91 -13.305 -1.423 1 98.94 119 THR B N 1
ATOM 2885 C CA . THR B 1 119 ? 6.551 -13.039 -2.705 1 98.94 119 THR B CA 1
ATOM 2886 C C . THR B 1 119 ? 8.07 -13.094 -2.57 1 98.94 119 THR B C 1
ATOM 2888 O O . THR B 1 119 ? 8.75 -13.719 -3.383 1 98.94 119 THR B O 1
ATOM 2891 N N . HIS B 1 120 ? 8.602 -12.477 -1.525 1 98.88 120 HIS B N 1
ATOM 2892 C CA . HIS B 1 120 ? 10.039 -12.422 -1.311 1 98.88 120 HIS B CA 1
ATOM 2893 C C . HIS B 1 120 ? 10.625 -13.82 -1.153 1 98.88 120 HIS B C 1
ATOM 2895 O O . HIS B 1 120 ? 11.602 -14.172 -1.821 1 98.88 120 HIS B O 1
ATOM 2901 N N . LEU B 1 121 ? 10.031 -14.578 -0.322 1 98.69 121 LEU B N 1
ATOM 2902 C CA . LEU B 1 121 ? 10.547 -15.898 0.04 1 98.69 121 LEU B CA 1
ATOM 2903 C C . LEU B 1 121 ? 10.492 -16.844 -1.15 1 98.69 121 LEU B C 1
ATOM 2905 O O . LEU B 1 121 ? 11.484 -17.516 -1.466 1 98.69 121 LEU B O 1
ATOM 2909 N N . PHE B 1 122 ? 9.422 -16.906 -1.87 1 98.81 122 PHE B N 1
ATOM 2910 C CA . PHE B 1 122 ? 9.25 -17.875 -2.936 1 98.81 122 PHE B CA 1
ATOM 2911 C C . PHE B 1 122 ? 9.906 -17.391 -4.227 1 98.81 122 PHE B C 1
ATOM 2913 O O . PHE B 1 122 ? 10.391 -18.203 -5.023 1 98.81 122 PHE B O 1
ATOM 2920 N N . LEU B 1 123 ? 9.891 -16.047 -4.43 1 98.75 123 LEU B N 1
ATOM 2921 C CA . LEU B 1 123 ? 10.625 -15.508 -5.57 1 98.75 123 LEU B CA 1
ATOM 2922 C C . LEU B 1 123 ? 12.109 -15.867 -5.48 1 98.75 123 LEU B C 1
ATOM 2924 O O . LEU B 1 123 ? 12.742 -16.141 -6.5 1 98.75 123 LEU B O 1
ATOM 2928 N N . ALA B 1 124 ? 12.648 -15.797 -4.242 1 98.38 124 ALA B N 1
ATOM 2929 C CA . ALA B 1 124 ? 14.055 -16.156 -4.055 1 98.38 124 ALA B CA 1
ATOM 2930 C C . ALA B 1 124 ? 14.336 -17.562 -4.559 1 98.38 124 ALA B C 1
ATOM 2932 O O . ALA B 1 124 ? 15.312 -17.797 -5.273 1 98.38 124 ALA B O 1
ATOM 2933 N N . ASP B 1 125 ? 13.453 -18.5 -4.246 1 98.38 125 ASP B N 1
ATOM 2934 C CA . ASP B 1 125 ? 13.586 -19.875 -4.707 1 98.38 125 ASP B CA 1
ATOM 2935 C C . ASP B 1 125 ? 13.484 -19.953 -6.23 1 98.38 125 ASP B C 1
ATOM 2937 O O . ASP B 1 125 ? 14.281 -20.641 -6.875 1 98.38 125 ASP B O 1
ATOM 2941 N N . MET B 1 126 ? 12.539 -19.281 -6.793 1 98.5 126 MET B N 1
ATOM 2942 C CA . MET B 1 126 ? 12.25 -19.328 -8.219 1 98.5 126 MET B CA 1
ATOM 2943 C C . MET B 1 126 ? 13.367 -18.688 -9.031 1 98.5 126 MET B C 1
ATOM 2945 O O . MET B 1 126 ? 13.75 -19.203 -10.086 1 98.5 126 MET B O 1
ATOM 2949 N N . ALA B 1 127 ? 13.805 -17.547 -8.508 1 97.75 127 ALA B N 1
ATOM 2950 C CA . ALA B 1 127 ? 14.898 -16.844 -9.18 1 97.75 127 ALA B CA 1
ATOM 2951 C C . ALA B 1 127 ? 16.156 -17.703 -9.219 1 97.75 127 ALA B C 1
ATOM 2953 O O . ALA B 1 127 ? 16.875 -17.719 -10.219 1 97.75 127 ALA B O 1
ATOM 2954 N N . ALA B 1 128 ? 16.422 -18.438 -8.148 1 97.38 128 ALA B N 1
ATOM 2955 C CA . ALA B 1 128 ? 17.609 -19.297 -8.055 1 97.38 128 ALA B CA 1
ATOM 2956 C C . ALA B 1 128 ? 17.562 -20.391 -9.109 1 97.38 128 ALA B C 1
ATOM 2958 O O . ALA B 1 128 ? 18.594 -20.75 -9.68 1 97.38 128 ALA B O 1
ATOM 2959 N N . ARG B 1 129 ? 16.422 -20.906 -9.445 1 96.94 129 ARG B N 1
ATOM 2960 C CA . ARG B 1 129 ? 16.328 -21.984 -10.422 1 96.94 129 ARG B CA 1
ATOM 2961 C C . ARG B 1 129 ? 15.852 -21.469 -11.773 1 96.94 129 ARG B C 1
ATOM 2963 O O . ARG B 1 129 ? 15.656 -22.25 -12.703 1 96.94 129 ARG B O 1
ATOM 2970 N N . LYS B 1 130 ? 15.562 -20.156 -11.906 1 97.5 130 LYS B N 1
ATOM 2971 C CA . LYS B 1 130 ? 15.156 -19.469 -13.133 1 97.5 130 LYS B CA 1
ATOM 2972 C C . LYS B 1 130 ? 13.883 -20.078 -13.703 1 97.5 130 LYS B C 1
ATOM 2974 O O . LYS B 1 130 ? 13.797 -20.344 -14.906 1 97.5 130 LYS B O 1
ATOM 2979 N N . SER B 1 131 ? 13.023 -20.359 -12.789 1 97.81 131 SER B N 1
ATOM 2980 C CA . SER B 1 131 ? 11.734 -20.922 -13.195 1 97.81 131 SER B CA 1
ATOM 2981 C C . SER B 1 131 ? 10.68 -20.719 -12.109 1 97.81 131 SER B C 1
ATOM 2983 O O . SER B 1 131 ? 10.969 -20.875 -10.922 1 97.81 131 SER B O 1
ATOM 2985 N N . GLY B 1 132 ? 9.492 -20.344 -12.508 1 98.06 132 GLY B N 1
ATOM 2986 C CA . GLY B 1 132 ? 8.383 -20.172 -11.586 1 98.06 132 GLY B CA 1
ATOM 2987 C C . GLY B 1 132 ? 7.504 -18.984 -11.93 1 98.06 132 GLY B C 1
ATOM 2988 O O . GLY B 1 132 ? 7.773 -18.266 -12.891 1 98.06 132 GLY B O 1
ATOM 2989 N N . ALA B 1 133 ? 6.406 -18.891 -11.242 1 98.62 133 ALA B N 1
ATOM 2990 C CA . ALA B 1 133 ? 5.469 -17.797 -11.484 1 98.62 133 ALA B CA 1
ATOM 2991 C C . ALA B 1 133 ? 4.789 -17.359 -10.188 1 98.62 133 ALA B C 1
ATOM 2993 O O . ALA B 1 133 ? 4.637 -18.172 -9.258 1 98.62 133 ALA B O 1
ATOM 2994 N N . ILE B 1 134 ? 4.484 -16.156 -10.125 1 98.81 134 ILE B N 1
ATOM 2995 C CA . ILE B 1 134 ? 3.754 -15.586 -9 1 98.81 134 ILE B CA 1
ATOM 2996 C C . ILE B 1 134 ? 2.564 -14.781 -9.516 1 98.81 134 ILE B C 1
ATOM 2998 O O . ILE B 1 134 ? 2.707 -13.969 -10.438 1 98.81 134 ILE B O 1
ATOM 3002 N N . ILE B 1 135 ? 1.394 -15.078 -9.016 1 98.88 135 ILE B N 1
ATOM 3003 C CA . ILE B 1 135 ? 0.212 -14.25 -9.242 1 98.88 135 ILE B CA 1
ATOM 3004 C C . ILE B 1 135 ? -0.159 -13.523 -7.949 1 98.88 135 ILE B C 1
ATOM 3006 O O . ILE B 1 135 ? -0.426 -14.164 -6.926 1 98.88 135 ILE B O 1
ATOM 3010 N N . ASN B 1 136 ? -0.08 -12.234 -7.945 1 98.81 136 ASN B N 1
ATOM 3011 C CA . ASN B 1 136 ? -0.616 -11.398 -6.879 1 98.81 136 ASN B CA 1
ATOM 3012 C C . ASN B 1 136 ? -1.999 -10.859 -7.23 1 98.81 136 ASN B C 1
ATOM 3014 O O . ASN B 1 136 ? -2.156 -10.141 -8.219 1 98.81 136 ASN B O 1
ATOM 3018 N N . VAL B 1 137 ? -2.988 -11.195 -6.422 1 98.12 137 VAL B N 1
ATOM 3019 C CA . VAL B 1 137 ? -4.352 -10.781 -6.727 1 98.12 137 VAL B CA 1
ATOM 3020 C C . VAL B 1 137 ? -4.586 -9.352 -6.234 1 98.12 137 VAL B C 1
ATOM 3022 O O . VAL B 1 137 ? -4.613 -9.102 -5.027 1 98.12 137 VAL B O 1
ATOM 3025 N N . ALA B 1 138 ? -4.695 -8.5 -7.152 1 96.5 138 ALA B N 1
ATOM 3026 C CA . ALA B 1 138 ? -5.027 -7.098 -6.91 1 96.5 138 ALA B CA 1
ATOM 3027 C C . ALA B 1 138 ? -6.531 -6.863 -7.043 1 96.5 138 ALA B C 1
ATOM 3029 O O . ALA B 1 138 ? -7.332 -7.574 -6.434 1 96.5 138 ALA B O 1
ATOM 3030 N N . SER B 1 139 ? -6.871 -5.727 -7.66 1 91.81 139 SER B N 1
ATOM 3031 C CA . SER B 1 139 ? -8.273 -5.359 -7.84 1 91.81 139 SER B CA 1
ATOM 3032 C C . SER B 1 139 ? -8.422 -4.273 -8.898 1 91.81 139 SER B C 1
ATOM 3034 O O . SER B 1 139 ? -7.461 -3.574 -9.227 1 91.81 139 SER B O 1
ATOM 3036 N N . LEU B 1 140 ? -9.609 -4.262 -9.469 1 88.44 140 LEU B N 1
ATOM 3037 C CA . LEU B 1 140 ? -9.961 -3.09 -10.266 1 88.44 140 LEU B CA 1
ATOM 3038 C C . LEU B 1 140 ? -9.727 -1.805 -9.484 1 88.44 140 LEU B C 1
ATOM 3040 O O . LEU B 1 140 ? -9.352 -0.779 -10.055 1 88.44 140 LEU B O 1
ATOM 3044 N N . LEU B 1 141 ? -9.859 -1.86 -8.258 1 87.25 141 LEU B N 1
ATOM 3045 C CA . LEU B 1 141 ? -9.734 -0.711 -7.363 1 87.25 141 LEU B CA 1
ATOM 3046 C C . LEU B 1 141 ? -8.281 -0.301 -7.199 1 87.25 141 LEU B C 1
ATOM 3048 O O . LEU B 1 141 ? -7.984 0.737 -6.602 1 87.25 141 LEU B O 1
ATOM 3052 N N . SER B 1 142 ? -7.359 -1.044 -7.785 1 91.62 142 SER B N 1
ATOM 3053 C CA . SER B 1 142 ? -5.945 -0.688 -7.762 1 91.62 142 SER B CA 1
ATOM 3054 C C . SER B 1 142 ? -5.676 0.565 -8.586 1 91.62 142 SER B C 1
ATOM 3056 O O . SER B 1 142 ? -4.641 1.214 -8.43 1 91.62 142 SER B O 1
ATOM 3058 N N . PHE B 1 143 ? -6.59 0.871 -9.477 1 89.69 143 PHE B N 1
ATOM 3059 C CA . PHE B 1 143 ? -6.316 1.877 -10.5 1 89.69 143 PHE B CA 1
ATOM 3060 C C . PHE B 1 143 ? -6.914 3.223 -10.109 1 89.69 143 PHE B C 1
ATOM 3062 O O . PHE B 1 143 ? -6.738 4.215 -10.812 1 8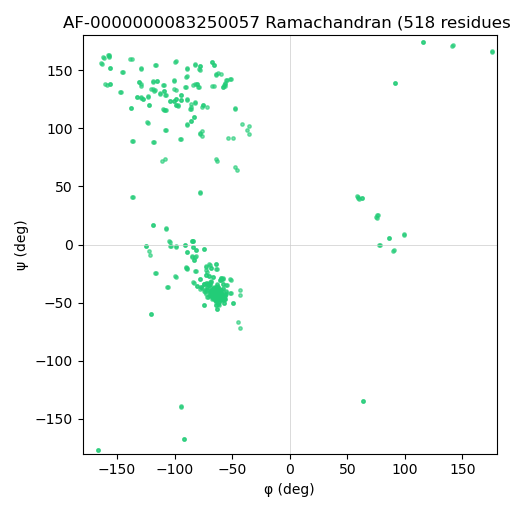9.69 143 PHE B O 1
ATOM 3069 N N . MET B 1 144 ? -7.586 3.275 -8.984 1 88.88 144 MET B N 1
ATOM 3070 C CA . MET B 1 144 ? -8.312 4.492 -8.625 1 88.88 144 MET B CA 1
ATOM 3071 C C . MET B 1 144 ? -8.516 4.582 -7.117 1 88.88 144 MET B C 1
ATOM 3073 O O . MET B 1 144 ? -8.625 3.557 -6.441 1 88.88 144 MET B O 1
ATOM 3077 N N . PRO B 1 145 ? -8.617 5.867 -6.633 1 91.75 145 PRO B N 1
ATOM 3078 C CA . PRO B 1 145 ? -9.109 5.98 -5.258 1 91.75 145 PRO B CA 1
ATOM 3079 C C . PRO B 1 145 ? -10.547 5.484 -5.102 1 91.75 145 PRO B C 1
ATOM 3081 O O . PRO B 1 145 ? -11.352 5.625 -6.023 1 91.75 145 PRO B O 1
ATOM 3084 N N . PHE B 1 146 ? -10.828 4.938 -3.979 1 92.25 146 PHE B N 1
ATOM 3085 C CA . PHE B 1 146 ? -12.172 4.41 -3.771 1 92.25 146 PHE B CA 1
ATOM 3086 C C . PHE B 1 146 ? -12.688 4.777 -2.385 1 92.25 146 PHE B C 1
ATOM 3088 O O . PHE B 1 146 ? -12.609 3.977 -1.453 1 92.25 146 PHE B O 1
ATOM 3095 N N . PRO B 1 147 ? -13.344 5.949 -2.293 1 94.56 147 PRO B N 1
ATOM 3096 C CA . PRO B 1 147 ? -13.898 6.383 -1.009 1 94.56 147 PRO B CA 1
ATOM 3097 C C . PRO B 1 147 ? -14.773 5.316 -0.353 1 94.56 147 PRO B C 1
ATOM 3099 O O . PRO B 1 147 ? -15.461 4.566 -1.047 1 94.56 147 PRO B O 1
ATOM 3102 N N . TYR B 1 148 ? -14.703 5.195 1.012 1 93.88 148 TYR B N 1
ATOM 3103 C CA . TYR B 1 148 ? -15.453 4.266 1.848 1 93.88 148 TYR B CA 1
ATOM 3104 C C . TYR B 1 148 ? -14.852 2.865 1.782 1 93.88 148 TYR B C 1
ATOM 3106 O O . TYR B 1 148 ? -15.391 1.924 2.369 1 93.88 148 TYR B O 1
ATOM 3114 N N . CYS B 1 149 ? -13.805 2.695 1.025 1 95.12 149 CYS B N 1
ATOM 3115 C CA . CYS B 1 149 ? -12.883 1.561 1.026 1 95.12 149 CYS B CA 1
ATOM 3116 C C . CYS B 1 149 ? -11.438 2.027 0.932 1 95.12 149 CYS B C 1
ATOM 3118 O O . CYS B 1 149 ? -10.648 1.47 0.166 1 95.12 149 CYS B O 1
ATOM 3120 N N . SER B 1 150 ? -11.172 3.07 1.638 1 96.56 150 SER B N 1
ATOM 3121 C CA . SER B 1 150 ? -9.938 3.836 1.469 1 96.56 150 SER B CA 1
ATOM 3122 C C . SER B 1 150 ? -8.711 2.963 1.699 1 96.56 150 SER B C 1
ATOM 3124 O O . SER B 1 150 ? -7.777 2.969 0.893 1 96.56 150 SER B O 1
ATOM 3126 N N . VAL B 1 151 ? -8.703 2.152 2.799 1 98.06 151 VAL B N 1
ATOM 3127 C CA . VAL B 1 151 ? -7.539 1.325 3.107 1 98.06 151 VAL B CA 1
ATOM 3128 C C . VAL B 1 151 ? -7.438 0.18 2.102 1 98.06 151 VAL B C 1
ATOM 3130 O O . VAL B 1 151 ? -6.352 -0.123 1.604 1 98.06 151 VAL B O 1
ATOM 3133 N N . TYR B 1 152 ? -8.555 -0.417 1.713 1 96.31 152 TYR B N 1
ATOM 3134 C CA . TYR B 1 152 ? -8.555 -1.519 0.758 1 96.31 152 TYR B CA 1
ATOM 3135 C C . TYR B 1 152 ? -8.008 -1.068 -0.592 1 96.31 152 TYR B C 1
ATOM 3137 O O . TYR B 1 152 ? -7.121 -1.719 -1.159 1 96.31 152 TYR B O 1
ATOM 3145 N N . SER B 1 153 ? -8.594 0.064 -1.105 1 95.81 153 SER B N 1
ATOM 3146 C CA . SER B 1 153 ? -8.102 0.563 -2.387 1 95.81 153 SER B CA 1
ATOM 3147 C C . SER B 1 153 ? -6.613 0.871 -2.328 1 95.81 153 SER B C 1
ATOM 3149 O O . SER B 1 153 ? -5.883 0.614 -3.289 1 95.81 153 SER B O 1
ATOM 3151 N N . GLY B 1 154 ? -6.16 1.399 -1.186 1 98 154 GLY B N 1
ATOM 3152 C CA . GLY B 1 154 ? -4.738 1.617 -0.99 1 98 154 GLY B CA 1
ATOM 3153 C C . GLY B 1 154 ? -3.922 0.339 -1.067 1 98 154 GLY B C 1
ATOM 3154 O O . GLY B 1 154 ? -2.891 0.294 -1.739 1 98 154 GLY B O 1
ATOM 3155 N N . THR B 1 155 ? -4.359 -0.706 -0.389 1 98.44 155 THR B N 1
ATOM 3156 C CA . THR B 1 155 ? -3.629 -1.969 -0.393 1 98.44 155 THR B CA 1
ATOM 3157 C C . THR B 1 155 ? -3.539 -2.537 -1.807 1 98.44 155 THR B C 1
ATOM 3159 O O . THR B 1 155 ? -2.506 -3.084 -2.197 1 98.44 155 THR B O 1
ATOM 3162 N N . LYS B 1 156 ? -4.594 -2.414 -2.551 1 97.94 156 LYS B N 1
ATOM 3163 C CA . LYS B 1 156 ? -4.594 -3.004 -3.887 1 97.94 156 LYS B CA 1
ATOM 3164 C C . LYS B 1 156 ? -3.803 -2.145 -4.867 1 97.94 156 LYS B C 1
ATOM 3166 O O . LYS B 1 156 ? -3.176 -2.666 -5.793 1 97.94 156 LYS B O 1
ATOM 3171 N N . ALA B 1 157 ? -3.775 -0.804 -4.613 1 97.5 157 ALA B N 1
ATOM 3172 C CA . ALA B 1 157 ? -2.846 0.042 -5.359 1 97.5 157 ALA B CA 1
ATOM 3173 C C . ALA B 1 157 ? -1.401 -0.384 -5.117 1 97.5 157 ALA B C 1
ATOM 3175 O O . ALA B 1 157 ? -0.594 -0.421 -6.051 1 97.5 157 ALA B O 1
ATOM 3176 N N . PHE B 1 158 ? -1.069 -0.698 -3.879 1 98.62 158 PHE B N 1
ATOM 3177 C CA . PHE B 1 158 ? 0.245 -1.23 -3.537 1 98.62 158 PHE B CA 1
ATOM 3178 C C . PHE B 1 158 ? 0.54 -2.496 -4.332 1 98.62 158 PHE B C 1
ATOM 3180 O O . PHE B 1 158 ? 1.593 -2.609 -4.965 1 98.62 158 PHE B O 1
ATOM 3187 N N . VAL B 1 159 ? -0.381 -3.416 -4.328 1 98.75 159 VAL B N 1
ATOM 3188 C CA . VAL B 1 159 ? -0.179 -4.727 -4.938 1 98.75 159 VAL B CA 1
ATOM 3189 C C . VAL B 1 159 ? 0.104 -4.566 -6.43 1 98.75 159 VAL B C 1
ATOM 3191 O O . VAL B 1 159 ? 1.013 -5.203 -6.969 1 98.75 159 VAL B O 1
ATOM 3194 N N . LEU B 1 160 ? -0.665 -3.695 -7.074 1 97.75 160 LEU B N 1
ATOM 3195 C CA . LEU B 1 160 ? -0.48 -3.486 -8.508 1 97.75 160 LEU B CA 1
ATOM 3196 C C . LEU B 1 160 ? 0.896 -2.895 -8.797 1 97.75 160 LEU B C 1
ATOM 3198 O O . LEU B 1 160 ? 1.654 -3.443 -9.602 1 97.75 160 LEU B O 1
ATOM 3202 N N . SER B 1 161 ? 1.26 -1.822 -8.148 1 97.25 161 SER B N 1
ATOM 3203 C CA . SER B 1 161 ? 2.531 -1.143 -8.367 1 97.25 161 SER B CA 1
ATOM 3204 C C . SER B 1 161 ? 3.711 -2.066 -8.078 1 97.25 161 SER B C 1
ATOM 3206 O O . SER B 1 161 ? 4.645 -2.16 -8.875 1 97.25 161 SER B O 1
ATOM 3208 N N . PHE B 1 162 ? 3.639 -2.775 -6.953 1 98.5 162 PHE B N 1
ATOM 3209 C CA . PHE B 1 162 ? 4.652 -3.721 -6.492 1 98.5 162 PHE B CA 1
ATOM 3210 C C . PHE B 1 162 ? 4.871 -4.82 -7.523 1 98.5 162 PHE B C 1
ATOM 3212 O O . PHE B 1 162 ? 6.008 -5.094 -7.914 1 98.5 162 PHE B O 1
ATOM 3219 N N . THR B 1 163 ? 3.795 -5.336 -8.023 1 98.62 163 THR B N 1
ATOM 3220 C CA . THR B 1 163 ? 3.834 -6.488 -8.914 1 98.62 163 THR B CA 1
ATOM 3221 C C . THR B 1 163 ? 4.402 -6.094 -10.281 1 98.62 163 THR B C 1
ATOM 3223 O O . THR B 1 163 ? 5.266 -6.785 -10.82 1 98.62 163 THR B O 1
ATOM 3226 N N . GLU B 1 164 ? 3.926 -4.961 -10.789 1 97.38 164 GLU B N 1
ATOM 3227 C CA . GLU B 1 164 ? 4.422 -4.496 -12.078 1 97.38 164 GLU B CA 1
ATOM 3228 C C . GLU B 1 164 ? 5.918 -4.199 -12.023 1 97.38 164 GLU B C 1
ATOM 3230 O O . GLU B 1 164 ? 6.645 -4.453 -12.984 1 97.38 164 GLU B O 1
ATOM 3235 N N . SER B 1 165 ? 6.348 -3.637 -10.914 1 96.94 165 SER B N 1
ATOM 3236 C CA . SER B 1 165 ? 7.766 -3.352 -10.742 1 96.94 165 SER B CA 1
ATOM 3237 C C . SER B 1 165 ? 8.594 -4.637 -10.727 1 96.94 165 SER B C 1
ATOM 3239 O O . SER B 1 165 ? 9.633 -4.719 -11.383 1 96.94 165 SER B O 1
ATOM 3241 N N . LEU B 1 166 ? 8.109 -5.613 -10.023 1 97.62 166 LEU B N 1
ATOM 3242 C CA . LEU B 1 166 ? 8.805 -6.895 -9.945 1 97.62 166 LEU B CA 1
ATOM 3243 C C . LEU B 1 166 ? 8.836 -7.578 -11.305 1 97.62 166 LEU B C 1
ATOM 3245 O O . LEU B 1 166 ? 9.828 -8.219 -11.664 1 97.62 166 LEU B O 1
ATOM 3249 N N . TRP B 1 167 ? 7.68 -7.52 -12 1 97.31 167 TRP B N 1
ATOM 3250 C CA . TRP B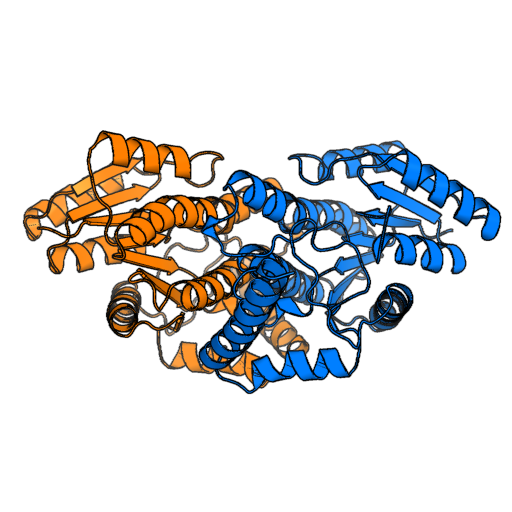 1 167 ? 7.609 -8.078 -13.344 1 97.31 167 TRP B CA 1
ATOM 3251 C C . TRP B 1 167 ? 8.766 -7.578 -14.211 1 97.31 167 TRP B C 1
ATOM 3253 O O . TRP B 1 167 ? 9.484 -8.367 -14.812 1 97.31 167 TRP B O 1
ATOM 3263 N N . GLU B 1 168 ? 8.945 -6.281 -14.211 1 96.38 168 GLU B N 1
ATOM 3264 C CA . GLU B 1 168 ? 10.008 -5.715 -15.031 1 96.38 168 GLU B CA 1
ATOM 3265 C C . GLU B 1 168 ? 11.383 -6.191 -14.562 1 96.38 168 GLU B C 1
ATOM 3267 O O . GLU B 1 168 ? 12.281 -6.414 -15.383 1 96.38 168 GLU B O 1
ATOM 3272 N N . GLU B 1 169 ? 11.609 -6.355 -13.273 1 95.19 169 GLU B N 1
ATOM 3273 C CA . GLU B 1 169 ? 12.898 -6.746 -12.711 1 95.19 169 GLU B CA 1
ATOM 3274 C C . GLU B 1 169 ? 13.234 -8.195 -13.055 1 95.19 169 GLU B C 1
ATOM 3276 O O . GLU B 1 169 ? 14.406 -8.547 -13.195 1 95.19 169 GLU B O 1
ATOM 3281 N N . TYR B 1 170 ? 12.164 -9 -13.266 1 96.06 170 TYR B N 1
ATOM 3282 C CA . TYR B 1 170 ? 12.461 -10.43 -13.297 1 96.06 170 TYR B CA 1
ATOM 3283 C C . TYR B 1 170 ? 11.953 -11.055 -14.594 1 96.06 170 TYR B C 1
ATOM 3285 O O . TYR B 1 170 ? 12.188 -12.242 -14.844 1 96.06 170 TYR B O 1
ATOM 3293 N N . ARG B 1 171 ? 11.328 -10.328 -15.469 1 92.88 171 ARG B N 1
ATOM 3294 C CA . ARG B 1 171 ? 10.672 -10.883 -16.641 1 92.88 171 ARG B CA 1
ATOM 3295 C C . ARG B 1 171 ? 11.688 -11.531 -17.578 1 92.88 171 ARG B C 1
ATOM 3297 O O . ARG B 1 171 ? 11.328 -12.367 -18.406 1 92.88 171 ARG B O 1
ATOM 3304 N N . HIS B 1 172 ? 12.953 -11.203 -17.391 1 93.5 172 HIS B N 1
ATOM 3305 C CA . HIS B 1 172 ? 13.977 -11.789 -18.25 1 93.5 172 HIS B CA 1
ATOM 3306 C C . HIS B 1 172 ? 14.805 -12.82 -17.484 1 93.5 172 HIS B C 1
ATOM 3308 O O . HIS B 1 172 ? 15.844 -13.266 -17.953 1 93.5 172 HIS B O 1
ATOM 3314 N N . ARG B 1 173 ? 14.344 -13.242 -16.312 1 94.75 173 ARG B N 1
ATOM 3315 C CA . ARG B 1 173 ? 15.141 -14.109 -15.438 1 94.75 173 ARG B CA 1
ATOM 3316 C C . ARG B 1 173 ? 14.438 -15.445 -15.219 1 94.75 173 ARG B C 1
ATOM 3318 O O . ARG B 1 173 ? 14.656 -16.109 -14.203 1 94.75 173 ARG B O 1
ATOM 3325 N N . GLY B 1 174 ? 13.484 -15.766 -16.047 1 96.06 174 GLY B N 1
ATOM 3326 C CA . GLY B 1 174 ? 12.852 -17.062 -16.016 1 96.06 174 GLY B CA 1
ATOM 3327 C C . GLY B 1 174 ? 11.695 -17.156 -15.031 1 96.06 174 GLY B C 1
ATOM 3328 O O . GLY B 1 174 ? 11.164 -18.234 -14.789 1 96.06 174 GLY B O 1
ATOM 3329 N N . VAL B 1 175 ? 11.352 -16.031 -14.422 1 97.81 175 VAL B N 1
ATOM 3330 C CA . VAL B 1 175 ? 10.234 -15.992 -13.477 1 97.81 175 VAL B CA 1
ATOM 3331 C C . VAL B 1 175 ? 9.148 -15.055 -14.008 1 97.81 175 VAL B C 1
ATOM 3333 O O . VAL B 1 175 ? 9.445 -13.969 -14.508 1 97.81 175 VAL B O 1
ATOM 3336 N N . ARG B 1 176 ? 7.91 -15.5 -13.984 1 98.06 176 ARG B N 1
ATOM 3337 C CA . ARG B 1 176 ? 6.777 -14.664 -14.375 1 98.06 176 ARG B CA 1
ATOM 3338 C C . ARG B 1 176 ? 6.062 -14.102 -13.156 1 98.06 176 ARG B C 1
ATOM 3340 O O . ARG B 1 176 ? 5.887 -14.805 -12.156 1 98.06 176 ARG B O 1
ATOM 3347 N N . VAL B 1 177 ? 5.781 -12.812 -13.211 1 98.31 177 VAL B N 1
ATOM 3348 C CA . VAL B 1 177 ? 5.055 -12.141 -12.141 1 98.31 177 VAL B CA 1
ATOM 3349 C C . VAL B 1 177 ? 3.857 -11.391 -12.719 1 98.31 177 VAL B C 1
ATOM 3351 O O . VAL B 1 177 ? 4.012 -10.586 -13.641 1 98.31 177 VAL B O 1
ATOM 3354 N N . LEU B 1 178 ? 2.621 -11.688 -12.164 1 98.44 178 LEU B N 1
ATOM 3355 C CA . LEU B 1 178 ? 1.392 -11.156 -12.75 1 98.44 178 LEU B CA 1
ATOM 3356 C C . LEU B 1 178 ? 0.487 -10.57 -11.672 1 98.44 178 LEU B C 1
ATOM 3358 O O . LEU B 1 178 ? 0.236 -11.211 -10.648 1 98.44 178 LEU B O 1
ATOM 3362 N N . ALA B 1 179 ? 0.092 -9.344 -11.867 1 98.44 179 ALA B N 1
ATOM 3363 C CA . ALA B 1 179 ? -1.007 -8.789 -11.078 1 98.44 179 ALA B CA 1
ATOM 3364 C C . ALA B 1 179 ? -2.355 -9.117 -11.711 1 98.44 179 ALA B C 1
ATOM 3366 O O . ALA B 1 179 ? -2.625 -8.727 -12.852 1 98.44 179 ALA B O 1
ATOM 3367 N N . LEU B 1 180 ? -3.182 -9.883 -11.023 1 98.19 180 LEU B N 1
ATOM 3368 C CA . LEU B 1 180 ? -4.562 -10.102 -11.438 1 98.19 180 LEU B CA 1
ATOM 3369 C C . LEU B 1 180 ? -5.484 -9.039 -10.852 1 98.19 180 LEU B C 1
ATOM 3371 O O . LEU B 1 180 ? -5.52 -8.844 -9.641 1 98.19 180 LEU B O 1
ATOM 3375 N N . CYS B 1 181 ? -6.223 -8.359 -11.68 1 96.12 181 CYS B N 1
ATOM 3376 C CA . CYS B 1 181 ? -7.09 -7.27 -11.25 1 96.12 181 CYS B CA 1
ATOM 3377 C C . CYS B 1 181 ? -8.547 -7.578 -11.562 1 96.12 181 CYS B C 1
ATOM 3379 O O . CYS B 1 181 ? -9.07 -7.137 -12.586 1 96.12 181 CYS B O 1
ATOM 3381 N N . PRO B 1 182 ? -9.164 -8.234 -10.602 1 94 182 PRO B N 1
ATOM 3382 C CA . PRO B 1 182 ? -10.586 -8.523 -10.789 1 94 182 PRO B CA 1
ATOM 3383 C C . PRO B 1 182 ? -11.477 -7.309 -10.516 1 94 182 PRO B C 1
ATOM 3385 O O . PRO B 1 182 ? -11.07 -6.395 -9.797 1 94 182 PRO B O 1
ATOM 3388 N N . GLY B 1 183 ? -12.609 -7.285 -11.133 1 89.5 183 GLY B N 1
ATOM 3389 C CA . GLY B 1 183 ? -13.695 -6.406 -10.727 1 89.5 183 GLY B CA 1
ATOM 3390 C C . GLY B 1 183 ? -14.648 -7.055 -9.734 1 89.5 183 GLY B C 1
ATOM 3391 O O . GLY B 1 183 ? -14.297 -8.031 -9.07 1 89.5 183 GLY B O 1
ATOM 3392 N N . PRO B 1 184 ? -15.828 -6.395 -9.516 1 76.94 184 PRO B N 1
ATOM 3393 C CA . PRO B 1 184 ? -16.828 -7.051 -8.672 1 76.94 184 PRO B CA 1
ATOM 3394 C C . PRO B 1 184 ? -17.062 -8.508 -9.055 1 76.94 184 PRO B C 1
ATOM 3396 O O . PRO B 1 184 ? -17.266 -8.82 -10.234 1 76.94 184 PRO B O 1
ATOM 3399 N N . THR B 1 185 ? -16.734 -9.266 -8.094 1 76.19 185 THR B N 1
ATOM 3400 C CA . THR B 1 185 ? -16.828 -10.703 -8.289 1 76.19 185 THR B CA 1
ATOM 3401 C C . THR B 1 185 ? -17.812 -11.32 -7.297 1 76.19 185 THR B C 1
ATOM 3403 O O . THR B 1 185 ? -17.938 -10.859 -6.16 1 76.19 185 THR B O 1
ATOM 3406 N N . ASP B 1 186 ? -18.531 -12.211 -7.715 1 66.06 186 ASP B N 1
ATOM 3407 C CA . ASP B 1 186 ? -19.516 -12.891 -6.875 1 66.06 186 ASP B CA 1
ATOM 3408 C C . ASP B 1 186 ? -18.844 -13.664 -5.75 1 66.06 186 ASP B C 1
ATOM 3410 O O . ASP B 1 186 ? -18.625 -14.875 -5.867 1 66.06 186 ASP B O 1
ATOM 3414 N N . THR B 1 187 ? -18.328 -12.875 -4.719 1 69 187 THR B N 1
ATOM 3415 C CA . THR B 1 187 ? -17.641 -13.477 -3.582 1 69 187 THR B CA 1
ATOM 3416 C C . THR B 1 187 ? -18.047 -12.789 -2.281 1 69 187 THR B C 1
ATOM 3418 O O . THR B 1 187 ? -18.75 -11.773 -2.301 1 69 187 THR B O 1
ATOM 3421 N N . ASN B 1 188 ? -17.844 -13.469 -1.149 1 55.84 188 ASN B N 1
ATOM 3422 C CA . ASN B 1 188 ? -18.031 -12.883 0.172 1 55.84 188 ASN B CA 1
ATOM 3423 C C . ASN B 1 188 ? -16.859 -11.992 0.565 1 55.84 188 ASN B C 1
ATOM 3425 O O . ASN B 1 188 ? -16.312 -12.125 1.663 1 55.84 188 ASN B O 1
ATOM 3429 N N . PHE B 1 189 ? -16.453 -11.211 -0.33 1 60.34 189 PHE B N 1
ATOM 3430 C CA . PHE B 1 189 ? -15.18 -10.523 -0.168 1 60.34 189 PHE B CA 1
ATOM 3431 C C . PHE B 1 189 ? -15.289 -9.398 0.855 1 60.34 189 PHE B C 1
ATOM 3433 O O . PHE B 1 189 ? -14.398 -9.227 1.688 1 60.34 189 PHE B O 1
ATOM 3440 N N . PHE B 1 190 ? -16.375 -8.719 0.807 1 55.09 190 PHE B N 1
ATOM 3441 C CA . PHE B 1 190 ? -16.469 -7.609 1.749 1 55.09 190 PHE B CA 1
ATOM 3442 C C . PHE B 1 190 ? -17.203 -8.031 3.014 1 55.09 190 PHE B C 1
ATOM 3444 O O . PHE B 1 190 ? -18.297 -8.602 2.941 1 55.09 190 PHE B O 1
ATOM 3451 N N . ARG B 1 191 ? -16.453 -8.516 4.039 1 51.91 191 ARG B N 1
ATOM 3452 C CA . ARG B 1 191 ? -17.125 -8.922 5.273 1 51.91 191 ARG B CA 1
ATOM 3453 C C . ARG B 1 191 ? -18.156 -7.883 5.699 1 51.91 191 ARG B C 1
ATOM 3455 O O . ARG B 1 191 ? -19.266 -8.242 6.121 1 51.91 191 ARG B O 1
ATOM 3462 N N . THR B 1 192 ? -17.625 -6.746 6.059 1 45.16 192 THR B N 1
ATOM 3463 C CA . THR B 1 192 ? -18.531 -5.668 6.441 1 45.16 192 THR B CA 1
ATOM 3464 C C . THR B 1 192 ? -19.031 -4.918 5.211 1 45.16 192 THR B C 1
ATOM 3466 O O . THR B 1 192 ? -19.844 -3.996 5.324 1 45.16 192 THR B O 1
ATOM 3469 N N . ALA B 1 193 ? -18.328 -5.242 4.203 1 43.81 193 ALA B N 1
ATOM 3470 C CA . ALA B 1 193 ? -18.75 -4.402 3.084 1 43.81 193 ALA B CA 1
ATOM 3471 C C . ALA B 1 193 ? -20.078 -4.863 2.508 1 43.81 193 ALA B C 1
ATOM 3473 O O . ALA B 1 193 ? -20.234 -6.031 2.137 1 43.81 193 ALA B O 1
ATOM 3474 N N . SER B 1 194 ? -21.125 -4.414 2.85 1 39.19 194 SER B N 1
ATOM 3475 C CA . SER B 1 194 ? -22.375 -4.484 2.107 1 39.19 194 SER B CA 1
ATOM 3476 C C . SER B 1 194 ? -22.141 -4.387 0.604 1 39.19 194 SER B C 1
ATOM 3478 O O . SER B 1 194 ? -21.594 -3.391 0.122 1 39.19 194 SER B O 1
ATOM 3480 N N . GLU B 1 195 ? -22.062 -5.531 0.03 1 43.56 195 GLU B N 1
ATOM 3481 C CA . GLU B 1 195 ? -21.734 -5.77 -1.375 1 43.56 195 GLU B CA 1
ATOM 3482 C C . GLU B 1 195 ? -22.438 -4.75 -2.277 1 43.56 195 GLU B C 1
ATOM 3484 O O . GLU B 1 195 ? -23.641 -4.555 -2.184 1 43.56 195 GLU B O 1
ATOM 3489 N N . VAL B 1 196 ? -21.812 -3.807 -2.764 1 41.19 196 VAL B N 1
ATOM 3490 C CA . VAL B 1 196 ? -22.406 -3.119 -3.906 1 41.19 196 VAL B CA 1
ATOM 3491 C C . VAL B 1 196 ? -22.844 -4.141 -4.957 1 41.19 196 VAL B C 1
ATOM 3493 O O . VAL B 1 196 ? -22.016 -4.883 -5.484 1 41.19 196 VAL B O 1
ATOM 3496 N N . GLU B 1 197 ? -24.031 -4.555 -4.859 1 41.69 197 GLU B N 1
ATOM 3497 C CA . GLU B 1 197 ? -24.641 -5.41 -5.875 1 41.69 197 GLU B CA 1
ATOM 3498 C C . GLU B 1 197 ? -24.359 -4.895 -7.281 1 41.69 197 GLU B C 1
ATOM 3500 O O . GLU B 1 197 ? -24.906 -3.879 -7.703 1 41.69 197 GLU B O 1
ATOM 3505 N N . THR B 1 198 ? -23.156 -4.898 -7.645 1 47 198 THR B N 1
ATOM 3506 C CA . THR B 1 198 ? -23.078 -4.523 -9.055 1 47 198 THR B CA 1
ATOM 3507 C C . THR B 1 198 ? -23.609 -5.652 -9.938 1 47 198 THR B C 1
ATOM 3509 O O . THR B 1 198 ? -23.219 -6.812 -9.766 1 47 198 THR B O 1
ATOM 3512 N N . LYS B 1 199 ? -24.672 -5.383 -10.688 1 45.97 199 LYS B N 1
ATOM 3513 C CA . LYS B 1 199 ? -25.469 -6.258 -11.547 1 45.97 199 LYS B CA 1
ATOM 3514 C C . LYS B 1 199 ? -24.562 -7.172 -12.375 1 45.97 199 LYS B C 1
ATOM 3516 O O . LYS B 1 199 ? -25 -8.234 -12.82 1 45.97 199 LYS B O 1
ATOM 3521 N N . SER B 1 200 ? -23.422 -6.75 -13.016 1 56.59 200 SER B N 1
ATOM 3522 C CA . SER B 1 200 ? -22.734 -7.621 -13.961 1 56.59 200 SER B CA 1
ATOM 3523 C C . SER B 1 200 ? -21.422 -8.125 -13.391 1 56.59 200 SER B C 1
ATOM 3525 O O . SER B 1 200 ? -20.344 -7.609 -13.719 1 56.59 200 SER B O 1
ATOM 3527 N N . LYS B 1 201 ? -21.5 -9.109 -12.375 1 77.81 201 LYS B N 1
ATOM 3528 C CA . LYS B 1 201 ? -20.359 -9.68 -11.656 1 77.81 201 LYS B CA 1
ATOM 3529 C C . LYS B 1 201 ? -19.75 -10.852 -12.422 1 77.81 201 LYS B C 1
ATOM 3531 O O . LYS B 1 201 ? -20.484 -11.703 -12.945 1 77.81 201 LYS B O 1
ATOM 3536 N N . ARG B 1 202 ? -18.469 -10.695 -12.805 1 85.38 202 ARG B N 1
ATOM 3537 C CA . ARG B 1 202 ? -17.734 -11.844 -13.312 1 85.38 202 ARG B CA 1
ATOM 3538 C C . ARG B 1 202 ? -17.656 -12.953 -12.266 1 85.38 202 ARG B C 1
ATOM 3540 O O . ARG B 1 202 ? -17.641 -12.672 -11.062 1 85.38 202 ARG B O 1
ATOM 3547 N N . THR B 1 203 ? -17.656 -14.234 -12.766 1 90.75 203 THR B N 1
ATOM 3548 C CA . THR B 1 203 ? -17.562 -15.359 -11.844 1 90.75 203 THR B CA 1
ATOM 3549 C C . THR B 1 203 ? -16.109 -15.617 -11.461 1 90.75 203 THR B C 1
ATOM 3551 O O . THR B 1 203 ? -15.195 -15.312 -12.227 1 90.75 203 THR B O 1
ATOM 3554 N N . PRO B 1 204 ? -15.914 -16.219 -10.32 1 94.56 204 PRO B N 1
ATOM 3555 C CA . PRO B 1 204 ? -14.547 -16.594 -9.953 1 94.56 204 PRO B CA 1
ATOM 3556 C C . PRO B 1 204 ? -13.875 -17.469 -11.008 1 94.56 204 PRO B C 1
ATOM 3558 O O . PRO B 1 204 ? -12.68 -17.328 -11.266 1 94.56 204 PRO B O 1
ATOM 3561 N N . ALA B 1 205 ? -14.625 -18.328 -11.664 1 95.38 205 ALA B N 1
ATOM 3562 C CA . ALA B 1 205 ? -14.086 -19.203 -12.703 1 95.38 205 ALA B CA 1
ATOM 3563 C C . ALA B 1 205 ? -13.539 -18.391 -13.875 1 95.38 205 ALA B C 1
ATOM 3565 O O . ALA B 1 205 ? -12.469 -18.688 -14.406 1 95.38 205 ALA B O 1
ATOM 3566 N N . GLN B 1 206 ? -14.258 -17.375 -14.273 1 95.12 206 GLN B N 1
ATOM 3567 C CA . GLN B 1 206 ? -13.828 -16.5 -15.359 1 95.12 206 GLN B CA 1
ATOM 3568 C C . GLN B 1 206 ? -12.578 -15.719 -14.977 1 95.12 206 GLN B C 1
ATOM 3570 O O . GLN B 1 206 ? -11.664 -15.562 -15.789 1 95.12 206 GLN B O 1
ATOM 3575 N N . VAL B 1 207 ? -12.547 -15.25 -13.742 1 96.25 207 VAL B N 1
ATOM 3576 C CA . VAL B 1 207 ? -11.422 -14.477 -13.242 1 96.25 207 VAL B CA 1
ATOM 3577 C C . VAL B 1 207 ? -10.156 -15.328 -13.281 1 96.25 207 VAL B C 1
ATOM 3579 O O . VAL B 1 207 ? -9.109 -14.883 -13.773 1 96.25 207 VAL B O 1
ATOM 3582 N N . VAL B 1 208 ? -10.242 -16.562 -12.852 1 97.81 208 VAL B N 1
ATOM 3583 C CA . VAL B 1 208 ? -9.094 -17.469 -12.789 1 97.81 208 VAL B CA 1
ATOM 3584 C C . VAL B 1 208 ? -8.641 -17.812 -14.203 1 97.81 208 VAL B C 1
ATOM 3586 O O . VAL B 1 208 ? -7.438 -17.844 -14.492 1 97.81 208 VAL B O 1
ATOM 3589 N N . ALA B 1 209 ? -9.57 -18.062 -15.117 1 96.94 209 ALA B N 1
ATOM 3590 C CA . ALA B 1 209 ? -9.227 -18.359 -16.5 1 96.94 209 ALA B CA 1
ATOM 3591 C C . ALA B 1 209 ? -8.445 -17.203 -17.125 1 96.94 209 ALA B C 1
ATOM 3593 O O . ALA B 1 209 ? -7.473 -17.422 -17.859 1 96.94 209 ALA B O 1
ATOM 3594 N N . THR B 1 210 ? -8.914 -16 -16.828 1 96.69 210 THR B N 1
ATOM 3595 C CA . THR B 1 210 ? -8.227 -14.812 -17.312 1 96.69 210 THR B CA 1
ATOM 3596 C C . THR B 1 210 ? -6.789 -14.766 -16.797 1 96.69 210 THR B C 1
ATOM 3598 O O . THR B 1 210 ? -5.855 -14.508 -17.562 1 96.69 210 THR B O 1
ATOM 3601 N N . ALA B 1 211 ? -6.598 -15.055 -15.562 1 97.56 211 ALA B N 1
ATOM 3602 C CA . ALA B 1 211 ? -5.281 -15.016 -14.938 1 97.56 211 ALA B CA 1
ATOM 3603 C C . ALA B 1 211 ? -4.344 -16.047 -15.555 1 97.56 211 ALA B C 1
ATOM 3605 O O . ALA B 1 211 ? -3.205 -15.727 -15.914 1 97.56 211 ALA B O 1
ATOM 3606 N N . LEU B 1 212 ? -4.809 -17.266 -15.711 1 97.5 212 LEU B N 1
ATOM 3607 C CA . LEU B 1 212 ? -3.971 -18.359 -16.203 1 97.5 212 LEU B CA 1
ATOM 3608 C C . LEU B 1 212 ? -3.602 -18.156 -17.656 1 97.5 212 LEU B C 1
ATOM 3610 O O . LEU B 1 212 ? -2.494 -18.484 -18.078 1 97.5 212 LEU B O 1
ATOM 3614 N N . ARG B 1 213 ? -4.508 -17.516 -18.438 1 96.62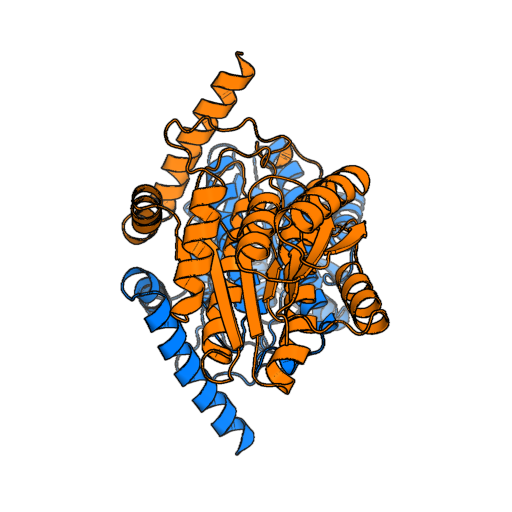 213 ARG B N 1
ATOM 3615 C CA . ARG B 1 213 ? -4.188 -17.172 -19.812 1 96.62 213 ARG B CA 1
ATOM 3616 C C . ARG B 1 213 ? -3.131 -16.078 -19.875 1 96.62 213 ARG B C 1
ATOM 3618 O O . ARG B 1 213 ? -2.182 -16.172 -20.656 1 96.62 213 ARG B O 1
ATOM 3625 N N . ALA B 1 214 ? -3.34 -15.102 -19.031 1 96.38 214 ALA B N 1
ATOM 3626 C CA . ALA B 1 214 ? -2.418 -13.969 -19.016 1 96.38 214 ALA B CA 1
ATOM 3627 C C . ALA B 1 214 ? -1.024 -14.406 -18.562 1 96.38 214 ALA B C 1
ATOM 3629 O O . ALA B 1 214 ? -0.018 -13.883 -19.047 1 96.38 214 ALA B O 1
ATOM 3630 N N . LEU B 1 215 ? -0.977 -15.289 -17.656 1 95.75 215 LEU B N 1
ATOM 3631 C CA . LEU B 1 215 ? 0.288 -15.766 -17.109 1 95.75 215 LEU B CA 1
ATOM 3632 C C . LEU B 1 215 ? 1.16 -16.375 -18.219 1 95.75 215 LEU B C 1
ATOM 3634 O O . LEU B 1 215 ? 2.385 -16.234 -18.172 1 95.75 215 LEU B O 1
ATOM 3638 N N . LYS B 1 216 ? 0.549 -16.938 -19.234 1 94.38 216 LYS B N 1
ATOM 3639 C CA . LYS B 1 216 ? 1.265 -17.594 -20.312 1 94.38 216 LYS B CA 1
ATOM 3640 C C . LYS B 1 216 ? 1.956 -16.578 -21.219 1 94.38 216 LYS B C 1
ATOM 3642 O O . LYS B 1 216 ? 2.873 -16.922 -21.969 1 94.38 216 LYS B O 1
ATOM 3647 N N . THR B 1 217 ? 1.555 -15.336 -21.203 1 93.44 217 THR B N 1
ATOM 3648 C CA . THR B 1 217 ? 2.062 -14.336 -22.125 1 93.44 217 THR B CA 1
ATOM 3649 C C . THR B 1 217 ? 3.064 -13.414 -21.438 1 93.44 217 THR B C 1
ATOM 3651 O O . THR B 1 217 ? 3.525 -12.438 -22.031 1 93.44 217 THR B O 1
ATOM 3654 N N . ASN B 1 218 ? 3.396 -13.594 -20.188 1 93.5 218 ASN B N 1
ATOM 3655 C CA . ASN B 1 218 ? 4.367 -12.836 -19.406 1 93.5 218 ASN B CA 1
ATOM 3656 C C . ASN B 1 218 ? 3.986 -11.359 -19.312 1 93.5 218 ASN B C 1
ATOM 3658 O O . ASN B 1 218 ? 4.84 -10.484 -19.453 1 93.5 218 ASN B O 1
ATOM 3662 N N . LYS B 1 219 ? 2.688 -11.125 -19.156 1 93.31 219 LYS B N 1
ATOM 3663 C CA . LYS B 1 219 ? 2.186 -9.781 -18.875 1 93.31 219 LYS B CA 1
ATOM 3664 C C . LYS B 1 219 ? 2.396 -9.406 -17.406 1 93.31 219 LYS B C 1
ATOM 3666 O O . LYS B 1 219 ? 2.395 -10.281 -16.531 1 93.31 219 LYS B O 1
ATOM 3671 N N . GLY B 1 220 ? 2.564 -8.094 -17.172 1 95.12 220 GLY B N 1
ATOM 3672 C CA . GLY B 1 220 ? 2.76 -7.629 -15.805 1 95.12 220 GLY B CA 1
ATOM 3673 C C . GLY B 1 220 ? 1.463 -7.488 -15.031 1 95.12 220 GLY B C 1
ATOM 3674 O O . GLY B 1 220 ? 1.468 -7.48 -13.797 1 95.12 220 GLY B O 1
ATOM 3675 N N . PHE B 1 221 ? 0.367 -7.336 -15.742 1 95.75 221 PHE B N 1
ATOM 3676 C CA . PHE B 1 221 ? -0.949 -7.285 -15.117 1 95.75 221 PHE B CA 1
ATOM 3677 C C . PHE B 1 221 ? -2.037 -7.668 -16.109 1 95.75 221 PHE B C 1
ATOM 3679 O O . PHE B 1 221 ? -1.791 -7.719 -17.312 1 95.75 221 PHE B O 1
ATOM 3686 N N . VAL B 1 222 ? -3.219 -8.016 -15.57 1 95.62 222 VAL B N 1
ATOM 3687 C CA . VAL B 1 222 ? -4.398 -8.273 -16.391 1 95.62 222 VAL B CA 1
ATOM 3688 C C . VAL B 1 222 ? -5.656 -7.855 -15.633 1 95.62 222 VAL B C 1
ATOM 3690 O O . VAL B 1 222 ? -5.777 -8.109 -14.438 1 95.62 222 VAL B O 1
ATOM 3693 N N . ILE B 1 223 ? -6.484 -7.121 -16.266 1 94.62 223 ILE B N 1
ATOM 3694 C CA . ILE B 1 223 ? -7.801 -6.777 -15.75 1 94.62 223 ILE B CA 1
ATOM 3695 C C . ILE B 1 223 ? -8.836 -7.766 -16.281 1 94.62 223 ILE B C 1
ATOM 3697 O O . ILE B 1 223 ? -8.922 -8 -17.484 1 94.62 223 ILE B O 1
ATOM 3701 N N . ASP B 1 224 ? -9.594 -8.32 -15.414 1 93.31 224 ASP B N 1
ATOM 3702 C CA . ASP B 1 224 ? -10.57 -9.328 -15.828 1 93.31 224 ASP B CA 1
ATOM 3703 C C . ASP B 1 224 ? -11.844 -8.68 -16.359 1 93.31 224 ASP B C 1
ATOM 3705 O O . ASP B 1 224 ? -12.5 -7.922 -15.641 1 93.31 224 ASP B O 1
ATOM 3709 N N . GLY B 1 225 ? -12.172 -9 -17.594 1 90.44 225 GLY B N 1
ATOM 3710 C CA . GLY B 1 225 ? -13.414 -8.539 -18.188 1 90.44 225 GLY B CA 1
ATOM 3711 C C . GLY B 1 225 ? -13.266 -7.223 -18.922 1 90.44 225 GLY B C 1
ATOM 3712 O O . GLY B 1 225 ? -12.641 -6.285 -18.422 1 90.44 225 GLY B O 1
ATOM 3713 N N . ALA B 1 226 ? -13.906 -7.133 -20.047 1 85.06 226 ALA B N 1
ATOM 3714 C CA . ALA B 1 226 ? -13.797 -5.949 -20.906 1 85.06 226 ALA B CA 1
ATOM 3715 C C . ALA B 1 226 ? -14.398 -4.727 -20.219 1 85.06 226 ALA B C 1
ATOM 3717 O O . ALA B 1 226 ? -13.844 -3.627 -20.297 1 85.06 226 ALA B O 1
ATOM 3718 N N . ASN B 1 227 ? -15.492 -4.969 -19.578 1 84.25 227 ASN B N 1
ATOM 3719 C CA . ASN B 1 227 ? -16.141 -3.855 -18.875 1 84.25 227 ASN B CA 1
ATOM 3720 C C . ASN B 1 227 ? -15.25 -3.307 -17.766 1 84.25 227 ASN B C 1
ATOM 3722 O O . ASN B 1 227 ? -15.148 -2.092 -17.594 1 84.25 227 ASN B O 1
ATOM 3726 N N . ASN B 1 228 ? -14.633 -4.211 -17.094 1 86.69 228 ASN B N 1
ATOM 3727 C CA . ASN B 1 228 ? -13.719 -3.803 -16.031 1 86.69 228 ASN B CA 1
ATOM 3728 C C . ASN B 1 228 ? -12.5 -3.08 -16.594 1 86.69 228 ASN B C 1
ATOM 3730 O O . ASN B 1 228 ? -12.031 -2.098 -16.016 1 86.69 228 ASN B O 1
ATOM 3734 N N . TYR B 1 229 ? -12.062 -3.57 -17.703 1 86.69 229 TYR B N 1
ATOM 3735 C CA . TYR B 1 229 ? -10.938 -2.938 -18.375 1 86.69 229 TYR B CA 1
ATOM 3736 C C . TYR B 1 229 ? -11.258 -1.492 -18.734 1 86.69 229 TYR B C 1
ATOM 3738 O O . TYR B 1 229 ? -10.469 -0.587 -18.453 1 86.69 229 TYR B O 1
ATOM 3746 N N . PHE B 1 230 ? -12.414 -1.245 -19.234 1 83.94 230 PHE B N 1
ATOM 3747 C CA . PHE B 1 230 ? -12.797 0.098 -19.656 1 83.94 230 PHE B CA 1
ATOM 3748 C C . PHE B 1 230 ? -13.016 1 -18.453 1 83.94 230 PHE B C 1
ATOM 3750 O O . PHE B 1 230 ? -12.719 2.195 -18.5 1 83.94 230 PHE B O 1
ATOM 3757 N N . THR B 1 231 ? -13.5 0.393 -17.406 1 82.44 231 THR B N 1
ATOM 3758 C CA . THR B 1 231 ? -13.656 1.154 -16.172 1 82.44 231 THR B CA 1
ATOM 3759 C C . THR B 1 231 ? -12.297 1.609 -15.648 1 82.44 231 THR B C 1
ATOM 3761 O O . THR B 1 231 ? -12.148 2.752 -15.211 1 82.44 231 THR B O 1
ATOM 3764 N N . ALA B 1 232 ? -11.352 0.712 -15.703 1 83.19 232 ALA B N 1
ATOM 3765 C CA . ALA B 1 232 ? -10.008 1.063 -15.266 1 83.19 232 ALA B CA 1
ATOM 3766 C C . ALA B 1 232 ? -9.438 2.203 -16.109 1 83.19 232 ALA B C 1
ATOM 3768 O O . ALA B 1 232 ? -8.688 3.047 -15.602 1 83.19 232 ALA B O 1
ATOM 3769 N N . LEU B 1 233 ? -9.867 2.254 -17.359 1 79.81 233 LEU B N 1
ATOM 3770 C CA . LEU B 1 233 ? -9.383 3.277 -18.266 1 79.81 233 LEU B CA 1
ATOM 3771 C C . LEU B 1 233 ? -9.961 4.645 -17.922 1 79.81 233 LEU B C 1
ATOM 3773 O O . LEU B 1 233 ? -9.375 5.676 -18.25 1 79.81 233 LEU B O 1
ATOM 3777 N N . LEU B 1 234 ? -11.078 4.645 -17.234 1 78.69 234 LEU B N 1
ATOM 3778 C CA . LEU B 1 234 ? -11.641 5.922 -16.812 1 78.69 234 LEU B CA 1
ATOM 3779 C C . LEU B 1 234 ? -10.664 6.68 -15.914 1 78.69 234 LEU B C 1
ATOM 3781 O O . LEU B 1 234 ? -10.602 7.91 -15.961 1 78.69 234 LEU B O 1
ATOM 3785 N N . GLY B 1 235 ? -9.852 5.957 -15.219 1 75.56 235 GLY B N 1
ATOM 3786 C CA . GLY B 1 235 ? -8.844 6.578 -14.375 1 75.56 235 GLY B CA 1
ATOM 3787 C C . GLY B 1 235 ? -7.742 7.266 -15.164 1 75.56 235 GLY B C 1
ATOM 3788 O O . GLY B 1 235 ? -7.043 8.133 -14.633 1 75.56 235 GLY B O 1
ATOM 3789 N N . ARG B 1 236 ? -7.688 6.887 -16.406 1 74.81 236 ARG B N 1
ATOM 3790 C CA . ARG B 1 236 ? -6.676 7.5 -17.25 1 74.81 236 ARG B CA 1
ATOM 3791 C C . ARG B 1 236 ? -7.207 8.766 -17.922 1 74.81 236 ARG B C 1
ATOM 3793 O O . ARG B 1 236 ? -6.434 9.648 -18.297 1 74.81 236 ARG B O 1
ATOM 3800 N N . VAL B 1 237 ? -8.531 8.859 -17.969 1 80.56 237 VAL B N 1
ATOM 3801 C CA . VAL B 1 237 ? -9.102 9.938 -18.766 1 80.56 237 VAL B CA 1
ATOM 3802 C C . VAL B 1 237 ? -9.656 11.023 -17.844 1 80.56 237 VAL B C 1
ATOM 3804 O O . VAL B 1 237 ? -9.531 12.219 -18.125 1 80.56 237 VAL B O 1
ATOM 3807 N N . LEU B 1 238 ? -10.219 10.648 -16.734 1 83.38 238 LEU B N 1
ATOM 3808 C CA . LEU B 1 238 ? -10.812 11.617 -15.82 1 83.38 238 LEU B CA 1
ATOM 3809 C C . LEU B 1 238 ? -9.781 12.109 -14.812 1 83.38 238 LEU B C 1
ATOM 3811 O O . LEU B 1 238 ? -8.953 11.328 -14.336 1 83.38 238 LEU B O 1
ATOM 3815 N N . PRO B 1 239 ? -10 13.43 -14.516 1 83.94 239 PRO B N 1
ATOM 3816 C CA . PRO B 1 239 ? -9.188 13.875 -13.383 1 83.94 239 PRO B CA 1
ATOM 3817 C C . PRO B 1 239 ? -9.43 13.039 -12.125 1 83.94 239 PRO B C 1
ATOM 3819 O O . PRO B 1 239 ? -10.562 12.641 -11.852 1 83.94 239 PRO B O 1
ATOM 3822 N N . ARG B 1 240 ? -8.359 12.75 -11.523 1 84.12 240 ARG B N 1
ATOM 3823 C CA . ARG B 1 240 ? -8.414 11.883 -10.344 1 84.12 240 ARG B CA 1
ATOM 3824 C C . ARG B 1 240 ? -9.438 12.398 -9.336 1 84.12 240 ARG B C 1
ATOM 3826 O O . ARG B 1 240 ? -10.164 11.609 -8.727 1 84.12 240 ARG B O 1
ATOM 3833 N N . ALA B 1 241 ? -9.477 13.711 -9.117 1 86.38 241 ALA B N 1
ATOM 3834 C CA . ALA B 1 241 ? -10.445 14.289 -8.188 1 86.38 241 ALA B CA 1
ATOM 3835 C C . ALA B 1 241 ? -11.875 14 -8.633 1 86.38 241 ALA B C 1
ATOM 3837 O O . ALA B 1 241 ? -12.742 13.719 -7.801 1 86.38 241 ALA B O 1
ATOM 3838 N N . THR B 1 242 ? -12.102 14.07 -9.898 1 86.5 242 THR B N 1
ATOM 3839 C CA . THR B 1 242 ? -13.422 13.797 -10.445 1 86.5 242 THR B CA 1
ATOM 3840 C C . THR B 1 242 ? -13.805 12.336 -10.234 1 86.5 242 THR B C 1
ATOM 3842 O O . THR B 1 242 ? -14.938 12.039 -9.836 1 86.5 242 THR B O 1
ATOM 3845 N N . LEU B 1 243 ? -12.859 11.516 -10.453 1 87.12 243 LEU B N 1
ATOM 3846 C CA . LEU B 1 243 ? -13.102 10.094 -10.258 1 87.12 243 LEU B CA 1
ATOM 3847 C C . LEU B 1 243 ? -13.422 9.797 -8.797 1 87.12 243 LEU B C 1
ATOM 3849 O O . LEU B 1 243 ? -14.359 9.055 -8.5 1 87.12 243 LEU B O 1
ATOM 3853 N N . ALA B 1 244 ? -12.742 10.359 -7.883 1 86.81 244 ALA B N 1
ATOM 3854 C CA . ALA B 1 244 ? -12.984 10.172 -6.457 1 86.81 244 ALA B CA 1
ATOM 3855 C C . ALA B 1 244 ? -14.391 10.633 -6.078 1 86.81 244 ALA B C 1
ATOM 3857 O O . ALA B 1 244 ? -15.078 9.961 -5.305 1 86.81 244 ALA B O 1
ATOM 3858 N N . LYS B 1 245 ? -14.797 11.758 -6.629 1 88.5 245 LYS B N 1
ATOM 3859 C CA . LYS B 1 245 ? -16.125 12.305 -6.332 1 88.5 245 LYS B CA 1
ATOM 3860 C C . LYS B 1 245 ? -17.219 11.398 -6.855 1 88.5 245 LYS B C 1
ATOM 3862 O O . LYS B 1 245 ? -18.219 11.156 -6.164 1 88.5 245 LYS B O 1
ATOM 3867 N N . ILE B 1 246 ? -17.031 10.906 -8.047 1 86.19 246 ILE B N 1
ATOM 3868 C CA . ILE B 1 246 ? -18.031 10.039 -8.664 1 86.19 246 ILE B CA 1
ATOM 3869 C C . ILE B 1 246 ? -18.156 8.75 -7.859 1 86.19 246 ILE B C 1
ATOM 3871 O O . ILE B 1 246 ? -19.281 8.328 -7.527 1 86.19 246 ILE B O 1
ATOM 3875 N N . LEU B 1 247 ? -17.109 8.188 -7.559 1 84.94 247 LEU B N 1
ATOM 3876 C CA . LEU B 1 247 ? -17.094 6.934 -6.809 1 84.94 247 LEU B CA 1
ATOM 3877 C C . LEU B 1 247 ? -17.609 7.148 -5.391 1 84.94 247 LEU B C 1
ATOM 3879 O O . LEU B 1 247 ? -18.344 6.312 -4.859 1 84.94 247 LEU B O 1
ATOM 3883 N N . GLY B 1 248 ? -17.219 8.242 -4.785 1 86.81 248 GLY B N 1
ATOM 3884 C CA . GLY B 1 248 ? -17.734 8.586 -3.471 1 86.81 248 GLY B CA 1
ATOM 3885 C C . GLY B 1 248 ? -19.234 8.734 -3.441 1 86.81 248 GLY B C 1
ATOM 3886 O O . GLY B 1 248 ? -19.906 8.227 -2.529 1 86.81 248 GLY B O 1
ATOM 3887 N N . ALA B 1 249 ? -19.75 9.406 -4.434 1 85.69 249 ALA B N 1
ATOM 3888 C CA . ALA B 1 249 ? -21.203 9.586 -4.535 1 85.69 249 ALA B CA 1
ATOM 3889 C C . ALA B 1 249 ? -21.906 8.25 -4.699 1 85.69 249 ALA B C 1
ATOM 3891 O O . ALA B 1 249 ? -22.938 8.008 -4.074 1 85.69 249 ALA B O 1
ATOM 3892 N N . ALA B 1 250 ? -21.312 7.414 -5.512 1 83.25 250 ALA B N 1
ATOM 3893 C CA . ALA B 1 250 ? -21.891 6.094 -5.746 1 83.25 250 ALA B CA 1
ATOM 3894 C C . ALA B 1 250 ? -21.906 5.266 -4.469 1 83.25 250 ALA B C 1
ATOM 3896 O O . ALA B 1 250 ? -22.906 4.598 -4.164 1 83.25 250 ALA B O 1
ATOM 3897 N N . MET B 1 251 ? -20.922 5.359 -3.766 1 85.31 251 MET B N 1
ATOM 3898 C CA . MET B 1 251 ? -20.812 4.566 -2.545 1 85.31 251 MET B CA 1
ATOM 3899 C C . MET B 1 251 ? -21.719 5.105 -1.453 1 85.31 251 MET B C 1
ATOM 3901 O O . MET B 1 251 ? -22.328 4.332 -0.703 1 85.31 251 MET B O 1
ATOM 3905 N N . ARG B 1 252 ? -21.797 6.438 -1.318 1 85.44 252 ARG B N 1
ATOM 3906 C CA . ARG B 1 252 ? -22.719 7.039 -0.357 1 85.44 252 ARG B CA 1
ATOM 3907 C C . ARG B 1 252 ? -24.141 6.578 -0.606 1 85.44 252 ARG B C 1
ATOM 3909 O O . ARG B 1 252 ? -24.875 6.254 0.336 1 85.44 252 ARG B O 1
ATOM 3916 N N . LYS B 1 253 ? -24.484 6.547 -1.844 1 82.12 253 LYS B N 1
ATOM 3917 C CA . LYS B 1 253 ? -25.828 6.109 -2.213 1 82.12 253 LYS B CA 1
ATOM 3918 C C . LYS B 1 253 ? -26.062 4.652 -1.823 1 82.12 253 LYS B C 1
ATOM 3920 O O . LYS B 1 253 ? -27.125 4.305 -1.312 1 82.12 253 LYS B O 1
ATOM 3925 N N . SER B 1 254 ? -25.047 3.873 -2.023 1 76.38 254 SER B N 1
ATOM 3926 C CA . SER B 1 254 ? -25.156 2.453 -1.699 1 76.38 254 SER B CA 1
ATOM 3927 C C . SER B 1 254 ? -25.25 2.234 -0.193 1 76.38 254 SER B C 1
ATOM 3929 O O . SER B 1 254 ? -26.047 1.405 0.266 1 76.38 254 SER B O 1
ATOM 3931 N N . ILE B 1 255 ? -24.547 2.986 0.557 1 77.25 255 ILE B N 1
ATOM 3932 C CA . ILE B 1 255 ? -24.531 2.883 2.012 1 77.25 255 ILE B CA 1
ATOM 3933 C C . ILE B 1 255 ? -25.875 3.34 2.58 1 77.25 255 ILE B C 1
ATOM 3935 O O . ILE B 1 255 ? -26.406 2.719 3.5 1 77.25 255 ILE B O 1
ATOM 3939 N N . GLU B 1 256 ? -26.328 4.387 2.004 1 76 256 GLU B N 1
ATOM 3940 C CA . GLU B 1 256 ? -27.625 4.918 2.443 1 76 256 GLU B CA 1
ATOM 3941 C C . GLU B 1 256 ? -28.75 3.936 2.15 1 76 256 GLU B C 1
ATOM 3943 O O . GLU B 1 256 ? -29.672 3.783 2.953 1 76 256 GLU B O 1
ATOM 3948 N N . GLN B 1 257 ? -28.688 3.312 1.087 1 69.62 257 GLN B N 1
ATOM 3949 C CA . GLN B 1 257 ? -29.719 2.359 0.687 1 69.62 257 GLN B CA 1
ATOM 3950 C C . GLN B 1 257 ? -29.703 1.117 1.573 1 69.62 257 GLN B C 1
ATOM 3952 O O . GLN B 1 257 ? -30.75 0.553 1.891 1 69.62 257 GLN B O 1
ATOM 3957 N N . ARG B 1 258 ? -28.594 0.748 2.035 1 62.94 258 ARG B N 1
ATOM 3958 C CA . ARG B 1 258 ? -28.469 -0.435 2.879 1 62.94 258 ARG B CA 1
ATOM 3959 C C . ARG B 1 258 ? -28.922 -0.145 4.305 1 62.94 258 ARG B C 1
ATOM 3961 O O . ARG B 1 258 ? -29.406 -1.039 5.004 1 62.94 258 ARG B O 1
ATOM 3968 N N . GLY B 1 259 ? -28.562 1.079 4.723 1 57.41 259 GLY B N 1
ATOM 3969 C CA . GLY B 1 259 ? -29.047 1.503 6.027 1 57.41 259 GLY B CA 1
ATOM 3970 C C . GLY B 1 259 ? -30.547 1.602 6.102 1 57.41 259 GLY B C 1
ATOM 3971 O O . GLY B 1 259 ? -31.125 1.607 7.195 1 57.41 259 GLY B O 1
ATOM 3972 N N . LYS B 1 260 ? -31.172 1.719 4.934 1 58.41 260 LYS B N 1
ATOM 3973 C CA . LYS B 1 260 ? -32.625 1.76 4.887 1 58.41 260 LYS B CA 1
ATOM 3974 C C . LYS B 1 260 ? -33.219 0.357 4.742 1 58.41 260 LYS B C 1
ATOM 3976 O O . LYS B 1 260 ? -34.406 0.154 4.949 1 58.41 260 LYS B O 1
ATOM 3981 N N . SER B 1 261 ? -32.406 -0.615 4.258 1 47.53 261 SER B N 1
ATOM 3982 C CA . SER B 1 261 ? -32.938 -1.964 4.117 1 47.53 261 SER B CA 1
ATOM 3983 C C . SER B 1 261 ? -32.781 -2.766 5.402 1 47.53 261 SER B C 1
ATOM 3985 O O . SER B 1 261 ? -31.781 -2.609 6.109 1 47.53 261 SER B O 1
#